Protein AF-A0A5C3N635-F1 (afdb_monomer)

pLDDT: mean 73.97, std 20.67, range [31.03, 97.75]

Sequence (387 aa):
MSPAHDDSIVELGGPTFEWLGPGGRLTIDDVEYEYADSDADDDSIDDAVGPGRTFGKLVKRVAAPVEMFLSFCSDLLGNGPNATFTRLMRRQFPWSIRSRRTRNLSWWLGNWLYVTSMVSEDNDEIWRLIQFVIDRRYNFSVRLTAAYYLLILLQSLRSFQLSHILPLVHNPLLRLCQEGFRRGINSSILQPLEEVVTLNEDLKRIANCGLEETPGIVIGSSGSATSLQLLHRQLFGLYYEHHIRTRSDLEAMEHAQQVIHSSLCRPTPTTNPFTSALTRRVWLDDRWLESRIDEDTRAIRMKEFLEHLQYVIPCGPGYGSRYTSEACNDPGMSCWGYRANALDSMQNLCPGCKHPRCPLSIGDDRDARSITSSLLISLSTPGRTLT

Foldseek 3Di:
DPPPPPLPDPQLQPDPDPDQDQQRWDDDPNDIDGPDDDDPDCPVPDPDDDPVVVVVVVCVVVVSVVLSVVQVVCVVVLRALQSLLVVQLCVQCVPPPPDPDRDAPLRCLVVLVSLAQGDDPDCPSVVSLLCLLQDPVDDLSRNLRSLSSVLSVCLRDALQVNLVCLVSNLVSLVVSLVVCVVVVNDCLSSVSSVCSNVCVVVSNCLSPDDLQCLLVSLLVCLPPLLDLSSLSSSLSSLQPPHDPDDPVNLVSLVSSLVSSVVSLVDDDDGSHSNVVSSSVVSVVSSVSSVVVSVLVVVLNVVVVVVVVVVVPQPPPPVVVVVVDDDVPPDPCSVVVSPCPCVVVVVVPPDPDDPDPPHPPPPDDPPCVVVVVVVVVVVPDDDDDDDD

Radius of gyration: 31.14 Å; Cα contacts (8 Å, |Δi|>4): 281; chains: 1; bounding box: 75×43×106 Å

Solvent-accessible surface area (backbone atoms only — not comparable to full-atom values): 23436 Å² total; per-residue (Å²): 131,80,80,79,78,77,80,71,67,84,48,83,56,74,77,92,69,80,82,71,55,90,70,30,71,51,71,56,93,92,41,80,41,64,48,69,79,94,84,81,73,92,65,88,83,71,89,68,91,48,77,67,58,60,50,51,52,50,50,56,66,50,44,59,57,52,49,53,50,50,51,51,50,35,29,74,72,52,70,26,53,41,23,37,51,41,50,49,50,36,70,74,34,62,81,81,53,80,64,91,67,75,48,52,69,68,56,48,46,77,47,47,82,79,51,63,76,45,77,84,83,65,59,66,52,56,50,51,34,51,47,41,39,58,42,76,89,48,56,68,54,59,18,49,52,18,45,53,51,49,49,56,45,65,72,20,42,44,44,74,51,36,56,66,47,47,72,71,48,40,61,41,45,47,55,46,46,58,51,36,56,76,70,67,50,61,60,72,77,42,42,72,55,48,49,56,51,72,40,43,66,59,53,45,50,59,20,70,48,52,64,85,49,47,43,58,52,53,58,72,36,72,89,66,58,82,44,66,65,58,50,37,53,52,49,48,44,55,63,79,58,42,78,77,84,48,71,67,47,46,56,41,47,54,53,29,47,52,58,51,51,63,48,61,76,62,70,73,90,63,91,38,66,64,61,47,33,49,52,56,48,40,56,51,51,51,53,51,43,51,56,48,51,56,51,52,50,51,52,51,54,52,51,55,50,53,56,51,49,65,74,66,56,82,60,60,84,79,56,56,55,82,75,56,64,78,89,67,76,53,86,57,70,69,57,56,80,77,33,80,60,56,60,61,51,60,75,66,70,65,90,73,75,83,52,97,73,51,90,78,80,64,94,64,95,73,61,71,62,60,60,55,56,57,56,56,60,73,72,54,78,80,80,83,78,87,128

Organism: NCBI:txid5364

Secondary structure (DSSP, 8-state):
-----------SSPP------TT-EEEETTEEEE------S---S-----HHHHHHHHHHHHHHHHHHHHHHHHHHTT-SHHHHHHHHHHHH-TTT----S---HHHHHHTGGGG-SB----HHHHHHHHHHHH-TTS-HHHHHHHHHHHHHHHHHB-HHHHHHHHHHHHHHHHHHHHHHHHTT--HHHHHHHHHHHHTHHHHHHHHH--TTTHHHHHHHTTTTTT-HHHHHHHHHHHHHT----SHHHHHHHHHHHHHHHHHHTSPPP---HHHHHHHHHHHHHHHHHHHHHHHHHHHHHHHHHHHHHHHH--S-TTTGGGTSSSTTSSTTHHHHHT-THHHHHHHTS-TT---TT-TT-S--TTSHHHHHHHHHHTTSPPP----

Nearest PDB structures (foldseek):
  3lww-assembly2_C  TM=3.365E-01  e=6.435E+00  Homo sapiens
  3ceq-assembly1_B  TM=2.677E-01  e=9.858E+00  Homo sapiens
  3zfw-assembly2_B  TM=2.519E-01  e=8.311E+00  Mus musculus
  3zfw-assembly1_A  TM=2.476E-01  e=7.964E+00  Mus musculus

Structure (mmCIF, N/CA/C/O backbone):
data_AF-A0A5C3N635-F1
#
_entry.id   AF-A0A5C3N635-F1
#
loop_
_atom_site.group_PDB
_atom_site.id
_atom_site.type_symbol
_atom_site.label_atom_id
_atom_site.label_alt_id
_atom_site.label_comp_id
_atom_site.label_asym_id
_atom_site.label_entity_id
_atom_site.label_seq_id
_atom_site.pdbx_PDB_ins_code
_atom_site.Cartn_x
_atom_site.Cartn_y
_atom_site.Cartn_z
_atom_site.occupancy
_atom_site.B_iso_or_equiv
_atom_site.auth_seq_id
_atom_site.auth_comp_id
_atom_site.auth_asym_id
_atom_site.auth_atom_id
_atom_site.pdbx_PDB_model_num
ATOM 1 N N . MET A 1 1 ? 32.323 -19.226 7.142 1.00 36.16 1 MET A N 1
ATOM 2 C CA . MET A 1 1 ? 31.569 -17.965 7.271 1.00 36.16 1 MET A CA 1
ATOM 3 C C . MET A 1 1 ? 30.887 -17.757 5.938 1.00 36.16 1 MET A C 1
ATOM 5 O O . MET A 1 1 ? 31.590 -17.671 4.943 1.00 36.16 1 MET A O 1
ATOM 9 N N . SER A 1 2 ? 29.558 -17.840 5.887 1.00 31.03 2 SER A N 1
ATOM 10 C CA . SER A 1 2 ? 28.825 -17.581 4.644 1.00 31.03 2 SER A CA 1
ATOM 11 C C . SER A 1 2 ? 28.978 -16.101 4.292 1.00 31.03 2 SER A C 1
ATOM 13 O O . SER A 1 2 ? 28.892 -15.283 5.214 1.00 31.03 2 SER A O 1
ATOM 15 N N . PRO A 1 3 ? 29.230 -15.743 3.021 1.00 41.25 3 PRO A N 1
ATOM 16 C CA . PRO A 1 3 ? 29.289 -14.345 2.636 1.00 41.25 3 PRO A CA 1
ATOM 17 C C . PRO A 1 3 ? 27.924 -13.737 2.953 1.00 41.25 3 PRO A C 1
ATOM 19 O O . PRO A 1 3 ? 26.888 -14.307 2.603 1.00 41.25 3 PRO A O 1
ATOM 22 N N . ALA A 1 4 ? 27.921 -12.630 3.693 1.00 35.81 4 ALA A N 1
ATOM 23 C CA . ALA A 1 4 ? 26.725 -11.830 3.863 1.00 35.81 4 ALA A CA 1
ATOM 24 C C . ALA A 1 4 ? 26.308 -11.395 2.457 1.00 35.81 4 ALA A C 1
ATOM 26 O O . ALA A 1 4 ? 27.014 -10.611 1.825 1.00 35.81 4 ALA A O 1
ATOM 27 N N . HIS A 1 5 ? 25.226 -11.978 1.935 1.00 34.56 5 HIS A N 1
ATOM 28 C CA . HIS A 1 5 ? 24.584 -11.448 0.748 1.00 34.56 5 HIS A CA 1
ATOM 29 C C . HIS A 1 5 ? 24.185 -10.022 1.096 1.00 34.56 5 HIS A C 1
ATOM 31 O O . HIS A 1 5 ? 23.327 -9.786 1.945 1.00 34.56 5 HIS A O 1
ATOM 37 N N . ASP A 1 6 ? 24.913 -9.079 0.513 1.00 36.66 6 ASP A N 1
ATOM 38 C CA . ASP A 1 6 ? 24.532 -7.688 0.506 1.00 36.66 6 ASP A CA 1
ATOM 39 C C . ASP A 1 6 ? 23.227 -7.627 -0.293 1.00 36.66 6 ASP A C 1
ATOM 41 O O . ASP A 1 6 ? 23.231 -7.589 -1.522 1.00 36.66 6 ASP A O 1
ATOM 45 N N . ASP A 1 7 ? 22.097 -7.696 0.418 1.00 39.69 7 ASP A N 1
ATOM 46 C CA . ASP A 1 7 ? 20.740 -7.449 -0.082 1.00 39.69 7 ASP A CA 1
ATOM 47 C C . ASP A 1 7 ? 20.569 -5.953 -0.423 1.00 39.69 7 ASP A C 1
ATOM 49 O O . ASP A 1 7 ? 19.518 -5.342 -0.182 1.00 39.69 7 ASP A O 1
ATOM 53 N N . SER A 1 8 ? 21.629 -5.332 -0.954 1.00 34.75 8 SER A N 1
ATOM 54 C CA . SER A 1 8 ? 21.621 -3.995 -1.502 1.00 34.75 8 SER A CA 1
ATOM 55 C C . SER A 1 8 ? 20.693 -4.028 -2.702 1.00 34.75 8 SER A C 1
ATOM 57 O O . SER A 1 8 ? 21.027 -4.446 -3.806 1.00 34.75 8 SER A O 1
ATOM 59 N N . ILE A 1 9 ? 19.442 -3.692 -2.385 1.00 45.62 9 ILE A N 1
ATOM 60 C CA . ILE A 1 9 ? 18.472 -2.975 -3.193 1.00 45.62 9 ILE A CA 1
ATOM 61 C C . ILE A 1 9 ? 18.887 -3.035 -4.659 1.00 45.62 9 ILE A C 1
ATOM 63 O O . ILE A 1 9 ? 19.755 -2.278 -5.091 1.00 45.62 9 ILE A O 1
ATOM 67 N N . VAL A 1 10 ? 18.219 -3.899 -5.428 1.00 40.88 10 VAL A N 1
ATOM 68 C CA . VAL A 1 10 ? 18.058 -3.667 -6.862 1.00 40.88 10 VAL A CA 1
ATOM 69 C C . VAL A 1 10 ? 17.340 -2.326 -6.967 1.00 40.88 10 VAL A C 1
ATOM 71 O O . VAL A 1 10 ? 16.112 -2.241 -7.033 1.00 40.88 10 VAL A O 1
ATOM 74 N N . GLU A 1 11 ? 18.104 -1.241 -6.877 1.00 43.84 11 GLU A N 1
ATOM 75 C CA . GLU A 1 11 ? 17.673 0.031 -7.380 1.00 43.84 11 GLU A CA 1
ATOM 76 C C . GLU A 1 11 ? 17.366 -0.289 -8.843 1.00 43.84 11 GLU A C 1
ATOM 78 O O . GLU A 1 11 ? 18.132 -0.920 -9.570 1.00 43.84 11 GLU A O 1
ATOM 83 N N . LEU A 1 12 ? 16.170 0.075 -9.284 1.00 46.50 12 LEU A N 1
ATOM 84 C CA . LEU A 1 12 ? 15.841 0.009 -10.703 1.00 46.50 12 LEU A CA 1
ATOM 85 C C . LEU A 1 12 ? 16.681 1.024 -11.517 1.00 46.50 12 LEU A C 1
ATOM 87 O O . LEU A 1 12 ? 16.506 1.122 -12.730 1.00 46.50 12 LEU A O 1
ATOM 91 N N . GLY A 1 13 ? 17.576 1.776 -10.862 1.00 43.78 13 GLY A N 1
ATOM 92 C CA . GLY A 1 13 ? 18.826 2.266 -11.435 1.00 43.78 13 GLY A CA 1
ATOM 93 C C . GLY A 1 13 ? 19.954 1.338 -10.987 1.00 43.78 13 GLY A C 1
ATOM 94 O O . GLY A 1 13 ? 20.057 1.052 -9.805 1.00 43.78 13 GLY A O 1
ATOM 95 N N . GLY A 1 14 ? 20.761 0.835 -11.920 1.00 35.12 14 GLY A N 1
ATOM 96 C CA . GLY A 1 14 ? 21.889 -0.044 -11.595 1.00 35.12 14 GLY A CA 1
ATOM 97 C C . GLY A 1 14 ? 22.788 0.535 -10.490 1.00 35.12 14 GLY A C 1
ATOM 98 O O . GLY A 1 14 ? 22.730 1.740 -10.233 1.00 35.12 14 GLY A O 1
ATOM 99 N N . PRO A 1 15 ? 23.615 -0.303 -9.837 1.00 39.25 15 PRO A N 1
ATOM 100 C CA . PRO A 1 15 ? 24.435 0.122 -8.706 1.00 39.25 15 PRO A CA 1
ATOM 101 C C . PRO A 1 15 ? 25.232 1.380 -9.061 1.00 39.25 15 PRO A C 1
ATOM 103 O O . PRO A 1 15 ? 25.589 1.586 -10.221 1.00 39.25 15 PRO A O 1
ATOM 106 N N . THR A 1 16 ? 25.498 2.242 -8.079 1.00 44.19 16 THR A N 1
ATOM 107 C CA . THR A 1 16 ? 26.369 3.414 -8.241 1.00 44.19 16 THR A CA 1
ATOM 108 C C . THR A 1 16 ? 27.725 2.977 -8.801 1.00 44.19 16 THR A C 1
ATOM 110 O O . THR A 1 16 ? 28.594 2.538 -8.055 1.00 44.19 16 THR A O 1
ATOM 113 N N . PHE A 1 17 ? 27.880 3.057 -10.123 1.00 45.59 17 PHE A N 1
ATOM 114 C CA . PHE A 1 17 ? 29.079 2.639 -10.839 1.00 45.59 17 PHE A CA 1
ATOM 115 C C . PHE A 1 17 ? 30.082 3.795 -10.897 1.00 45.59 17 PHE A C 1
ATOM 117 O O . PHE A 1 17 ? 29.860 4.790 -11.593 1.00 45.59 17 PHE A O 1
ATOM 124 N N . GLU A 1 18 ? 31.234 3.620 -10.246 1.00 44.28 18 GLU A N 1
ATOM 125 C CA . GLU A 1 18 ? 32.489 4.003 -10.892 1.00 44.28 18 GLU A CA 1
ATOM 126 C C . GLU A 1 18 ? 32.656 3.090 -12.111 1.00 44.28 18 GLU A C 1
ATOM 128 O O . GLU A 1 18 ? 32.606 1.864 -12.015 1.00 44.28 18 GLU A O 1
ATOM 133 N N . TRP A 1 19 ? 32.745 3.696 -13.289 1.00 46.97 19 TRP A N 1
ATOM 134 C CA . TRP A 1 19 ? 32.803 2.982 -14.556 1.00 46.97 19 TRP A CA 1
ATOM 135 C C . TRP A 1 19 ? 34.100 2.169 -14.663 1.00 46.97 19 TRP A C 1
ATOM 137 O O . TRP A 1 19 ? 35.161 2.736 -14.916 1.00 46.97 19 TRP A O 1
ATOM 147 N N . LEU A 1 20 ? 34.015 0.842 -14.535 1.00 49.44 20 LEU A N 1
ATOM 148 C CA . LEU A 1 20 ? 35.085 -0.058 -14.963 1.00 49.44 20 LEU A CA 1
ATOM 149 C C . LEU A 1 20 ? 35.035 -0.166 -16.492 1.00 49.44 20 LEU A C 1
ATOM 151 O O . LEU A 1 20 ? 34.129 -0.767 -17.069 1.00 49.44 20 LEU A O 1
ATOM 155 N N . GLY A 1 21 ? 35.994 0.482 -17.153 1.00 47.50 21 GLY A N 1
ATOM 156 C CA . GLY A 1 21 ? 36.254 0.263 -18.574 1.00 47.50 21 GLY A CA 1
ATOM 157 C C . GLY A 1 21 ? 36.836 -1.136 -18.834 1.00 47.50 21 GLY A C 1
ATOM 158 O O . GLY A 1 21 ? 37.233 -1.815 -17.887 1.00 47.50 21 GLY A O 1
ATOM 159 N N . PRO A 1 22 ? 36.918 -1.578 -20.102 1.00 42.00 22 PRO A N 1
ATOM 160 C CA . PRO A 1 22 ? 37.613 -2.816 -20.467 1.00 42.00 22 PRO A CA 1
ATOM 161 C C . PRO A 1 22 ? 39.049 -2.811 -19.915 1.00 42.00 22 PRO A C 1
ATOM 163 O O . PRO A 1 22 ? 39.766 -1.829 -20.111 1.00 42.00 22 PRO A O 1
ATOM 166 N N . GLY A 1 23 ? 39.446 -3.865 -19.192 1.00 51.16 23 GLY A N 1
ATOM 167 C CA . GLY A 1 23 ? 40.713 -3.916 -18.438 1.00 51.16 23 GLY A CA 1
ATOM 168 C C . GLY A 1 23 ? 40.652 -3.322 -17.021 1.00 51.16 23 GLY A C 1
ATOM 169 O O . GLY A 1 23 ? 41.662 -3.274 -16.321 1.00 51.16 23 GLY A O 1
ATOM 170 N N . GLY A 1 24 ? 39.478 -2.870 -16.570 1.00 55.31 24 GLY A N 1
ATOM 171 C CA . GLY A 1 24 ? 39.245 -2.479 -15.184 1.00 55.31 24 GLY A CA 1
ATOM 172 C C . GLY A 1 24 ? 39.417 -3.679 -14.256 1.00 55.31 24 GLY A C 1
ATOM 173 O O . GLY A 1 24 ? 38.924 -4.768 -14.544 1.00 55.31 24 GLY A O 1
ATOM 174 N N . ARG A 1 25 ? 40.136 -3.499 -13.150 1.00 49.47 25 ARG A N 1
ATOM 175 C CA . ARG A 1 25 ? 40.374 -4.566 -12.177 1.00 49.47 25 ARG A CA 1
ATOM 176 C C . ARG A 1 25 ? 39.534 -4.346 -10.936 1.00 49.47 25 ARG A C 1
ATOM 178 O O . ARG A 1 25 ? 39.453 -3.231 -10.428 1.00 49.47 25 ARG A O 1
ATOM 185 N N . LEU A 1 26 ? 38.914 -5.419 -10.473 1.00 51.44 26 LEU A N 1
ATOM 186 C CA . LEU A 1 26 ? 38.167 -5.474 -9.231 1.00 51.44 26 LEU A CA 1
ATOM 187 C C . LEU A 1 26 ? 38.870 -6.476 -8.318 1.00 51.44 26 LEU A C 1
ATOM 189 O O . LEU A 1 26 ? 39.036 -7.639 -8.681 1.00 51.44 26 LEU A O 1
ATOM 193 N N . THR A 1 27 ? 39.285 -6.033 -7.138 1.00 47.12 27 THR A N 1
ATOM 194 C CA . THR A 1 27 ? 39.920 -6.905 -6.146 1.00 47.12 27 THR A CA 1
ATOM 195 C C . THR A 1 27 ? 38.871 -7.358 -5.143 1.00 47.12 27 THR A C 1
ATOM 197 O O . THR A 1 27 ? 38.199 -6.524 -4.535 1.00 47.12 27 THR A O 1
ATOM 200 N N . ILE A 1 28 ? 38.725 -8.670 -4.971 1.00 44.72 28 ILE A N 1
ATOM 201 C CA . ILE A 1 28 ? 37.843 -9.264 -3.961 1.00 44.72 28 ILE A CA 1
ATOM 202 C C . ILE A 1 28 ? 38.678 -10.265 -3.163 1.00 44.72 28 ILE A C 1
ATOM 204 O O . ILE A 1 28 ? 39.262 -11.176 -3.746 1.00 44.72 28 ILE A O 1
ATOM 208 N N . ASP A 1 29 ? 38.745 -10.073 -1.843 1.00 32.72 29 ASP A N 1
ATOM 209 C CA . ASP A 1 29 ? 39.490 -10.917 -0.894 1.00 32.72 29 ASP A CA 1
ATOM 210 C C . ASP A 1 29 ? 40.963 -11.141 -1.284 1.00 32.72 29 ASP A C 1
ATOM 212 O O . ASP A 1 29 ? 41.455 -12.266 -1.338 1.00 32.72 29 ASP A O 1
ATOM 216 N N . ASP A 1 30 ? 41.660 -10.038 -1.581 1.00 48.06 30 ASP A N 1
ATOM 217 C CA . ASP A 1 30 ? 43.068 -9.985 -2.011 1.00 48.06 30 ASP A CA 1
ATOM 218 C C . ASP A 1 30 ? 43.390 -10.741 -3.314 1.00 48.06 30 ASP A C 1
ATOM 220 O O . ASP A 1 30 ? 44.557 -10.918 -3.672 1.00 48.06 30 ASP A O 1
ATOM 224 N N . VAL A 1 31 ? 42.366 -11.128 -4.079 1.00 41.91 31 VAL A N 1
ATOM 225 C CA . VAL A 1 31 ? 42.509 -11.696 -5.423 1.00 41.91 31 VAL A CA 1
ATOM 226 C C . VAL A 1 31 ? 42.003 -10.684 -6.453 1.00 41.91 31 VAL A C 1
ATOM 228 O O . VAL A 1 31 ? 40.854 -10.242 -6.404 1.00 41.91 31 VAL A O 1
ATOM 231 N N . GLU A 1 32 ? 42.874 -10.280 -7.383 1.00 47.62 32 GLU A N 1
ATOM 232 C CA . GLU A 1 32 ? 42.525 -9.364 -8.478 1.00 47.62 32 GLU A CA 1
ATOM 233 C C . GLU A 1 32 ? 41.813 -10.101 -9.619 1.00 47.62 32 GLU A C 1
ATOM 235 O O . GLU A 1 32 ? 42.342 -11.064 -10.176 1.00 47.62 32 GLU A O 1
ATOM 240 N N . TYR A 1 33 ? 40.645 -9.590 -10.014 1.00 44.59 33 TYR A N 1
ATOM 241 C CA . TYR A 1 33 ? 39.903 -10.013 -11.199 1.00 44.59 33 TYR A CA 1
ATOM 242 C C . TYR A 1 33 ? 39.926 -8.897 -12.243 1.00 44.59 33 TYR A C 1
ATOM 244 O O . TYR A 1 33 ? 39.613 -7.746 -11.947 1.00 44.59 33 TYR A O 1
ATOM 252 N N . GLU A 1 34 ? 40.285 -9.230 -13.478 1.00 49.34 34 GLU A N 1
ATOM 253 C CA . GLU A 1 34 ? 40.244 -8.303 -14.610 1.00 49.34 34 GLU A CA 1
ATOM 254 C C . GLU A 1 34 ? 38.909 -8.446 -15.349 1.00 49.34 34 GLU A C 1
ATOM 256 O O . GLU A 1 34 ? 38.449 -9.564 -15.589 1.00 49.34 34 GLU A O 1
ATOM 261 N N . TYR A 1 35 ? 38.272 -7.322 -15.689 1.00 54.00 35 TYR A N 1
ATOM 262 C CA . TYR A 1 35 ? 37.030 -7.284 -16.463 1.00 54.00 35 TYR A CA 1
ATOM 263 C C . TYR A 1 35 ? 37.307 -7.801 -17.885 1.00 54.00 35 TYR A C 1
ATOM 265 O O . TYR A 1 35 ? 37.697 -7.038 -18.773 1.00 54.00 35 TYR A O 1
ATOM 273 N N . ALA A 1 36 ? 37.171 -9.116 -18.068 1.00 47.19 36 ALA A N 1
ATOM 274 C CA . ALA A 1 36 ? 37.370 -9.795 -19.340 1.00 47.19 36 ALA A CA 1
ATOM 275 C C . ALA A 1 36 ? 36.178 -9.551 -20.272 1.00 47.19 36 ALA A C 1
ATOM 277 O O . ALA A 1 36 ? 35.019 -9.554 -19.850 1.00 47.19 36 ALA A O 1
ATOM 278 N N . ASP A 1 37 ? 36.490 -9.310 -21.544 1.00 49.78 37 ASP A N 1
ATOM 279 C CA . ASP A 1 37 ? 35.501 -9.105 -22.594 1.00 49.78 37 ASP A CA 1
ATOM 280 C C . ASP A 1 37 ? 34.535 -10.301 -22.694 1.00 49.78 37 ASP A C 1
ATOM 282 O O . ASP A 1 37 ? 34.862 -11.453 -22.421 1.00 49.78 37 ASP A O 1
ATOM 286 N N . SER A 1 38 ? 33.307 -9.975 -23.077 1.00 55.12 38 SER A N 1
ATOM 287 C CA . SER A 1 38 ? 32.183 -10.880 -23.304 1.00 55.12 38 SER A CA 1
ATOM 288 C C . SER A 1 38 ? 32.515 -12.031 -24.266 1.00 55.12 38 SER A C 1
ATOM 290 O O . SER A 1 38 ? 32.560 -11.781 -25.468 1.00 55.12 38 SER A O 1
ATOM 292 N N . ASP A 1 39 ? 32.626 -13.261 -23.754 1.00 50.84 39 ASP A N 1
ATOM 293 C CA . ASP A 1 39 ? 32.805 -14.490 -24.555 1.00 50.84 39 ASP A CA 1
ATOM 294 C C . ASP A 1 39 ? 31.760 -15.595 -24.251 1.00 50.84 39 ASP A C 1
ATOM 296 O O . ASP A 1 39 ? 32.007 -16.774 -24.486 1.00 50.84 39 ASP A O 1
ATOM 300 N N . ALA A 1 40 ? 30.565 -15.266 -23.739 1.00 48.69 40 ALA A N 1
ATOM 301 C CA . ALA A 1 40 ? 29.547 -16.296 -23.461 1.00 48.69 40 ALA A CA 1
ATOM 302 C C . ALA A 1 40 ? 28.090 -15.882 -23.731 1.00 48.69 40 ALA A C 1
ATOM 304 O O . ALA A 1 40 ? 27.191 -16.308 -23.010 1.00 48.69 40 ALA A O 1
ATOM 305 N N . ASP A 1 41 ? 27.848 -15.091 -24.779 1.00 48.06 41 ASP A N 1
ATOM 306 C CA . ASP A 1 41 ? 26.560 -15.152 -25.475 1.00 48.06 41 ASP A CA 1
ATOM 307 C C . ASP A 1 41 ? 26.761 -16.028 -26.715 1.00 48.06 41 ASP A C 1
ATOM 309 O O . ASP A 1 41 ? 27.675 -15.811 -27.506 1.00 48.06 41 ASP A O 1
ATOM 313 N N . ASP A 1 42 ? 25.927 -17.053 -26.817 1.00 53.38 42 ASP A N 1
ATOM 314 C CA . ASP A 1 42 ? 25.873 -18.102 -27.831 1.00 53.38 42 ASP A CA 1
ATOM 315 C C . ASP A 1 42 ? 25.767 -17.514 -29.260 1.00 53.38 42 ASP A C 1
ATOM 317 O O . ASP A 1 42 ? 24.686 -17.343 -29.821 1.00 53.38 42 ASP A O 1
ATOM 321 N N . ASP A 1 43 ? 26.914 -17.152 -29.840 1.00 46.53 43 ASP A N 1
ATOM 322 C CA . ASP A 1 43 ? 27.089 -16.571 -31.181 1.00 46.53 43 ASP A CA 1
ATOM 323 C C . ASP A 1 43 ? 27.080 -17.648 -32.297 1.00 46.53 43 ASP A C 1
ATOM 325 O O . ASP A 1 43 ? 27.631 -17.452 -33.379 1.00 46.53 43 ASP A O 1
ATOM 329 N N . SER A 1 44 ? 26.437 -18.805 -32.085 1.00 52.84 44 SER A N 1
ATOM 330 C CA . SER A 1 44 ? 26.502 -19.937 -33.032 1.00 52.84 44 SER A CA 1
ATOM 331 C C . SER A 1 44 ? 25.765 -19.730 -34.369 1.00 52.84 44 SER A C 1
ATOM 333 O O . SER A 1 44 ? 25.846 -20.586 -35.252 1.00 52.84 44 SER A O 1
ATOM 335 N N . ILE A 1 45 ? 25.095 -18.591 -34.576 1.00 51.50 45 ILE A N 1
ATOM 336 C CA . ILE A 1 45 ? 24.514 -18.193 -35.868 1.00 51.50 45 ILE A CA 1
ATOM 337 C C . ILE A 1 45 ? 24.767 -16.691 -36.089 1.00 51.50 45 ILE A C 1
ATOM 339 O O . ILE A 1 45 ? 23.944 -15.870 -35.701 1.00 51.50 45 ILE A O 1
ATOM 343 N N . ASP A 1 46 ? 25.929 -16.352 -36.663 1.00 51.84 46 ASP A N 1
ATOM 344 C CA . ASP A 1 46 ? 26.252 -15.154 -37.482 1.00 51.84 46 ASP A CA 1
ATOM 345 C C . ASP A 1 46 ? 27.653 -14.578 -37.188 1.00 51.84 46 ASP A C 1
ATOM 347 O O . ASP A 1 46 ? 27.835 -13.439 -36.737 1.00 51.84 46 ASP A O 1
ATOM 351 N N . ASP A 1 47 ? 28.668 -15.358 -37.562 1.00 52.62 47 ASP A N 1
ATOM 352 C CA . ASP A 1 47 ? 30.098 -15.013 -37.630 1.00 52.62 47 ASP A CA 1
ATOM 353 C C . ASP A 1 47 ? 30.435 -14.006 -38.762 1.00 52.62 47 ASP A C 1
ATOM 355 O O . ASP A 1 47 ? 31.423 -14.123 -39.489 1.00 52.62 47 ASP A O 1
ATOM 359 N N . ALA A 1 48 ? 29.605 -12.980 -38.961 1.00 59.97 48 ALA A N 1
ATOM 360 C CA . ALA A 1 48 ? 29.897 -11.901 -39.901 1.00 59.97 48 ALA A CA 1
ATOM 361 C C . ALA A 1 48 ? 30.538 -10.711 -39.168 1.00 59.97 48 ALA A C 1
ATOM 363 O O . ALA A 1 48 ? 29.865 -9.857 -38.581 1.00 59.97 48 ALA A O 1
ATOM 364 N N . VAL A 1 49 ? 31.868 -10.642 -39.223 1.00 59.16 49 VAL A N 1
ATOM 365 C CA . VAL A 1 49 ? 32.669 -9.520 -38.714 1.00 59.16 49 VAL A CA 1
ATOM 366 C C . VAL A 1 49 ? 32.389 -8.281 -39.575 1.00 59.16 49 VAL A C 1
ATOM 368 O O . VAL A 1 49 ? 32.831 -8.193 -40.719 1.00 59.16 49 VAL A O 1
ATOM 371 N N . GLY A 1 50 ? 31.623 -7.317 -39.056 1.00 74.62 50 GLY A N 1
ATOM 372 C CA . GLY A 1 50 ? 31.254 -6.110 -39.801 1.00 74.62 50 GLY A CA 1
ATOM 373 C C . GLY A 1 50 ? 31.164 -4.853 -38.926 1.00 74.62 50 GLY A C 1
ATOM 374 O O . GLY A 1 50 ? 30.718 -4.938 -37.778 1.00 74.62 50 GLY A O 1
ATOM 375 N N . PRO A 1 51 ? 31.521 -3.662 -39.455 1.00 69.44 51 PRO A N 1
ATOM 376 C CA . PRO A 1 51 ? 31.542 -2.393 -38.709 1.00 69.44 51 PRO A CA 1
ATOM 377 C C . PRO A 1 51 ? 30.175 -1.981 -38.130 1.00 69.44 51 PRO A C 1
ATOM 379 O O . PRO A 1 51 ? 30.104 -1.206 -37.177 1.00 69.44 51 PRO A O 1
ATOM 382 N N . GLY A 1 52 ? 29.076 -2.532 -38.654 1.00 69.12 52 GLY A N 1
ATOM 383 C CA . GLY A 1 52 ? 27.737 -2.339 -38.092 1.00 69.12 52 GLY A CA 1
ATOM 384 C C . GLY A 1 52 ? 27.538 -2.994 -36.716 1.00 69.12 52 GLY A C 1
ATOM 385 O O . GLY A 1 52 ? 26.826 -2.435 -35.881 1.00 69.12 52 GLY A O 1
ATOM 386 N N . ARG A 1 53 ? 28.189 -4.137 -36.431 1.00 66.44 53 ARG A N 1
ATOM 387 C CA . ARG A 1 53 ? 28.018 -4.873 -35.160 1.00 66.44 53 ARG A CA 1
ATOM 388 C C . ARG A 1 53 ? 28.804 -4.213 -34.019 1.00 66.44 53 ARG A C 1
ATOM 390 O O . ARG A 1 53 ? 28.283 -4.111 -32.910 1.00 66.44 53 ARG A O 1
ATOM 397 N N . THR A 1 54 ? 29.998 -3.673 -34.289 1.00 71.44 54 THR A N 1
ATOM 398 C CA . THR A 1 54 ? 30.779 -2.880 -33.316 1.00 71.44 54 THR A CA 1
ATOM 399 C C . THR A 1 54 ? 30.078 -1.576 -32.945 1.00 71.44 54 THR A C 1
ATOM 401 O O . THR A 1 54 ? 29.974 -1.264 -31.758 1.00 71.44 54 THR A O 1
ATOM 404 N N . PHE A 1 55 ? 29.513 -0.856 -33.920 1.00 75.50 55 PHE A N 1
ATOM 405 C CA . PHE A 1 55 ? 28.711 0.337 -33.633 1.00 75.50 55 PHE A CA 1
ATOM 406 C C . PHE A 1 55 ? 27.434 -0.010 -32.854 1.00 75.50 55 PHE A C 1
ATOM 408 O O . PHE A 1 55 ? 27.107 0.664 -31.882 1.00 75.50 55 PHE A O 1
ATOM 415 N N . GLY A 1 56 ? 26.756 -1.111 -33.197 1.00 71.31 56 GLY A N 1
ATOM 416 C CA . GLY A 1 56 ? 25.599 -1.603 -32.444 1.00 71.31 56 GLY A CA 1
ATOM 417 C C . GLY A 1 56 ? 25.922 -1.959 -30.986 1.00 71.31 56 GLY A C 1
ATOM 418 O O . GLY A 1 56 ? 25.163 -1.589 -30.088 1.00 71.31 56 GLY A O 1
ATOM 419 N N . LYS A 1 57 ? 27.061 -2.619 -30.725 1.00 74.25 57 LYS A N 1
ATOM 420 C CA . LYS A 1 57 ? 27.543 -2.904 -29.359 1.00 74.25 57 LYS A CA 1
ATOM 421 C C . LYS A 1 57 ? 27.861 -1.609 -28.600 1.00 74.25 57 LYS A C 1
ATOM 423 O O . LYS A 1 57 ? 27.457 -1.480 -27.447 1.00 74.25 57 LYS A O 1
ATOM 428 N N . LEU A 1 58 ? 28.504 -0.630 -29.243 1.00 75.19 58 LEU A N 1
ATOM 429 C CA . LEU A 1 58 ? 28.788 0.677 -28.640 1.00 75.19 58 LEU A CA 1
ATOM 430 C C . LEU A 1 58 ? 27.500 1.437 -28.295 1.00 75.19 58 LEU A C 1
ATOM 432 O O . LEU A 1 58 ? 27.347 1.898 -27.168 1.00 75.19 58 LEU A O 1
ATOM 436 N N . VAL A 1 59 ? 26.547 1.517 -29.229 1.00 75.38 59 VAL A N 1
ATOM 437 C CA . VAL A 1 59 ? 25.256 2.182 -29.006 1.00 75.38 59 VAL A CA 1
ATOM 438 C C . VAL A 1 59 ? 24.496 1.509 -27.869 1.00 75.38 59 VAL A C 1
ATOM 440 O O . VAL A 1 59 ? 24.004 2.210 -26.996 1.00 75.38 59 VAL A O 1
ATOM 443 N N . LYS A 1 60 ? 24.451 0.172 -27.804 1.00 73.00 60 LYS A N 1
ATOM 444 C CA . LYS A 1 60 ? 23.821 -0.539 -26.678 1.00 73.00 60 LYS A CA 1
ATOM 445 C C . LYS A 1 60 ? 24.513 -0.247 -25.341 1.00 73.00 60 LYS A C 1
ATOM 447 O O . LYS A 1 60 ? 23.824 0.002 -24.356 1.00 73.00 60 LYS A O 1
ATOM 452 N N . ARG A 1 61 ? 25.852 -0.233 -25.315 1.00 74.88 61 ARG A N 1
ATOM 453 C CA . ARG A 1 61 ? 26.647 0.061 -24.108 1.00 74.88 61 ARG A CA 1
ATOM 454 C C . ARG A 1 61 ? 26.460 1.501 -23.621 1.00 74.88 61 ARG A C 1
ATOM 456 O O . ARG A 1 61 ? 26.433 1.720 -22.419 1.00 74.88 61 ARG A O 1
ATOM 463 N N . VAL A 1 62 ? 26.304 2.468 -24.528 1.00 76.75 62 VAL A N 1
ATOM 464 C CA . VAL A 1 62 ? 26.129 3.893 -24.184 1.00 76.75 62 VAL A CA 1
ATOM 465 C C . VAL A 1 62 ? 24.660 4.254 -23.926 1.00 76.75 62 VAL A C 1
ATOM 467 O O . VAL A 1 62 ? 24.383 5.131 -23.109 1.00 76.75 62 VAL A O 1
ATOM 470 N N . ALA A 1 63 ? 23.708 3.570 -24.567 1.00 70.50 63 ALA A N 1
ATOM 471 C CA . ALA A 1 63 ? 22.283 3.877 -24.451 1.00 70.50 63 ALA A CA 1
ATOM 472 C C . ALA A 1 63 ? 21.756 3.682 -23.025 1.00 70.50 63 ALA A C 1
ATOM 474 O O . ALA A 1 63 ? 21.150 4.604 -22.489 1.00 70.50 63 ALA A O 1
ATOM 475 N N . ALA A 1 64 ? 22.023 2.536 -22.389 1.00 70.75 64 ALA A N 1
ATOM 476 C CA . ALA A 1 64 ? 21.500 2.259 -21.047 1.00 70.75 64 ALA A CA 1
ATOM 477 C C . ALA A 1 64 ? 21.992 3.266 -19.973 1.00 70.75 64 ALA A C 1
ATOM 479 O O . ALA A 1 64 ? 21.171 3.765 -19.202 1.00 70.75 64 ALA A O 1
ATOM 480 N N . PRO A 1 65 ? 23.280 3.657 -19.933 1.00 74.12 65 PRO A N 1
ATOM 481 C CA . PRO A 1 65 ? 23.781 4.699 -19.028 1.00 74.12 65 PRO A CA 1
ATOM 482 C C . PRO A 1 65 ? 23.191 6.077 -19.269 1.00 74.12 65 PRO A C 1
ATOM 484 O O . PRO A 1 65 ? 22.800 6.759 -18.323 1.00 74.12 65 PRO A O 1
ATOM 487 N N . VAL A 1 66 ? 23.127 6.494 -20.536 1.00 74.56 66 VAL A N 1
ATOM 488 C CA . VAL A 1 66 ? 22.568 7.797 -20.904 1.00 74.56 66 VAL A CA 1
ATOM 489 C C . VAL A 1 66 ? 21.093 7.844 -20.531 1.00 74.56 66 VAL A C 1
ATOM 491 O O . VAL A 1 66 ? 20.629 8.834 -19.978 1.00 74.56 66 VAL A O 1
ATOM 494 N N . GLU A 1 67 ? 20.359 6.762 -20.759 1.00 71.69 67 GLU A N 1
ATOM 495 C CA . GLU A 1 67 ? 18.961 6.632 -20.368 1.00 71.69 67 GLU A CA 1
ATOM 496 C C . GLU A 1 67 ? 18.774 6.729 -18.847 1.00 71.69 67 GLU A C 1
ATOM 498 O O . GLU A 1 67 ? 17.923 7.486 -18.375 1.00 71.69 67 GLU A O 1
ATOM 503 N N . MET A 1 68 ? 19.600 6.022 -18.071 1.00 74.06 68 MET A N 1
ATOM 504 C CA . MET A 1 68 ? 19.569 6.071 -16.607 1.00 74.06 68 MET A CA 1
ATOM 505 C C . MET A 1 68 ? 19.881 7.479 -16.088 1.00 74.06 68 MET A C 1
ATOM 507 O O . MET A 1 68 ? 19.172 8.000 -15.224 1.00 74.06 68 MET A O 1
ATOM 511 N N . PHE A 1 69 ? 20.882 8.132 -16.679 1.00 75.88 69 PHE A N 1
ATOM 512 C CA . PHE A 1 69 ? 21.238 9.513 -16.380 1.00 75.88 69 PHE A CA 1
ATOM 513 C C . PHE A 1 69 ? 20.105 10.487 -16.725 1.00 75.88 69 PHE A C 1
ATOM 515 O O . PHE A 1 69 ? 19.751 11.329 -15.906 1.00 75.88 69 PHE A O 1
ATOM 522 N N . LEU A 1 70 ? 19.473 10.354 -17.894 1.00 77.06 70 LEU A N 1
ATOM 523 C CA . LEU A 1 70 ? 18.348 11.202 -18.294 1.00 77.06 70 LEU A CA 1
ATOM 524 C C . LEU A 1 70 ? 17.117 10.986 -17.405 1.00 77.06 70 LEU A C 1
ATOM 526 O O . LEU A 1 70 ? 16.438 11.956 -17.063 1.00 77.06 70 LEU A O 1
ATOM 530 N N . SER A 1 71 ? 16.844 9.749 -16.983 1.00 69.88 71 SER A N 1
ATOM 531 C CA . SER A 1 71 ? 15.795 9.453 -16.000 1.00 69.88 71 SER A CA 1
ATOM 532 C C . SER A 1 71 ? 16.085 10.142 -14.665 1.00 69.88 71 SER A C 1
ATOM 534 O O . SER A 1 71 ? 15.211 10.805 -14.103 1.00 69.88 71 SER A O 1
ATOM 536 N N . PHE A 1 72 ? 17.329 10.059 -14.190 1.00 75.00 72 PHE A N 1
ATOM 537 C CA . PHE A 1 72 ? 17.776 10.756 -12.988 1.00 75.00 72 PHE A CA 1
ATOM 538 C C . PHE A 1 72 ? 17.655 12.281 -13.129 1.00 75.00 72 PHE A C 1
ATOM 540 O O . PHE A 1 72 ? 17.117 12.942 -12.242 1.00 75.00 72 PHE A O 1
ATOM 547 N N . CYS A 1 73 ? 18.058 12.853 -14.267 1.00 77.50 73 CYS A N 1
ATOM 548 C CA . CYS A 1 73 ? 17.871 14.272 -14.560 1.00 77.50 73 CYS A CA 1
ATOM 549 C C . CYS A 1 73 ? 16.390 14.668 -14.581 1.00 77.50 73 CYS A C 1
ATOM 551 O O . CYS A 1 73 ? 16.043 15.722 -14.054 1.00 77.50 73 CYS A O 1
ATOM 553 N N . SER A 1 74 ? 15.501 13.839 -15.134 1.00 79.12 74 SER A N 1
ATOM 554 C CA . SER A 1 74 ? 14.053 14.085 -15.104 1.00 79.12 74 SER A CA 1
ATOM 555 C C . SER A 1 74 ? 13.521 14.152 -13.668 1.00 79.12 74 SER A C 1
ATOM 557 O O . SER A 1 74 ? 12.761 15.062 -13.330 1.00 79.12 74 SER A O 1
ATOM 559 N N . ASP A 1 75 ? 13.962 13.249 -12.790 1.00 76.62 75 ASP A N 1
ATOM 560 C CA . ASP A 1 75 ? 13.637 13.302 -11.360 1.00 76.62 75 ASP A CA 1
ATOM 561 C C . ASP A 1 75 ? 14.227 14.540 -10.666 1.00 76.62 75 ASP A C 1
ATOM 563 O O . ASP A 1 75 ? 13.535 15.185 -9.875 1.00 76.62 75 ASP A O 1
ATOM 567 N N . LEU A 1 76 ? 15.466 14.926 -10.986 1.00 78.06 76 LEU A N 1
ATOM 568 C CA . LEU A 1 76 ? 16.086 16.152 -10.466 1.00 78.06 76 LEU A CA 1
ATOM 569 C C . LEU A 1 76 ? 15.336 17.416 -10.899 1.00 78.06 76 LEU A C 1
ATOM 571 O O . LEU A 1 76 ? 15.185 18.342 -10.104 1.00 78.06 76 LEU A O 1
ATOM 575 N N . LEU A 1 77 ? 14.819 17.436 -12.128 1.00 84.88 77 LEU A N 1
ATOM 576 C CA . LEU A 1 77 ? 13.970 18.508 -12.653 1.00 84.88 77 LEU A CA 1
ATOM 577 C C . LEU A 1 77 ? 12.551 18.487 -12.067 1.00 84.88 77 LEU A C 1
ATOM 579 O O . LEU A 1 77 ? 11.709 19.298 -12.447 1.00 84.88 77 LEU A O 1
ATOM 583 N N . GLY A 1 78 ? 12.267 17.569 -11.143 1.00 87.12 78 GLY A N 1
ATOM 584 C CA . GLY A 1 78 ? 10.978 17.475 -10.475 1.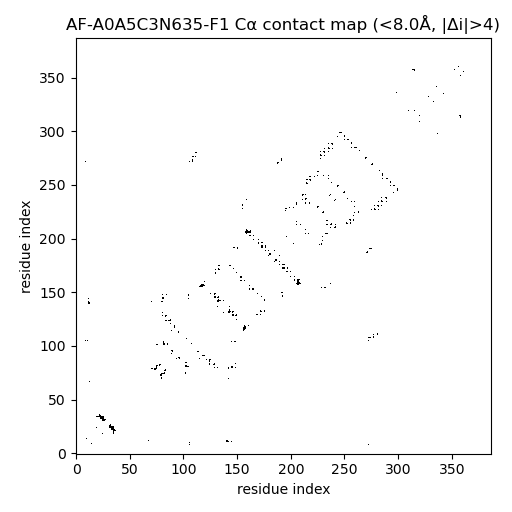00 87.12 78 GLY A CA 1
ATOM 585 C C . GLY A 1 78 ? 9.908 16.764 -11.301 1.00 87.12 78 GLY A C 1
ATOM 586 O O . GLY A 1 78 ? 8.732 16.817 -10.947 1.00 87.12 78 GLY A O 1
ATOM 587 N N . ASN A 1 79 ? 10.296 16.132 -12.411 1.00 91.25 79 ASN A N 1
ATOM 588 C CA . ASN A 1 79 ? 9.366 15.599 -13.390 1.00 91.25 79 ASN A CA 1
ATOM 589 C C . ASN A 1 79 ? 9.199 14.090 -13.353 1.00 91.25 79 ASN A C 1
ATOM 591 O O . ASN A 1 79 ? 8.221 13.644 -13.937 1.00 91.25 79 ASN A O 1
ATOM 595 N N . GLY A 1 80 ? 10.082 13.328 -12.712 1.00 94.12 80 GLY A N 1
ATOM 596 C CA . GLY A 1 80 ? 9.954 11.875 -12.620 1.00 94.12 80 GLY A CA 1
ATOM 597 C C . GLY A 1 80 ? 9.071 11.389 -11.455 1.00 94.12 80 GLY A C 1
ATOM 598 O O . GLY A 1 80 ? 8.488 12.196 -10.713 1.00 94.12 80 GLY A O 1
ATOM 599 N N . PRO A 1 81 ? 8.917 10.061 -11.303 1.00 94.88 81 PRO A N 1
ATOM 600 C CA . PRO A 1 81 ? 8.021 9.466 -10.315 1.00 94.88 81 PRO A CA 1
ATOM 601 C C . PRO A 1 81 ? 8.467 9.730 -8.871 1.00 94.88 81 PRO A C 1
ATOM 603 O O . PRO A 1 81 ? 7.615 10.000 -8.026 1.00 94.88 81 PRO A O 1
ATOM 606 N N . ASN A 1 82 ? 9.777 9.740 -8.585 1.00 93.88 82 ASN A N 1
ATOM 607 C CA . ASN A 1 82 ? 10.290 9.997 -7.234 1.00 93.88 82 ASN A CA 1
ATOM 608 C C . ASN A 1 82 ? 9.952 11.428 -6.791 1.00 93.88 82 ASN A C 1
ATOM 610 O O . ASN A 1 82 ? 9.519 11.670 -5.657 1.00 93.88 82 ASN A O 1
ATOM 614 N N . ALA A 1 83 ? 10.124 12.392 -7.699 1.00 93.56 83 ALA A N 1
ATOM 615 C CA . ALA A 1 83 ? 9.779 13.785 -7.447 1.00 93.56 83 ALA A CA 1
ATOM 616 C C . ALA A 1 83 ? 8.269 14.001 -7.316 1.00 93.56 83 ALA A C 1
ATOM 618 O O . ALA A 1 83 ? 7.834 14.677 -6.382 1.00 93.56 83 ALA A O 1
ATOM 619 N N . THR A 1 84 ? 7.485 13.391 -8.209 1.00 95.31 84 THR A N 1
ATOM 620 C CA . THR A 1 84 ? 6.014 13.443 -8.196 1.00 95.31 84 THR A CA 1
ATOM 621 C C . THR A 1 84 ? 5.477 12.920 -6.864 1.00 95.31 84 THR A C 1
ATOM 623 O O . THR A 1 84 ? 4.748 13.624 -6.164 1.00 95.31 84 THR A O 1
ATOM 626 N N . PHE A 1 85 ? 5.923 11.734 -6.441 1.00 94.25 85 PHE A N 1
ATOM 627 C CA . PHE A 1 85 ? 5.515 11.162 -5.164 1.00 94.25 85 PHE A CA 1
ATOM 628 C C . PHE A 1 85 ? 6.006 12.000 -3.976 1.00 94.25 85 PHE A C 1
ATOM 630 O O . PHE A 1 85 ? 5.228 12.316 -3.083 1.00 94.25 85 PHE A O 1
ATOM 637 N N . THR A 1 86 ? 7.260 12.469 -3.980 1.00 92.75 86 THR A N 1
ATOM 638 C CA . THR A 1 86 ? 7.764 13.348 -2.908 1.00 92.75 86 THR A CA 1
ATOM 639 C C . THR A 1 86 ? 6.934 14.630 -2.778 1.00 92.75 86 THR A C 1
ATOM 641 O O . THR A 1 86 ? 6.671 15.085 -1.664 1.00 92.75 86 THR A O 1
ATOM 644 N N . ARG A 1 87 ? 6.510 15.224 -3.898 1.00 93.38 87 ARG A N 1
ATOM 645 C CA . ARG A 1 87 ? 5.664 16.421 -3.914 1.00 93.38 87 ARG A CA 1
ATOM 646 C C . ARG A 1 87 ? 4.277 16.134 -3.345 1.00 93.38 87 ARG A C 1
ATOM 648 O O . ARG A 1 87 ? 3.832 16.896 -2.489 1.00 93.38 87 ARG A O 1
ATOM 655 N N . LEU A 1 88 ? 3.657 15.024 -3.747 1.00 93.00 88 LEU A N 1
ATOM 656 C CA . LEU A 1 88 ? 2.394 14.548 -3.179 1.00 93.00 88 LEU A CA 1
ATOM 657 C C . LEU A 1 88 ? 2.500 14.382 -1.655 1.00 93.00 88 LEU A C 1
ATOM 659 O O . LEU A 1 88 ? 1.701 14.945 -0.908 1.00 93.00 88 LEU A O 1
ATOM 663 N N . MET A 1 89 ? 3.545 13.697 -1.188 1.00 91.69 89 MET A N 1
ATOM 664 C CA . MET A 1 89 ? 3.797 13.468 0.235 1.00 91.69 89 MET A CA 1
ATOM 665 C C . MET A 1 89 ? 4.012 14.772 1.017 1.00 91.69 89 MET A C 1
ATOM 667 O O . MET A 1 89 ? 3.492 14.918 2.119 1.00 91.69 89 MET A O 1
ATOM 671 N N . ARG A 1 90 ? 4.742 15.747 0.460 1.00 90.62 90 ARG A N 1
ATOM 672 C CA . ARG A 1 90 ? 4.964 17.053 1.108 1.00 90.62 90 ARG A CA 1
ATOM 673 C C . ARG A 1 90 ? 3.704 17.900 1.209 1.00 90.62 90 ARG A C 1
ATOM 675 O O . ARG A 1 90 ? 3.559 18.620 2.190 1.00 90.62 90 ARG A O 1
ATOM 682 N N . ARG A 1 91 ? 2.830 17.850 0.199 1.00 90.06 91 ARG A N 1
ATOM 683 C CA . ARG A 1 91 ? 1.551 18.574 0.231 1.00 90.06 91 ARG A CA 1
ATOM 684 C C . ARG A 1 91 ? 0.655 18.036 1.337 1.00 90.06 91 ARG A C 1
ATOM 686 O O . ARG A 1 91 ? 0.098 18.819 2.094 1.00 90.06 91 ARG A O 1
ATOM 693 N N . GLN A 1 92 ? 0.576 16.714 1.456 1.00 87.31 92 GLN A N 1
ATOM 694 C CA . GLN A 1 92 ? -0.260 16.077 2.470 1.00 87.31 92 GLN A CA 1
ATOM 695 C C . GLN A 1 92 ? 0.343 16.158 3.878 1.00 87.31 92 GLN A C 1
ATOM 697 O O . GLN A 1 92 ? -0.387 16.312 4.852 1.00 87.31 92 GLN A O 1
ATOM 702 N N . PHE A 1 93 ? 1.673 16.111 3.999 1.00 87.38 93 PHE A N 1
ATOM 703 C CA . PHE A 1 93 ? 2.361 16.137 5.288 1.00 87.38 93 PHE A CA 1
ATOM 704 C C . PHE A 1 93 ? 3.504 17.166 5.314 1.00 87.38 93 PHE A C 1
ATOM 706 O O . PHE A 1 93 ? 4.687 16.802 5.340 1.00 87.38 93 PHE A O 1
ATOM 713 N N . PRO A 1 94 ? 3.184 18.473 5.367 1.00 84.44 94 PRO A N 1
ATOM 714 C CA . PRO A 1 94 ? 4.200 19.527 5.345 1.00 84.44 94 PRO A CA 1
ATOM 715 C C . PRO A 1 94 ? 5.140 19.470 6.560 1.00 84.44 94 PRO A C 1
ATOM 717 O O . PRO A 1 94 ? 6.288 19.906 6.486 1.00 84.44 94 PRO A O 1
ATOM 720 N N . TRP A 1 95 ? 4.676 18.900 7.676 1.00 82.44 95 TRP A N 1
ATOM 721 C CA . TRP A 1 95 ? 5.417 18.853 8.938 1.00 82.44 95 TRP A CA 1
ATOM 722 C C . TRP A 1 95 ? 6.377 17.665 9.058 1.00 82.44 95 TRP A C 1
ATOM 724 O O . TRP A 1 95 ? 7.420 17.798 9.701 1.00 82.44 95 TRP A O 1
ATOM 734 N N . SER A 1 96 ? 6.049 16.517 8.455 1.00 76.25 96 SER A N 1
ATOM 735 C CA . SER A 1 96 ? 6.829 15.280 8.615 1.00 76.25 96 SER A CA 1
ATOM 736 C C . SER A 1 96 ? 8.059 15.247 7.705 1.00 76.25 96 SER A C 1
ATOM 738 O O . SER A 1 96 ? 9.088 14.675 8.063 1.00 76.25 96 SER A O 1
ATOM 740 N N . ILE A 1 97 ? 8.007 15.918 6.550 1.00 79.00 97 ILE A N 1
ATOM 741 C CA . ILE A 1 97 ? 9.078 15.887 5.550 1.00 79.00 97 ILE A CA 1
ATOM 742 C C . ILE A 1 97 ? 9.746 17.262 5.485 1.00 79.00 97 ILE A C 1
ATOM 744 O O . ILE A 1 97 ? 9.577 18.031 4.544 1.00 79.00 97 ILE A O 1
ATOM 748 N N . ARG A 1 98 ? 10.581 17.567 6.485 1.00 77.38 98 ARG A N 1
ATOM 749 C CA . ARG A 1 98 ? 11.398 18.800 6.490 1.00 77.38 98 ARG A CA 1
ATOM 750 C C . ARG A 1 98 ? 12.510 18.808 5.434 1.00 77.38 98 ARG A C 1
ATOM 752 O O . ARG A 1 98 ? 13.138 19.836 5.191 1.00 77.38 98 ARG A O 1
ATOM 759 N N . SER A 1 99 ? 12.784 17.668 4.802 1.00 73.50 99 SER A N 1
ATOM 760 C CA . SER A 1 99 ? 13.826 17.574 3.782 1.00 73.50 99 SER A CA 1
ATOM 761 C C . SER A 1 99 ? 13.348 18.138 2.446 1.00 73.50 99 SER A C 1
ATOM 763 O O . SER A 1 99 ? 12.387 17.639 1.861 1.00 73.50 99 SER A O 1
ATOM 765 N N . ARG A 1 100 ? 14.094 19.118 1.916 1.00 80.12 100 ARG A N 1
ATOM 766 C CA . ARG A 1 100 ? 13.931 19.647 0.548 1.00 80.12 100 ARG A CA 1
ATOM 767 C C . ARG A 1 100 ? 14.387 18.673 -0.541 1.00 80.12 100 ARG A C 1
ATOM 769 O O . ARG A 1 100 ? 14.057 18.885 -1.707 1.00 80.12 100 ARG A O 1
ATOM 776 N N . ARG A 1 101 ? 15.069 17.579 -0.192 1.00 86.56 101 ARG A N 1
ATOM 777 C CA . ARG A 1 101 ? 15.559 16.597 -1.170 1.00 86.56 101 ARG A CA 1
ATOM 778 C C . ARG A 1 101 ? 14.460 15.630 -1.604 1.00 86.56 101 ARG A C 1
ATOM 780 O O . ARG A 1 101 ? 13.668 15.188 -0.770 1.00 86.56 101 ARG A O 1
ATOM 787 N N . THR A 1 102 ? 14.434 15.324 -2.898 1.00 87.12 102 THR A N 1
ATOM 788 C CA . THR A 1 102 ? 13.650 14.221 -3.465 1.00 87.12 102 THR A CA 1
ATOM 789 C C . THR A 1 102 ? 14.052 12.916 -2.787 1.00 87.12 102 THR A C 1
ATOM 791 O O . THR A 1 102 ? 15.225 12.716 -2.462 1.00 87.12 102 THR A O 1
ATOM 794 N N . ARG A 1 103 ? 13.073 12.056 -2.513 1.00 89.81 103 ARG A N 1
ATOM 795 C CA . ARG A 1 103 ? 13.282 10.757 -1.874 1.00 89.81 103 ARG A CA 1
ATOM 796 C C . ARG A 1 103 ? 12.939 9.656 -2.867 1.00 89.81 103 ARG A C 1
ATOM 798 O O . ARG A 1 103 ? 11.895 9.729 -3.511 1.00 89.81 103 ARG A O 1
ATOM 805 N N . ASN A 1 104 ? 13.823 8.673 -2.979 1.00 91.75 104 ASN A N 1
ATOM 806 C CA . ASN A 1 104 ? 13.635 7.500 -3.825 1.00 91.75 104 ASN A CA 1
ATOM 807 C C . ASN A 1 104 ? 12.723 6.468 -3.146 1.00 91.75 104 ASN A C 1
ATOM 809 O O . ASN A 1 104 ? 12.395 6.579 -1.961 1.00 91.75 104 ASN A O 1
ATOM 813 N N . LEU A 1 105 ? 12.299 5.465 -3.913 1.00 90.94 105 LEU A N 1
ATOM 814 C CA . LEU A 1 105 ? 11.384 4.422 -3.456 1.00 90.94 105 LEU A CA 1
ATOM 815 C C . LEU A 1 105 ? 11.901 3.688 -2.210 1.00 90.94 105 LEU A C 1
ATOM 817 O O . LEU A 1 105 ? 11.145 3.519 -1.259 1.00 90.94 105 LEU A O 1
ATOM 821 N N . SER A 1 106 ? 13.185 3.320 -2.171 1.00 90.19 106 SER A N 1
ATOM 822 C CA . SER A 1 106 ? 13.783 2.617 -1.027 1.00 90.19 106 SER A CA 1
ATOM 823 C C . SER A 1 106 ? 13.678 3.421 0.271 1.00 90.19 106 SER A C 1
ATOM 825 O O . SER A 1 106 ? 13.313 2.870 1.311 1.00 90.19 106 SER A O 1
ATOM 827 N N . TRP A 1 107 ? 13.895 4.741 0.212 1.00 92.00 107 TRP A N 1
ATOM 828 C CA . TRP A 1 107 ? 13.695 5.611 1.367 1.00 92.00 107 TRP A CA 1
ATOM 829 C C . TRP A 1 107 ? 12.244 5.585 1.851 1.00 92.00 107 TRP A C 1
ATOM 831 O O . TRP A 1 107 ? 12.016 5.477 3.056 1.00 92.00 107 TRP A O 1
ATOM 841 N N . TRP A 1 108 ? 11.265 5.653 0.942 1.00 92.75 108 TRP A N 1
ATOM 842 C CA . TRP A 1 108 ? 9.844 5.602 1.306 1.00 92.75 108 TRP A CA 1
ATOM 843 C C . TRP A 1 108 ? 9.437 4.257 1.895 1.00 92.75 108 TRP A C 1
ATOM 845 O O . TRP A 1 108 ? 8.718 4.241 2.888 1.00 92.75 108 TRP A O 1
ATOM 855 N N . LEU A 1 109 ? 9.943 3.147 1.355 1.00 89.62 109 LEU A N 1
ATOM 856 C CA . LEU A 1 109 ? 9.706 1.814 1.912 1.00 89.62 109 LEU A CA 1
ATOM 857 C C . LEU A 1 109 ? 10.276 1.687 3.331 1.00 89.62 109 LEU A C 1
ATOM 859 O O . LEU A 1 109 ? 9.594 1.196 4.228 1.00 89.62 109 LEU A O 1
ATOM 863 N N . GLY A 1 110 ? 11.481 2.211 3.572 1.00 88.56 110 GLY A N 1
ATOM 864 C CA . GLY A 1 110 ? 12.079 2.243 4.911 1.00 88.56 110 GLY A CA 1
ATOM 865 C C . GLY A 1 110 ? 11.366 3.181 5.895 1.00 88.56 110 GLY A C 1
ATOM 866 O O . GLY A 1 110 ? 11.449 2.984 7.105 1.00 88.56 110 GLY A O 1
ATOM 867 N N . ASN A 1 111 ? 10.647 4.186 5.384 1.00 89.06 111 ASN A N 1
ATOM 868 C CA . ASN A 1 111 ? 9.973 5.233 6.157 1.00 89.06 111 ASN A CA 1
ATOM 869 C C . ASN A 1 111 ? 8.446 5.202 5.981 1.00 89.06 111 ASN A C 1
ATOM 871 O O . ASN A 1 111 ? 7.779 6.223 6.162 1.00 89.06 111 ASN A O 1
ATOM 875 N N . TRP A 1 112 ? 7.879 4.032 5.668 1.00 84.81 112 TRP A N 1
ATOM 876 C CA . TRP A 1 112 ? 6.445 3.862 5.400 1.00 84.81 112 TRP A CA 1
ATOM 877 C C . TRP A 1 112 ? 5.569 4.404 6.535 1.00 84.81 112 TRP A C 1
ATOM 879 O O . TRP A 1 112 ? 4.476 4.914 6.304 1.00 84.81 112 TRP A O 1
ATOM 889 N N . LEU A 1 113 ? 6.072 4.368 7.773 1.00 77.00 113 LEU A N 1
ATOM 890 C CA . LEU A 1 113 ? 5.385 4.889 8.954 1.00 77.00 113 LEU A CA 1
ATOM 891 C C . LEU A 1 113 ? 4.831 6.311 8.797 1.00 77.00 113 LEU A C 1
ATOM 893 O O . LEU A 1 113 ? 3.779 6.612 9.349 1.00 77.00 113 LEU A O 1
ATOM 897 N N . TYR A 1 114 ? 5.490 7.158 8.009 1.00 76.44 114 TYR A N 1
ATOM 898 C CA . TYR A 1 114 ? 5.071 8.544 7.796 1.00 76.44 114 TYR A CA 1
ATOM 899 C C . TYR A 1 114 ? 3.995 8.720 6.721 1.00 76.44 114 TYR A C 1
ATOM 901 O O . TYR A 1 114 ? 3.544 9.841 6.497 1.00 76.44 114 TYR A O 1
ATOM 909 N N . VAL A 1 115 ? 3.611 7.647 6.029 1.00 77.06 115 VAL A N 1
ATOM 910 C CA . VAL A 1 115 ? 2.679 7.690 4.895 1.00 77.06 115 VAL A CA 1
ATOM 911 C C . VAL A 1 115 ? 1.243 7.377 5.326 1.00 77.06 115 VAL A C 1
ATOM 913 O O . VAL A 1 115 ? 0.334 7.430 4.505 1.00 77.06 115 VAL A O 1
ATOM 916 N N . THR A 1 116 ? 0.988 7.036 6.589 1.00 70.81 116 THR A N 1
ATOM 917 C CA . THR A 1 116 ? -0.344 6.572 6.996 1.00 70.81 116 THR A CA 1
ATOM 918 C C . THR A 1 116 ? -1.333 7.688 7.289 1.00 70.81 116 THR A C 1
ATOM 920 O O . THR A 1 116 ? -0.981 8.697 7.892 1.00 70.81 116 THR A O 1
ATOM 923 N N . SER A 1 117 ? -2.592 7.455 6.891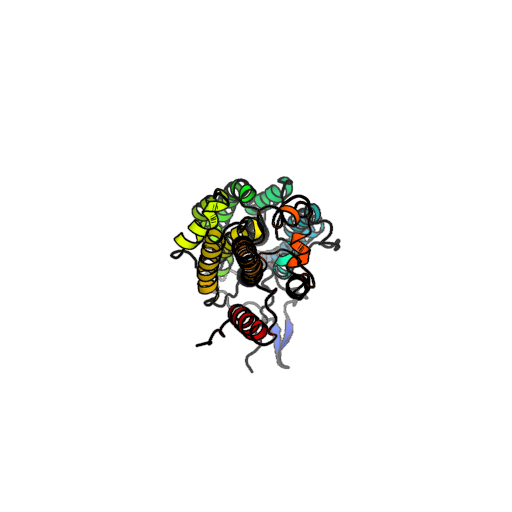 1.00 69.38 117 SER A N 1
ATOM 924 C CA . SER A 1 117 ? -3.712 8.404 6.967 1.00 69.38 117 SER A CA 1
ATOM 925 C C . SER A 1 117 ? -3.586 9.567 5.981 1.00 69.38 117 SER A C 1
ATOM 927 O O . SER A 1 117 ? -3.670 10.739 6.345 1.00 69.38 117 SER A O 1
ATOM 929 N N . MET A 1 118 ? -3.383 9.233 4.704 1.00 72.75 118 MET A N 1
ATOM 930 C CA . MET A 1 118 ? -3.492 10.219 3.635 1.00 72.75 118 MET A CA 1
ATOM 931 C C . MET A 1 118 ? -4.945 10.666 3.474 1.00 72.75 118 MET A C 1
ATOM 933 O O . MET A 1 118 ? -5.851 9.838 3.414 1.00 72.75 118 MET A O 1
ATOM 937 N N . VAL A 1 119 ? -5.152 11.980 3.386 1.00 73.75 119 VAL A N 1
ATOM 938 C CA . VAL A 1 119 ? -6.394 12.587 2.903 1.00 73.75 119 VAL A CA 1
ATOM 939 C C . VAL A 1 119 ? -6.026 13.266 1.592 1.00 73.75 119 VAL A C 1
ATOM 941 O O . VAL A 1 119 ? -5.633 14.428 1.550 1.00 73.75 119 VAL A O 1
ATOM 944 N N . SER A 1 120 ? -6.047 12.498 0.505 1.00 67.25 120 SER A N 1
ATOM 945 C CA . SER A 1 120 ? -5.816 13.056 -0.826 1.00 67.25 120 SER A CA 1
ATOM 946 C C . SER A 1 120 ? -7.036 13.856 -1.298 1.00 67.25 120 SER A C 1
ATOM 948 O O . SER A 1 120 ? -8.070 13.286 -1.634 1.00 67.25 120 SER A O 1
ATOM 950 N N . GLU A 1 121 ? -6.905 15.180 -1.317 1.00 75.88 121 GLU A N 1
ATOM 951 C CA . GLU A 1 121 ? -7.752 16.069 -2.133 1.00 75.88 121 GLU A CA 1
ATOM 952 C C . GLU A 1 121 ? -7.120 16.329 -3.514 1.00 75.88 121 GLU A C 1
ATOM 954 O O . GLU A 1 121 ? -7.797 16.706 -4.468 1.00 75.88 121 GLU A O 1
ATOM 959 N N . ASP A 1 122 ? -5.808 16.108 -3.628 1.00 75.62 122 ASP A N 1
ATOM 960 C CA . ASP A 1 122 ? -5.012 16.460 -4.801 1.00 75.62 122 ASP A CA 1
ATOM 961 C C . ASP A 1 122 ? -4.860 15.273 -5.764 1.00 75.62 122 ASP A C 1
ATOM 963 O O . ASP A 1 122 ? -3.951 14.443 -5.645 1.00 75.62 122 ASP A O 1
ATOM 967 N N . ASN A 1 123 ? -5.788 15.198 -6.717 1.00 86.12 123 ASN A N 1
ATOM 968 C CA . ASN A 1 123 ? -5.842 14.147 -7.731 1.00 86.12 123 ASN A CA 1
ATOM 969 C C . ASN A 1 123 ? -4.764 14.293 -8.821 1.00 86.12 123 ASN A C 1
ATOM 971 O O . ASN A 1 123 ? -4.461 13.309 -9.499 1.00 86.12 123 ASN A O 1
ATOM 975 N N . ASP A 1 124 ? -4.153 15.471 -8.988 1.00 93.50 124 ASP A N 1
ATOM 976 C CA . ASP A 1 124 ? -3.267 15.751 -10.127 1.00 93.50 124 ASP A CA 1
ATOM 977 C C . ASP A 1 124 ? -1.964 14.946 -10.059 1.00 93.50 124 ASP A C 1
ATOM 979 O O . ASP A 1 124 ? -1.493 14.400 -11.061 1.00 93.50 124 ASP A O 1
ATOM 983 N N . GLU A 1 125 ? -1.377 14.821 -8.868 1.00 94.31 125 GLU A N 1
ATOM 984 C CA . GLU A 1 125 ? -0.139 14.055 -8.678 1.00 94.31 125 GLU A CA 1
ATOM 985 C C . GLU A 1 125 ? -0.376 12.545 -8.789 1.00 94.31 125 GLU A C 1
ATOM 987 O O . GLU A 1 125 ? 0.452 11.827 -9.355 1.00 94.31 125 GLU A O 1
ATOM 992 N N . ILE A 1 126 ? -1.520 12.058 -8.294 1.00 94.62 126 ILE A N 1
ATOM 993 C CA . ILE A 1 126 ? -1.922 10.653 -8.451 1.00 94.62 126 ILE A CA 1
ATOM 994 C C . ILE A 1 126 ? -2.124 10.351 -9.934 1.00 94.62 126 ILE A C 1
ATOM 996 O O . ILE A 1 126 ? -1.594 9.363 -10.447 1.00 94.62 126 ILE A O 1
ATOM 1000 N N . TRP A 1 127 ? -2.823 11.236 -10.649 1.00 96.06 127 TRP A N 1
ATOM 1001 C CA . TRP A 1 127 ? -3.006 11.116 -12.088 1.00 96.06 127 TRP A CA 1
ATOM 1002 C C . TRP A 1 127 ? -1.671 11.107 -12.828 1.00 96.06 127 TRP A C 1
ATOM 1004 O O . TRP A 1 127 ? -1.463 10.294 -13.726 1.00 96.06 127 TRP A O 1
ATOM 1014 N N . ARG A 1 128 ? -0.720 11.947 -12.415 1.00 96.25 128 ARG A N 1
ATOM 1015 C CA . ARG A 1 128 ? 0.626 11.965 -12.990 1.00 96.25 128 ARG A CA 1
ATOM 1016 C C . ARG A 1 128 ? 1.379 10.648 -12.768 1.00 96.25 128 ARG A C 1
ATOM 1018 O O . ARG A 1 128 ? 2.032 10.173 -13.694 1.00 96.25 128 ARG A O 1
ATOM 1025 N N . LEU A 1 129 ? 1.253 10.018 -11.597 1.00 97.12 129 LEU A N 1
ATOM 1026 C CA . LEU A 1 129 ? 1.798 8.673 -11.357 1.00 97.12 129 LEU A CA 1
ATOM 1027 C C . LEU A 1 129 ? 1.142 7.620 -12.259 1.00 97.12 129 LEU A C 1
ATOM 1029 O O . LEU A 1 129 ? 1.843 6.807 -12.859 1.00 97.12 129 LEU A O 1
ATOM 1033 N N . ILE A 1 130 ? -0.182 7.675 -12.419 1.00 97.19 130 ILE A N 1
ATOM 1034 C CA . ILE A 1 130 ? -0.920 6.803 -13.343 1.00 97.19 130 ILE A CA 1
ATOM 1035 C C . ILE A 1 130 ? -0.429 6.999 -14.788 1.00 97.19 130 ILE A C 1
ATOM 1037 O O . ILE A 1 130 ? -0.215 6.016 -15.499 1.00 97.19 130 ILE A O 1
ATOM 1041 N N . GLN A 1 131 ? -0.184 8.242 -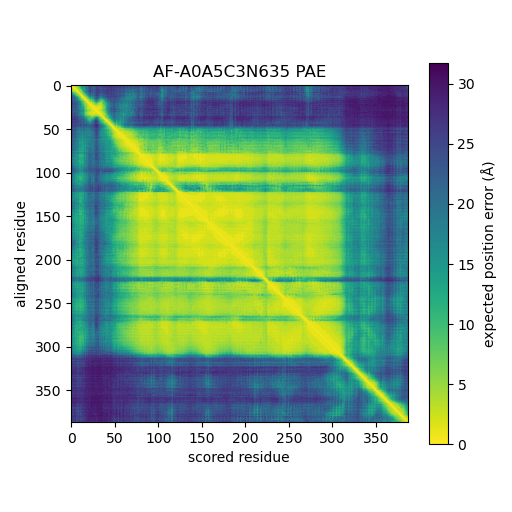15.213 1.00 96.81 131 GLN A N 1
ATOM 1042 C CA . GLN A 1 131 ? 0.361 8.542 -16.540 1.00 96.81 131 GLN A CA 1
ATOM 1043 C C . GLN A 1 131 ? 1.737 7.911 -16.756 1.00 96.81 131 GLN A C 1
ATOM 1045 O O . GLN A 1 131 ? 1.946 7.323 -17.814 1.00 96.81 131 GLN A O 1
ATOM 1050 N N . PHE A 1 132 ? 2.637 7.935 -15.761 1.00 96.56 132 PHE A N 1
ATOM 1051 C CA . PHE A 1 132 ? 3.898 7.191 -15.870 1.00 96.56 132 PHE A CA 1
ATOM 1052 C C . PHE A 1 132 ? 3.643 5.708 -16.114 1.00 96.56 132 PHE A C 1
ATOM 1054 O O . PHE A 1 132 ? 4.243 5.145 -17.014 1.00 96.56 132 PHE A O 1
ATOM 1061 N N . VAL A 1 133 ? 2.731 5.066 -15.379 1.00 97.69 133 VAL A N 1
ATOM 1062 C CA . VAL A 1 133 ? 2.458 3.628 -15.552 1.00 97.69 133 VAL A CA 1
ATOM 1063 C C . VAL A 1 133 ? 1.920 3.300 -16.953 1.00 97.69 133 VAL A C 1
ATOM 1065 O O . VAL A 1 133 ? 2.321 2.293 -17.552 1.00 97.69 133 VAL A O 1
ATOM 1068 N N . ILE A 1 134 ? 1.028 4.139 -17.489 1.00 96.94 134 ILE A N 1
ATOM 1069 C CA . ILE A 1 134 ? 0.359 3.915 -18.780 1.00 96.94 134 ILE A CA 1
ATOM 1070 C C . ILE A 1 134 ? 1.273 4.234 -19.969 1.00 96.94 134 ILE A C 1
ATOM 1072 O O . ILE A 1 134 ? 1.268 3.495 -20.959 1.00 96.94 134 ILE A O 1
ATOM 1076 N N . ASP A 1 135 ? 2.013 5.340 -19.909 1.00 96.69 135 ASP A N 1
ATOM 1077 C CA . ASP A 1 135 ? 2.729 5.880 -21.059 1.00 96.69 135 ASP A CA 1
ATOM 1078 C C . ASP A 1 135 ? 3.968 5.039 -21.398 1.00 96.69 135 ASP A C 1
ATOM 1080 O O . ASP A 1 135 ? 4.999 5.066 -20.727 1.00 96.69 135 ASP A O 1
ATOM 1084 N N . ARG A 1 136 ? 3.862 4.294 -22.503 1.00 94.81 136 ARG A N 1
ATOM 1085 C CA . ARG A 1 136 ? 4.906 3.393 -23.009 1.00 94.81 136 ARG A CA 1
ATOM 1086 C C . ARG A 1 136 ? 6.153 4.109 -23.523 1.00 94.81 136 ARG A C 1
ATOM 1088 O O . ARG A 1 136 ? 7.127 3.429 -23.830 1.00 94.81 136 ARG A O 1
ATOM 1095 N N . ARG A 1 137 ? 6.134 5.441 -23.638 1.00 92.25 137 ARG A N 1
ATOM 1096 C CA . ARG A 1 137 ? 7.336 6.229 -23.948 1.00 92.25 137 ARG A CA 1
ATOM 1097 C C . ARG A 1 137 ? 8.338 6.210 -22.796 1.00 92.25 137 ARG A C 1
ATOM 1099 O O . ARG A 1 137 ? 9.519 6.428 -23.036 1.00 92.25 137 ARG A O 1
ATOM 1106 N N . TYR A 1 138 ? 7.883 5.947 -21.569 1.00 91.62 138 TYR A N 1
ATOM 1107 C CA . TYR A 1 138 ? 8.770 5.735 -20.431 1.00 91.62 138 TYR A CA 1
ATOM 1108 C C . TYR A 1 138 ? 9.290 4.300 -20.390 1.00 91.62 138 TYR A C 1
ATOM 1110 O O . TYR A 1 138 ? 8.579 3.337 -20.693 1.00 91.62 138 TYR A O 1
ATOM 1118 N N . ASN A 1 139 ? 10.529 4.158 -19.931 1.00 90.75 139 ASN A N 1
ATOM 1119 C CA . ASN A 1 139 ? 11.154 2.856 -19.753 1.00 90.75 139 ASN A CA 1
ATOM 1120 C C . ASN A 1 139 ? 10.458 2.054 -18.662 1.00 90.75 139 ASN A C 1
ATOM 1122 O O . ASN A 1 139 ? 9.912 2.604 -17.704 1.00 90.75 139 ASN A O 1
ATOM 1126 N N . PHE A 1 140 ? 10.487 0.729 -18.802 1.00 92.25 140 PHE A N 1
ATOM 1127 C CA . PHE A 1 140 ? 9.739 -0.168 -17.925 1.00 92.25 140 PHE A CA 1
ATOM 1128 C C . PHE A 1 140 ? 10.088 0.028 -16.439 1.00 92.25 140 PHE A C 1
ATOM 1130 O O . PHE A 1 140 ? 9.185 0.017 -15.611 1.00 92.25 140 PHE A O 1
ATOM 1137 N N . SER A 1 141 ? 11.352 0.305 -16.104 1.00 91.00 141 SER A N 1
ATOM 1138 C CA . SER A 1 141 ? 11.814 0.612 -14.739 1.00 91.00 141 SER A CA 1
ATOM 1139 C C . SER A 1 141 ? 11.144 1.849 -14.129 1.00 91.00 141 SER A C 1
ATOM 1141 O O . SER A 1 141 ? 10.714 1.814 -12.975 1.00 91.00 141 SER A O 1
ATOM 1143 N N . VAL A 1 142 ? 10.993 2.929 -14.901 1.00 92.75 142 VAL A N 1
ATOM 1144 C CA . VAL A 1 142 ? 10.313 4.166 -14.476 1.00 92.75 142 VAL A CA 1
ATOM 1145 C C . VAL A 1 142 ? 8.831 3.895 -14.230 1.00 92.75 142 VAL A C 1
ATOM 1147 O O . VAL A 1 142 ? 8.282 4.289 -13.200 1.00 92.75 142 VAL A O 1
ATOM 1150 N N . ARG A 1 143 ? 8.192 3.168 -15.154 1.00 96.25 143 ARG A N 1
ATOM 1151 C CA . ARG A 1 143 ? 6.774 2.786 -15.067 1.00 96.25 143 ARG A CA 1
ATOM 1152 C C . ARG A 1 143 ? 6.518 1.888 -13.858 1.00 96.25 143 ARG A C 1
ATOM 1154 O O . ARG A 1 143 ? 5.563 2.105 -13.120 1.00 96.25 143 ARG A O 1
ATOM 1161 N N . LEU A 1 144 ? 7.410 0.930 -13.618 1.00 95.50 144 LEU A N 1
ATOM 1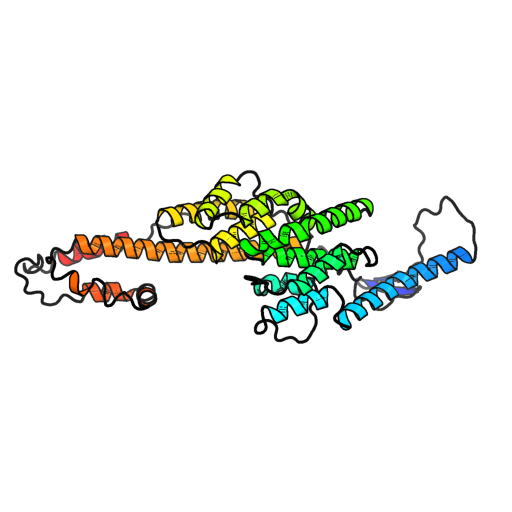162 C CA . LEU A 1 144 ? 7.385 0.052 -12.453 1.00 95.50 144 LEU A CA 1
ATOM 1163 C C . LEU A 1 144 ? 7.584 0.833 -11.151 1.00 95.50 144 LEU A C 1
ATOM 1165 O O . LEU A 1 144 ? 6.823 0.643 -10.210 1.00 95.50 144 LEU A O 1
ATOM 1169 N N . THR A 1 145 ? 8.527 1.774 -11.110 1.00 95.06 145 THR A N 1
ATOM 1170 C CA . THR A 1 145 ? 8.736 2.650 -9.944 1.00 95.06 145 THR A CA 1
ATOM 1171 C C . THR A 1 145 ? 7.474 3.457 -9.619 1.00 95.06 145 THR A C 1
ATOM 1173 O O . THR A 1 145 ? 7.047 3.506 -8.467 1.00 95.06 145 THR A O 1
ATOM 1176 N N . ALA A 1 146 ? 6.823 4.039 -10.632 1.00 97.00 146 ALA A N 1
ATOM 1177 C CA . ALA A 1 146 ? 5.548 4.730 -10.454 1.00 97.00 146 ALA A CA 1
ATOM 1178 C C . ALA A 1 146 ? 4.440 3.793 -9.944 1.00 97.00 146 ALA A C 1
ATOM 1180 O O . ALA A 1 146 ? 3.676 4.175 -9.060 1.00 97.00 146 ALA A O 1
ATOM 1181 N N . ALA A 1 147 ? 4.380 2.559 -10.450 1.00 97.56 147 ALA A N 1
ATOM 1182 C CA . ALA A 1 147 ? 3.430 1.558 -9.981 1.00 97.56 147 ALA A CA 1
ATOM 1183 C C . ALA A 1 147 ? 3.649 1.204 -8.503 1.00 97.56 147 ALA A C 1
ATOM 1185 O O . ALA A 1 147 ? 2.686 1.166 -7.745 1.00 97.56 147 ALA A O 1
ATOM 1186 N N . TYR A 1 148 ? 4.896 1.044 -8.058 1.00 96.44 148 TYR A N 1
ATOM 1187 C CA . TYR A 1 148 ? 5.205 0.839 -6.642 1.00 96.44 148 TYR A CA 1
ATOM 1188 C C . TYR A 1 148 ? 4.785 2.024 -5.764 1.00 96.44 148 TYR A C 1
ATOM 1190 O O . TYR A 1 148 ? 4.266 1.820 -4.668 1.00 96.44 148 TYR A O 1
ATOM 1198 N N . TYR A 1 149 ? 4.925 3.260 -6.246 1.00 96.50 149 TYR A N 1
ATOM 1199 C CA . TYR A 1 149 ? 4.369 4.416 -5.542 1.00 96.50 149 TYR A CA 1
ATOM 1200 C C . TYR A 1 149 ? 2.845 4.387 -5.461 1.00 96.50 149 TYR A C 1
ATOM 1202 O O . TYR A 1 149 ? 2.294 4.696 -4.407 1.00 96.50 149 TYR A O 1
ATOM 1210 N N . LEU A 1 150 ? 2.159 3.969 -6.529 1.00 96.06 150 LEU A N 1
ATOM 1211 C CA . LEU A 1 150 ? 0.713 3.752 -6.487 1.00 96.06 150 LEU A CA 1
ATOM 1212 C C . LEU A 1 150 ? 0.337 2.654 -5.488 1.00 96.06 150 LEU A C 1
ATOM 1214 O O . LEU A 1 150 ? -0.662 2.815 -4.801 1.00 96.06 150 LEU A O 1
ATOM 1218 N N . LEU A 1 151 ? 1.133 1.591 -5.340 1.00 95.31 151 LEU A N 1
ATOM 1219 C CA . LEU A 1 151 ? 0.906 0.582 -4.300 1.00 95.31 151 LEU A CA 1
ATOM 1220 C C . LEU A 1 151 ? 1.023 1.176 -2.894 1.00 95.31 151 LEU A C 1
ATOM 1222 O O . LEU A 1 151 ? 0.136 0.960 -2.075 1.00 95.31 151 LEU A O 1
ATOM 1226 N N . ILE A 1 152 ? 2.070 1.963 -2.622 1.00 93.94 152 ILE A N 1
ATOM 1227 C CA . ILE A 1 152 ? 2.218 2.662 -1.335 1.00 93.94 152 ILE A CA 1
ATOM 1228 C C . ILE A 1 152 ? 1.002 3.567 -1.086 1.00 93.94 152 ILE A C 1
ATOM 1230 O O . ILE A 1 152 ? 0.418 3.520 -0.006 1.00 93.94 152 ILE A O 1
ATOM 1234 N N . LEU A 1 153 ? 0.564 4.338 -2.091 1.00 93.38 153 LEU A N 1
ATOM 1235 C CA . LEU A 1 153 ? -0.637 5.174 -1.986 1.00 93.38 153 LEU A CA 1
ATOM 1236 C C . LEU A 1 153 ? -1.877 4.347 -1.690 1.00 93.38 153 LEU A C 1
ATOM 1238 O O . LEU A 1 153 ? -2.569 4.628 -0.717 1.00 93.38 153 LEU A O 1
ATOM 1242 N N . LEU A 1 154 ? -2.141 3.314 -2.490 1.00 93.31 154 LEU A N 1
ATOM 1243 C CA . LEU A 1 154 ? -3.301 2.448 -2.326 1.00 93.31 154 LEU A CA 1
ATOM 1244 C C . LEU A 1 154 ? -3.360 1.834 -0.938 1.00 93.31 154 LEU A C 1
ATOM 1246 O O . LEU A 1 154 ? -4.458 1.569 -0.485 1.00 93.31 154 LEU A O 1
ATOM 1250 N N . GLN A 1 155 ? -2.230 1.623 -0.268 1.00 91.38 155 GLN A N 1
ATOM 1251 C CA . GLN A 1 155 ? -2.187 1.123 1.102 1.00 91.38 155 GLN A CA 1
ATOM 1252 C C . GLN A 1 155 ? -2.364 2.211 2.170 1.00 91.38 155 GLN A C 1
ATOM 1254 O O . GLN A 1 155 ? -2.742 1.904 3.297 1.00 91.38 155 GLN A O 1
ATOM 1259 N N . SER A 1 156 ? -2.136 3.473 1.828 1.00 90.25 156 SER A N 1
ATOM 1260 C CA . SER A 1 156 ? -2.249 4.621 2.731 1.00 90.25 156 SER A CA 1
ATOM 1261 C C . SER A 1 156 ? -3.575 5.381 2.640 1.00 90.25 156 SER A C 1
ATOM 1263 O O . SER A 1 156 ? -3.863 6.196 3.521 1.00 90.25 156 SER A O 1
ATOM 1265 N N . LEU A 1 157 ? -4.366 5.146 1.589 1.00 90.75 157 LEU A N 1
ATOM 1266 C CA . LEU A 1 157 ? -5.672 5.778 1.379 1.00 90.75 157 LEU A CA 1
ATOM 1267 C C . LEU A 1 157 ? -6.726 5.248 2.357 1.00 90.75 157 LEU A C 1
ATOM 1269 O O . LEU A 1 157 ? -6.760 4.050 2.643 1.00 90.75 157 LEU A O 1
ATOM 1273 N N . ARG A 1 158 ? -7.639 6.116 2.798 1.00 89.50 158 ARG A N 1
ATOM 1274 C CA . ARG A 1 158 ? -8.843 5.709 3.547 1.00 89.50 158 ARG A CA 1
ATOM 1275 C C . ARG A 1 158 ? -9.823 4.928 2.668 1.00 89.50 158 ARG A C 1
ATOM 1277 O O . ARG A 1 158 ? -9.760 5.045 1.442 1.00 89.50 158 ARG A O 1
ATOM 1284 N N . SER A 1 159 ? -10.755 4.192 3.276 1.00 88.50 159 SER A N 1
ATOM 1285 C CA . SER A 1 159 ? -11.698 3.315 2.557 1.00 88.50 159 SER A CA 1
ATOM 1286 C C . SER A 1 159 ? -12.489 4.058 1.470 1.00 88.50 159 SER A C 1
ATOM 1288 O O . SER A 1 159 ? -12.488 3.648 0.308 1.00 88.50 159 SER A O 1
ATOM 1290 N N . PHE A 1 160 ? -13.030 5.240 1.787 1.00 87.94 160 PHE A N 1
ATOM 1291 C CA . PHE A 1 160 ? -13.772 6.053 0.813 1.00 87.94 160 PHE A CA 1
ATOM 1292 C C . PHE A 1 160 ? -12.909 6.575 -0.348 1.00 87.94 160 PHE A C 1
ATOM 1294 O O . PHE A 1 160 ? -13.411 6.789 -1.441 1.00 87.94 160 PHE A O 1
ATOM 1301 N N . GLN A 1 161 ? -11.609 6.798 -0.145 1.00 90.62 161 GLN A N 1
ATOM 1302 C CA . GLN A 1 161 ? -10.715 7.243 -1.223 1.00 90.62 161 GLN A CA 1
ATOM 1303 C C . GLN A 1 161 ? -10.268 6.069 -2.081 1.00 90.62 161 GLN A C 1
ATOM 1305 O O . GLN A 1 161 ? -10.117 6.201 -3.295 1.00 90.62 161 GLN A O 1
ATOM 1310 N N . LEU A 1 162 ? -10.070 4.912 -1.448 1.00 91.06 162 LEU A N 1
ATOM 1311 C CA . LEU A 1 162 ? -9.726 3.680 -2.132 1.00 91.06 162 LEU A CA 1
ATOM 1312 C C . LEU A 1 162 ? -10.787 3.334 -3.183 1.00 91.06 162 LEU A C 1
ATOM 1314 O O . LEU A 1 162 ? -10.410 3.009 -4.305 1.00 91.06 162 LEU A O 1
ATOM 1318 N N . SER A 1 163 ? -12.082 3.477 -2.884 1.00 91.81 163 SER A N 1
ATOM 1319 C CA . SER A 1 163 ? -13.153 3.184 -3.852 1.00 91.81 163 SER A CA 1
ATOM 1320 C C . SER A 1 163 ? -13.102 4.081 -5.099 1.00 91.81 163 SER A C 1
ATOM 1322 O O . SER A 1 163 ? -13.424 3.625 -6.197 1.00 91.81 163 SER A O 1
ATOM 1324 N N . HIS A 1 164 ? -12.632 5.326 -4.962 1.00 91.81 164 HIS A N 1
ATOM 1325 C CA . HIS A 1 164 ? -12.460 6.261 -6.075 1.00 91.81 164 HIS A CA 1
ATOM 1326 C C . HIS A 1 164 ? -11.173 6.021 -6.875 1.00 91.81 164 HIS A C 1
ATOM 1328 O O . HIS A 1 164 ? -11.188 6.089 -8.104 1.00 91.81 164 HIS A O 1
ATOM 1334 N N . ILE A 1 165 ? -10.055 5.738 -6.200 1.00 93.31 165 ILE A N 1
ATOM 1335 C CA . ILE A 1 165 ? -8.735 5.628 -6.839 1.00 93.31 165 ILE A CA 1
ATOM 1336 C C . ILE A 1 165 ? -8.473 4.225 -7.399 1.00 93.31 165 ILE A C 1
ATOM 1338 O O . ILE A 1 165 ? -7.855 4.093 -8.457 1.00 93.31 165 ILE A O 1
ATOM 1342 N N . LEU A 1 166 ? -8.957 3.170 -6.741 1.00 94.56 166 LEU A N 1
ATOM 1343 C CA . LEU A 1 166 ? -8.701 1.782 -7.137 1.00 94.56 166 LEU A CA 1
ATOM 1344 C C . LEU A 1 166 ? -9.103 1.487 -8.597 1.00 94.56 166 LEU A C 1
ATOM 1346 O O . LEU A 1 166 ? -8.270 0.932 -9.319 1.00 94.56 166 LEU A O 1
ATOM 1350 N N . PRO A 1 167 ? -10.284 1.909 -9.104 1.00 95.06 167 PRO A N 1
ATOM 1351 C CA . PRO A 1 167 ? -10.646 1.695 -10.507 1.00 95.06 167 PRO A CA 1
ATOM 1352 C C . PRO A 1 167 ? -9.700 2.382 -11.502 1.00 95.06 167 PRO A C 1
ATOM 1354 O O . PRO A 1 167 ? -9.478 1.864 -12.599 1.00 95.06 167 PRO A O 1
ATOM 1357 N N . LEU A 1 168 ? -9.127 3.533 -11.126 1.00 95.12 168 LEU A N 1
ATOM 1358 C CA . LEU A 1 168 ? -8.194 4.289 -11.968 1.00 95.12 168 LEU A CA 1
ATOM 1359 C C . LEU A 1 168 ? -6.829 3.601 -12.064 1.00 95.12 168 LEU A C 1
ATOM 1361 O O . LEU A 1 168 ? -6.162 3.697 -13.093 1.00 95.12 168 LEU A O 1
ATOM 1365 N N . VAL A 1 169 ? -6.422 2.899 -11.005 1.00 96.06 169 VAL A N 1
ATOM 1366 C CA . VAL A 1 169 ? -5.104 2.261 -10.887 1.00 96.06 169 VAL A CA 1
ATOM 1367 C C . VAL A 1 169 ? -5.111 0.808 -11.376 1.00 96.06 169 VAL A C 1
ATOM 1369 O O . VAL A 1 169 ? -4.120 0.357 -11.952 1.00 96.06 169 VAL A O 1
ATOM 1372 N N . HIS A 1 170 ? -6.225 0.085 -11.224 1.00 96.38 170 HIS A N 1
ATOM 1373 C CA . HIS A 1 170 ? -6.321 -1.348 -11.539 1.00 96.38 170 HIS A CA 1
ATOM 1374 C C . HIS A 1 170 ? -5.910 -1.689 -12.980 1.00 96.38 170 HIS A C 1
ATOM 1376 O O . HIS A 1 170 ? -5.007 -2.496 -13.201 1.00 96.38 170 HIS A O 1
ATOM 1382 N N . ASN A 1 171 ? -6.514 -1.024 -13.970 1.00 96.94 171 ASN A N 1
ATOM 1383 C CA . ASN A 1 171 ? -6.233 -1.276 -15.387 1.00 96.94 171 ASN A CA 1
ATOM 1384 C C . ASN A 1 171 ? -4.768 -0.979 -15.781 1.00 96.94 171 ASN A C 1
ATOM 1386 O O . ASN A 1 171 ? -4.160 -1.803 -16.475 1.00 96.94 171 ASN A O 1
ATOM 1390 N N . PRO A 1 172 ? -4.173 0.163 -15.376 1.00 97.50 172 PRO A N 1
ATOM 1391 C CA . PRO A 1 172 ? -2.745 0.417 -15.556 1.00 97.50 172 PRO A CA 1
ATOM 1392 C C . PRO A 1 172 ? -1.843 -0.671 -14.969 1.00 97.50 172 PRO A C 1
ATOM 1394 O O . PRO A 1 172 ? -0.942 -1.136 -15.669 1.00 97.50 172 PRO A O 1
ATOM 1397 N N . LEU A 1 173 ? -2.101 -1.109 -13.730 1.00 97.50 173 LEU A N 1
ATOM 1398 C CA . LEU A 1 173 ? -1.306 -2.156 -13.081 1.00 97.50 173 LEU A CA 1
ATOM 1399 C C . LEU A 1 173 ? -1.427 -3.492 -13.818 1.00 97.50 173 LEU A C 1
ATOM 1401 O O . LEU A 1 173 ? -0.407 -4.093 -14.142 1.00 97.50 173 LEU A O 1
ATOM 1405 N N . LEU A 1 174 ? -2.644 -3.909 -14.186 1.00 97.69 174 LEU A N 1
ATOM 1406 C CA . LEU A 1 174 ? -2.876 -5.139 -14.950 1.00 97.69 174 LEU A CA 1
ATOM 1407 C C . LEU A 1 174 ? -2.077 -5.150 -16.262 1.00 97.69 174 LEU A C 1
ATOM 1409 O O . LEU A 1 174 ? -1.413 -6.135 -16.588 1.00 97.69 174 LEU A O 1
ATOM 1413 N N . ARG A 1 175 ? -2.110 -4.042 -17.014 1.00 97.44 175 ARG A N 1
ATOM 1414 C CA . ARG A 1 175 ? -1.350 -3.912 -18.268 1.00 97.44 175 ARG A CA 1
ATOM 1415 C C . ARG A 1 175 ? 0.156 -3.965 -18.028 1.00 97.44 175 ARG A C 1
ATOM 1417 O O . ARG A 1 175 ? 0.866 -4.558 -18.840 1.00 97.44 175 ARG A O 1
ATOM 1424 N N . LEU A 1 176 ? 0.638 -3.348 -16.948 1.00 97.62 176 LEU A N 1
ATOM 1425 C CA . LEU A 1 176 ? 2.054 -3.363 -16.596 1.00 97.62 176 LEU A CA 1
ATOM 1426 C C . LEU A 1 176 ? 2.520 -4.774 -16.208 1.00 97.62 176 LEU A C 1
ATOM 1428 O O . LEU A 1 176 ? 3.563 -5.198 -16.699 1.00 97.62 176 LEU A O 1
ATOM 1432 N N . CYS A 1 177 ? 1.738 -5.526 -15.425 1.00 97.75 177 CYS A N 1
ATOM 1433 C CA . CYS A 1 177 ? 2.045 -6.922 -15.091 1.00 97.75 177 CYS A CA 1
ATOM 1434 C C . CYS A 1 177 ? 2.117 -7.792 -16.351 1.00 97.75 177 CY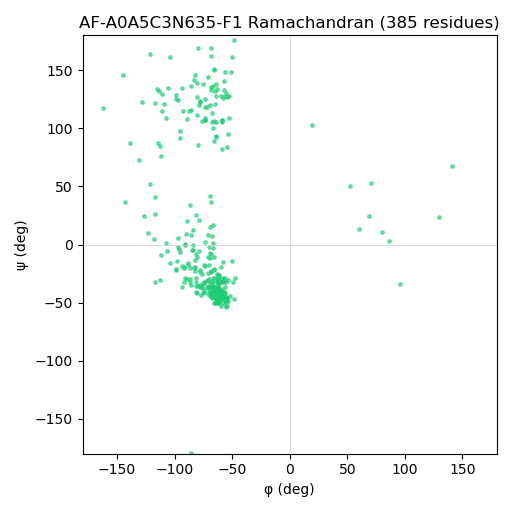S A C 1
ATOM 1436 O O . CYS A 1 177 ? 3.111 -8.475 -16.575 1.00 97.75 177 CYS A O 1
ATOM 1438 N N . GLN A 1 178 ? 1.113 -7.705 -17.233 1.00 97.50 178 GLN A N 1
ATOM 1439 C CA . GLN A 1 178 ? 1.104 -8.438 -18.508 1.00 97.50 178 GLN A CA 1
ATOM 1440 C C . GLN A 1 178 ? 2.331 -8.128 -19.373 1.00 97.50 178 GLN A C 1
ATOM 1442 O O . GLN A 1 178 ? 2.888 -9.013 -20.022 1.00 97.50 178 GLN A O 1
ATOM 1447 N N . GLU A 1 179 ? 2.746 -6.863 -19.416 1.00 97.25 179 GLU A N 1
ATOM 1448 C CA . GLU A 1 179 ? 3.951 -6.451 -20.127 1.00 97.25 179 GLU A CA 1
ATOM 1449 C C . GLU A 1 179 ? 5.225 -6.987 -19.463 1.00 97.25 179 GLU A C 1
ATOM 1451 O O . GLU A 1 179 ? 6.107 -7.473 -20.168 1.00 97.25 179 GLU A O 1
ATOM 1456 N N . GLY A 1 180 ? 5.307 -6.945 -18.133 1.00 96.06 180 GLY A N 1
ATOM 1457 C CA . GLY A 1 180 ? 6.429 -7.481 -17.368 1.00 96.06 180 GLY A CA 1
ATOM 1458 C C . GLY A 1 180 ? 6.617 -8.983 -17.583 1.00 96.06 180 GLY A C 1
ATOM 1459 O O . GLY A 1 180 ? 7.728 -9.416 -17.880 1.00 96.06 180 GLY A O 1
ATOM 1460 N N . PHE A 1 181 ? 5.532 -9.761 -17.570 1.00 96.00 181 PHE A N 1
ATOM 1461 C CA . PHE A 1 181 ? 5.577 -11.189 -17.891 1.00 96.00 181 PHE A CA 1
ATOM 1462 C C . PHE A 1 181 ? 6.088 -11.465 -19.305 1.00 96.00 181 PHE A C 1
ATOM 1464 O O . PHE A 1 181 ? 6.949 -12.319 -19.495 1.00 96.00 181 PHE A O 1
ATOM 1471 N N . ARG A 1 182 ? 5.616 -10.710 -20.309 1.00 96.00 182 ARG A N 1
ATOM 1472 C CA . ARG A 1 182 ? 6.103 -10.844 -21.696 1.00 96.00 182 ARG A CA 1
ATOM 1473 C C . ARG A 1 182 ? 7.587 -10.513 -21.837 1.00 96.00 182 ARG A C 1
ATOM 1475 O O . ARG A 1 182 ? 8.238 -11.042 -22.728 1.00 96.00 182 ARG A O 1
ATOM 1482 N N . ARG A 1 183 ? 8.106 -9.627 -20.983 1.00 94.81 183 ARG A N 1
ATOM 1483 C CA . ARG A 1 183 ? 9.525 -9.251 -20.928 1.00 94.81 183 ARG A CA 1
ATOM 1484 C C . ARG A 1 183 ? 10.372 -10.218 -20.088 1.00 94.81 183 ARG A C 1
ATOM 1486 O O . ARG A 1 183 ? 11.567 -9.982 -19.963 1.00 94.81 183 ARG A O 1
ATOM 1493 N N . GLY A 1 184 ? 9.781 -11.264 -19.503 1.00 94.31 184 GLY A N 1
ATOM 1494 C CA . GLY A 1 184 ? 10.494 -12.210 -18.640 1.00 94.31 184 GLY A CA 1
ATOM 1495 C C . GLY A 1 184 ? 10.939 -11.609 -17.304 1.00 94.31 184 GLY A C 1
ATOM 1496 O O . GLY A 1 184 ? 11.905 -12.083 -16.713 1.00 94.31 184 GLY A O 1
ATOM 1497 N N . ILE A 1 185 ? 10.272 -10.551 -16.828 1.00 94.12 185 ILE A N 1
ATOM 1498 C CA . ILE A 1 185 ? 10.551 -9.984 -15.505 1.00 94.12 185 ILE A CA 1
ATOM 1499 C C . ILE A 1 185 ? 10.201 -11.024 -14.441 1.00 94.12 185 ILE A C 1
ATOM 1501 O O . ILE A 1 185 ? 9.169 -11.689 -14.528 1.00 94.12 185 ILE A O 1
ATOM 1505 N N . ASN A 1 186 ? 11.063 -11.146 -13.430 1.00 92.75 186 ASN A N 1
ATOM 1506 C CA . ASN A 1 186 ? 10.865 -12.082 -12.332 1.00 92.75 186 ASN A CA 1
ATOM 1507 C C . ASN A 1 186 ? 9.502 -11.844 -11.656 1.00 92.75 186 ASN A C 1
ATOM 1509 O O . ASN A 1 186 ? 9.179 -10.712 -11.281 1.00 92.75 186 ASN A O 1
ATOM 1513 N N . SER A 1 187 ? 8.723 -12.914 -11.476 1.00 92.38 187 SER A N 1
ATOM 1514 C CA . SER A 1 187 ? 7.405 -12.858 -10.841 1.00 92.38 187 SER A CA 1
ATOM 1515 C C . SER A 1 187 ? 7.472 -12.292 -9.424 1.00 92.38 187 SER A C 1
ATOM 1517 O O . SER A 1 187 ? 6.563 -11.577 -9.028 1.00 92.38 187 SER A O 1
ATOM 1519 N N . SER A 1 188 ? 8.569 -12.487 -8.685 1.00 91.12 188 SER A N 1
ATOM 1520 C CA . SER A 1 188 ? 8.731 -11.911 -7.340 1.00 91.12 188 SER A CA 1
ATOM 1521 C C . SER A 1 188 ? 8.711 -10.377 -7.325 1.00 91.12 188 SER A C 1
ATOM 1523 O O . SER A 1 188 ? 8.328 -9.771 -6.324 1.00 91.12 188 SER A O 1
ATOM 1525 N N . ILE A 1 189 ? 9.094 -9.726 -8.429 1.00 91.88 189 ILE A N 1
ATOM 1526 C CA . ILE A 1 189 ? 9.068 -8.265 -8.584 1.00 91.88 189 ILE A CA 1
ATOM 1527 C C . ILE A 1 189 ? 7.661 -7.782 -8.951 1.00 91.88 189 ILE A C 1
ATOM 1529 O O . ILE A 1 189 ? 7.277 -6.673 -8.583 1.00 91.88 189 ILE A O 1
ATOM 1533 N N . LEU A 1 190 ? 6.885 -8.579 -9.683 1.00 95.25 190 LEU A N 1
ATOM 1534 C CA . LEU A 1 190 ? 5.533 -8.212 -10.115 1.00 95.25 190 LEU A CA 1
ATOM 1535 C C . LEU A 1 190 ? 4.449 -8.658 -9.132 1.00 95.25 190 LEU A C 1
ATOM 1537 O O . LEU A 1 190 ? 3.374 -8.061 -9.117 1.00 95.25 190 LEU A O 1
ATOM 1541 N N . GLN A 1 191 ? 4.754 -9.621 -8.263 1.00 94.31 191 GLN A N 1
ATOM 1542 C CA . GLN A 1 191 ? 3.829 -10.209 -7.301 1.00 94.31 191 GLN A CA 1
ATOM 1543 C C . GLN A 1 191 ? 3.032 -9.158 -6.508 1.00 94.31 191 GLN A C 1
ATOM 1545 O O . GLN A 1 191 ? 1.808 -9.276 -6.469 1.00 94.31 191 GLN A O 1
ATOM 1550 N N . PRO A 1 192 ? 3.626 -8.084 -5.940 1.00 94.06 192 PRO A N 1
ATOM 1551 C CA . PRO A 1 192 ? 2.827 -7.091 -5.222 1.00 94.06 192 PRO A CA 1
ATOM 1552 C C . PRO A 1 192 ? 1.798 -6.379 -6.114 1.00 94.06 192 PRO A C 1
ATOM 1554 O O . PRO A 1 192 ? 0.713 -6.023 -5.664 1.00 94.06 192 PRO A O 1
ATOM 1557 N N . LEU A 1 193 ? 2.112 -6.154 -7.389 1.00 95.62 193 LEU A N 1
ATOM 1558 C CA . LEU A 1 193 ? 1.181 -5.524 -8.322 1.00 95.62 193 LEU A CA 1
ATOM 1559 C C . LEU A 1 193 ? 0.076 -6.510 -8.717 1.00 95.62 193 LEU A C 1
ATOM 1561 O O . LEU A 1 193 ? -1.090 -6.130 -8.798 1.00 95.62 193 LEU A O 1
ATOM 1565 N N . GLU A 1 194 ? 0.442 -7.771 -8.942 1.00 95.56 194 GLU A N 1
ATOM 1566 C CA . GLU A 1 194 ? -0.498 -8.850 -9.245 1.00 95.56 194 GLU A CA 1
ATOM 1567 C C . GLU A 1 194 ? -1.500 -9.068 -8.120 1.00 95.56 194 GLU A C 1
ATOM 1569 O O . GLU A 1 194 ? -2.683 -9.205 -8.408 1.00 95.56 194 GLU A O 1
ATOM 1574 N N . GLU A 1 195 ? -1.064 -9.031 -6.860 1.00 93.62 195 GLU A N 1
ATOM 1575 C CA . GLU A 1 195 ? -1.953 -9.147 -5.701 1.00 93.62 195 GLU A CA 1
ATOM 1576 C C . GLU A 1 195 ? -3.031 -8.053 -5.690 1.00 93.62 195 GLU A C 1
ATOM 1578 O O . GLU A 1 195 ? -4.207 -8.368 -5.533 1.00 93.62 195 GLU A O 1
ATOM 1583 N N . VAL A 1 196 ? -2.692 -6.784 -5.960 1.00 94.12 196 VAL A N 1
ATOM 1584 C CA . VAL A 1 196 ? -3.720 -5.724 -6.087 1.00 94.12 196 VAL A CA 1
ATOM 1585 C C . VAL A 1 196 ? -4.694 -6.030 -7.222 1.00 94.12 196 VAL A C 1
ATOM 1587 O O . VAL A 1 196 ? -5.898 -5.797 -7.107 1.00 94.12 196 VAL A O 1
ATOM 1590 N N . VAL A 1 197 ? -4.171 -6.511 -8.349 1.00 96.00 197 VAL A N 1
ATOM 1591 C CA . VAL A 1 197 ? -4.967 -6.772 -9.550 1.00 96.00 197 VAL A CA 1
ATOM 1592 C C . VAL A 1 197 ? -5.930 -7.940 -9.335 1.00 96.00 197 VAL A C 1
ATOM 1594 O O . VAL A 1 197 ? -7.080 -7.852 -9.776 1.00 96.00 197 VAL A O 1
ATOM 1597 N N . THR A 1 198 ? -5.487 -9.007 -8.667 1.00 94.88 198 THR A N 1
ATOM 1598 C CA . THR A 1 198 ? -6.295 -10.198 -8.373 1.00 94.88 198 THR A CA 1
ATOM 1599 C C . THR A 1 198 ? -7.307 -9.933 -7.264 1.00 94.88 198 THR A C 1
ATOM 1601 O O . THR A 1 198 ? -8.459 -10.341 -7.391 1.00 94.88 198 THR A O 1
ATOM 1604 N N . LEU A 1 199 ? -6.928 -9.176 -6.233 1.00 92.12 199 LEU A N 1
ATOM 1605 C CA . LEU A 1 199 ? -7.776 -8.853 -5.079 1.00 92.12 199 LEU A CA 1
ATOM 1606 C C . LEU A 1 199 ? -8.702 -7.654 -5.312 1.00 92.12 199 LEU A C 1
ATOM 1608 O O . LEU A 1 199 ? -9.289 -7.137 -4.367 1.00 92.12 199 LEU A O 1
ATOM 1612 N N . ASN A 1 200 ? -8.855 -7.186 -6.550 1.00 94.31 200 ASN A N 1
ATOM 1613 C CA . ASN A 1 200 ? -9.629 -5.985 -6.867 1.00 94.31 200 ASN A CA 1
ATOM 1614 C C . ASN A 1 200 ? -11.051 -6.000 -6.288 1.00 94.31 200 ASN A C 1
ATOM 1616 O O . ASN A 1 200 ? -11.500 -4.999 -5.738 1.00 94.31 200 ASN A O 1
ATOM 1620 N N . GLU A 1 201 ? -11.761 -7.123 -6.398 1.00 92.88 201 GLU A N 1
ATOM 1621 C CA . GLU A 1 201 ? -13.132 -7.228 -5.885 1.00 92.88 201 GLU A CA 1
ATOM 1622 C C . GLU A 1 201 ? -13.179 -7.243 -4.353 1.00 92.88 201 GLU A C 1
ATOM 1624 O O . GLU A 1 201 ? -14.054 -6.608 -3.764 1.00 92.88 201 GLU A O 1
ATOM 1629 N N . ASP A 1 202 ? -12.208 -7.877 -3.693 1.00 91.12 202 ASP A N 1
ATOM 1630 C CA . ASP A 1 202 ? -12.111 -7.857 -2.231 1.00 91.12 202 ASP A CA 1
ATOM 1631 C C . ASP A 1 202 ? -11.716 -6.467 -1.718 1.00 91.12 202 ASP A C 1
ATOM 1633 O O . ASP A 1 202 ? -12.311 -5.966 -0.765 1.00 91.12 202 ASP A O 1
ATOM 1637 N N . LEU A 1 203 ? -10.792 -5.784 -2.400 1.00 91.00 203 LEU A N 1
ATOM 1638 C CA . LEU A 1 203 ? -10.419 -4.403 -2.100 1.00 91.00 203 LEU A CA 1
ATOM 1639 C C . LEU A 1 203 ? -11.593 -3.439 -2.304 1.00 91.00 203 LEU A C 1
ATOM 1641 O O . LEU A 1 203 ? -11.788 -2.552 -1.477 1.00 91.00 203 LEU A O 1
ATOM 1645 N N . LYS A 1 204 ? -12.410 -3.618 -3.352 1.00 92.25 204 LYS A N 1
ATOM 1646 C CA . LYS A 1 204 ? -13.659 -2.857 -3.537 1.00 92.25 204 LYS A CA 1
ATOM 1647 C C . LYS A 1 204 ? -14.664 -3.142 -2.428 1.00 92.25 204 LYS A C 1
ATOM 1649 O O . LYS A 1 204 ? -15.309 -2.210 -1.954 1.00 92.25 204 LYS A O 1
ATOM 1654 N N . ARG A 1 205 ? -14.816 -4.408 -2.023 1.00 90.56 205 ARG A N 1
ATOM 1655 C CA . ARG A 1 205 ? -15.714 -4.787 -0.925 1.00 90.56 205 ARG A CA 1
ATOM 1656 C C . ARG A 1 205 ? -15.288 -4.102 0.370 1.00 90.56 205 ARG A C 1
ATOM 1658 O O . ARG A 1 205 ? -16.128 -3.490 1.010 1.00 90.56 205 ARG A O 1
ATOM 1665 N N . ILE A 1 206 ? -13.995 -4.132 0.698 1.00 88.12 206 ILE A N 1
ATOM 1666 C CA . ILE A 1 206 ? -13.438 -3.440 1.869 1.00 88.12 206 ILE A CA 1
ATOM 1667 C C . ILE A 1 206 ? -13.633 -1.924 1.753 1.00 88.12 206 ILE A C 1
ATOM 1669 O O . ILE A 1 206 ? -14.084 -1.296 2.700 1.00 88.12 206 ILE A O 1
ATOM 1673 N N . ALA A 1 207 ? -13.353 -1.333 0.588 1.00 89.25 207 ALA A N 1
ATOM 1674 C CA . ALA A 1 207 ? -13.479 0.109 0.378 1.00 89.25 207 ALA A CA 1
ATOM 1675 C C . ALA A 1 207 ? -14.916 0.633 0.547 1.00 89.25 207 ALA A C 1
ATOM 1677 O O . ALA A 1 207 ? -15.109 1.779 0.948 1.00 89.25 207 ALA A O 1
ATOM 1678 N N . ASN A 1 208 ? -15.911 -0.195 0.219 1.00 90.44 208 ASN A N 1
ATOM 1679 C CA . ASN A 1 208 ? -17.332 0.143 0.315 1.00 90.44 208 ASN A CA 1
ATOM 1680 C C . ASN A 1 208 ? -17.991 -0.363 1.609 1.00 90.44 208 ASN A C 1
ATOM 1682 O O . ASN A 1 208 ? -19.182 -0.131 1.807 1.00 90.44 208 ASN A O 1
ATOM 1686 N N . CYS A 1 209 ? -17.247 -1.075 2.454 1.00 88.44 209 CYS A N 1
ATOM 1687 C CA . CYS A 1 209 ? -17.745 -1.639 3.699 1.00 88.44 209 CYS A CA 1
ATOM 1688 C C . CYS A 1 209 ? -18.062 -0.525 4.700 1.00 88.44 209 CYS A C 1
ATOM 1690 O O . CYS A 1 209 ? -17.264 0.396 4.895 1.00 88.44 209 CYS A O 1
ATOM 1692 N N . GLY A 1 210 ? -19.213 -0.623 5.368 1.00 86.44 210 GLY A N 1
ATOM 1693 C CA . GLY A 1 210 ? -19.493 0.219 6.526 1.00 86.44 210 GLY A CA 1
ATOM 1694 C C . GLY A 1 210 ? -18.541 -0.107 7.680 1.00 86.44 210 GLY A C 1
ATOM 1695 O O . GLY A 1 210 ? -18.112 -1.248 7.837 1.00 86.44 210 GLY A O 1
ATOM 1696 N N . LEU A 1 211 ? -18.246 0.879 8.531 1.00 81.94 211 LEU A N 1
ATOM 1697 C CA . LEU A 1 211 ? -17.352 0.712 9.688 1.00 81.94 211 LEU A CA 1
ATOM 1698 C C . LEU A 1 211 ? -17.776 -0.429 10.627 1.00 81.94 211 LEU A C 1
ATOM 1700 O O . LEU A 1 211 ? -16.928 -1.062 11.254 1.00 81.94 211 LEU A O 1
ATOM 1704 N N . GLU A 1 212 ? -19.082 -0.673 10.730 1.00 85.00 212 GLU A N 1
ATOM 1705 C CA . GLU A 1 212 ? -19.689 -1.706 11.579 1.00 85.00 212 GLU A CA 1
ATOM 1706 C C . GLU A 1 212 ? -19.542 -3.117 10.988 1.00 85.00 212 GLU A C 1
ATOM 1708 O O . GLU A 1 212 ? -19.508 -4.102 11.719 1.00 85.00 212 GLU A O 1
ATOM 1713 N N . GLU A 1 213 ? -19.399 -3.226 9.667 1.00 88.25 213 GLU A N 1
ATOM 1714 C CA . GLU A 1 213 ? -19.302 -4.501 8.949 1.00 88.25 213 GLU A CA 1
ATOM 1715 C C . GLU A 1 213 ? -17.849 -5.005 8.847 1.00 88.25 213 GLU A C 1
ATOM 1717 O O . GLU A 1 213 ? -17.620 -6.196 8.613 1.00 88.25 213 GLU A O 1
ATOM 1722 N N . THR A 1 214 ? -16.859 -4.128 9.069 1.00 85.56 214 THR A N 1
ATOM 1723 C CA . THR A 1 214 ? -15.428 -4.427 8.896 1.00 85.56 214 THR A CA 1
ATOM 1724 C C . THR A 1 214 ? -14.970 -5.671 9.667 1.00 85.56 214 THR A C 1
ATOM 1726 O O . THR A 1 214 ? -14.363 -6.541 9.036 1.00 85.56 214 THR A O 1
ATOM 1729 N N . PRO A 1 215 ? -15.274 -5.847 10.974 1.00 85.94 215 PRO A N 1
ATOM 1730 C CA . PRO A 1 215 ? -14.862 -7.052 11.699 1.00 85.94 215 PRO A CA 1
ATOM 1731 C C . PRO A 1 215 ? -15.446 -8.332 11.085 1.00 85.94 215 PRO A C 1
ATOM 1733 O O . PRO A 1 215 ? -14.738 -9.323 10.918 1.00 85.94 215 PRO A O 1
ATOM 1736 N N . GLY A 1 216 ? -16.715 -8.297 10.666 1.00 85.94 216 GLY A N 1
ATOM 1737 C CA . GLY A 1 216 ? -17.383 -9.431 10.027 1.00 85.94 216 GLY A CA 1
ATOM 1738 C C . GLY A 1 216 ? -16.718 -9.848 8.713 1.00 85.94 216 GLY A C 1
ATOM 1739 O O . GLY A 1 216 ? -16.544 -11.043 8.466 1.00 85.94 216 GLY A O 1
ATOM 1740 N N . ILE A 1 217 ? -16.273 -8.881 7.902 1.00 85.75 217 ILE A N 1
ATOM 1741 C CA . ILE A 1 217 ? -15.525 -9.158 6.667 1.00 85.75 217 ILE A CA 1
ATOM 1742 C C . ILE A 1 217 ? -14.193 -9.845 6.971 1.00 85.75 217 ILE A C 1
ATOM 1744 O O . ILE A 1 217 ? -13.854 -10.817 6.296 1.00 85.75 217 ILE A O 1
ATOM 1748 N N . VAL A 1 218 ? -13.447 -9.380 7.979 1.00 84.06 218 VAL A N 1
ATOM 1749 C CA . VAL A 1 218 ? -12.159 -9.992 8.356 1.00 84.06 218 VAL A CA 1
ATOM 1750 C C . VAL A 1 218 ? -12.359 -11.446 8.772 1.00 84.06 218 VAL A C 1
ATOM 1752 O O . VAL A 1 218 ? -11.664 -12.336 8.285 1.00 84.06 218 VAL A O 1
ATOM 1755 N N . ILE A 1 219 ? -13.364 -11.699 9.609 1.00 85.06 219 ILE A N 1
ATOM 1756 C CA . ILE A 1 219 ? -13.680 -13.037 10.115 1.00 85.06 219 ILE A CA 1
ATOM 1757 C C . ILE A 1 219 ? -14.125 -13.971 8.977 1.00 85.06 219 ILE A C 1
ATOM 1759 O O . ILE A 1 219 ? -13.688 -15.122 8.905 1.00 85.06 219 ILE A O 1
ATOM 1763 N N . GLY A 1 220 ? -14.950 -13.472 8.052 1.00 84.88 220 GLY A N 1
ATOM 1764 C CA . GLY A 1 220 ? -15.406 -14.224 6.879 1.00 84.88 220 GLY A CA 1
ATOM 1765 C C . GLY A 1 220 ? -14.317 -14.482 5.828 1.00 84.88 220 GLY A C 1
ATOM 1766 O O . GLY A 1 220 ? -14.466 -15.379 5.002 1.00 84.88 220 GLY A O 1
ATOM 1767 N N . SER A 1 221 ? -13.209 -13.735 5.864 1.00 79.00 221 SER A N 1
ATOM 1768 C CA . SER A 1 221 ? -12.110 -13.803 4.890 1.00 79.00 221 SER A CA 1
ATOM 1769 C C . SER A 1 221 ? -11.060 -14.882 5.198 1.00 79.00 221 SER A C 1
ATOM 1771 O O . SER A 1 221 ? -10.030 -14.941 4.522 1.00 79.00 221 SER A O 1
ATOM 1773 N N . SER A 1 222 ? -11.294 -15.752 6.186 1.00 64.62 222 SER A N 1
ATOM 1774 C CA . SER A 1 222 ? -10.310 -16.717 6.712 1.00 64.62 222 SER A CA 1
ATOM 1775 C C . SER A 1 222 ? -9.719 -17.698 5.681 1.00 64.62 222 SER A C 1
ATOM 1777 O O . SER A 1 222 ? -8.671 -18.287 5.933 1.00 64.62 222 SER A O 1
ATOM 1779 N N . GLY A 1 223 ? -10.329 -17.837 4.497 1.00 63.75 223 GLY A N 1
ATOM 1780 C CA . GLY A 1 223 ? -9.811 -18.645 3.385 1.00 63.75 223 GLY A CA 1
ATOM 1781 C C . GLY A 1 223 ? -8.859 -17.928 2.411 1.00 63.75 223 GLY A C 1
ATOM 1782 O O . GLY A 1 223 ? -8.167 -18.610 1.661 1.00 63.75 223 GLY A O 1
ATOM 1783 N N . SER A 1 224 ? -8.803 -16.588 2.402 1.00 60.00 224 SER A N 1
ATOM 1784 C CA . SER A 1 224 ? -7.976 -15.788 1.468 1.00 60.00 224 SER A CA 1
ATOM 1785 C C . SER A 1 224 ? -6.906 -14.920 2.151 1.00 60.00 224 SER A C 1
ATOM 1787 O O . SER A 1 224 ? -6.190 -14.172 1.483 1.00 60.00 224 SER A O 1
ATOM 1789 N N . ALA A 1 225 ? -6.762 -15.032 3.476 1.00 60.47 225 ALA A N 1
ATOM 1790 C CA . ALA A 1 225 ? -5.963 -14.154 4.340 1.00 60.47 225 ALA A CA 1
ATOM 1791 C C . ALA A 1 225 ? -4.427 -14.244 4.166 1.00 60.47 225 ALA A C 1
ATOM 1793 O O . ALA A 1 225 ? -3.678 -13.758 5.007 1.00 60.47 225 ALA A O 1
ATOM 1794 N N . THR A 1 226 ? -3.920 -14.837 3.083 1.00 70.25 226 THR A N 1
ATOM 1795 C CA . THR A 1 226 ? -2.472 -14.925 2.834 1.00 70.25 226 THR A CA 1
ATOM 1796 C C . THR A 1 226 ? -1.883 -13.660 2.215 1.00 70.25 226 THR A C 1
ATOM 1798 O O . THR A 1 226 ? -0.669 -13.478 2.277 1.00 70.25 226 THR A O 1
ATOM 1801 N N . SER A 1 227 ? -2.689 -12.780 1.607 1.00 87.19 227 SER A N 1
ATOM 1802 C CA . SER A 1 227 ? -2.140 -11.542 1.039 1.00 87.19 227 SER A CA 1
ATOM 1803 C C . SER A 1 227 ? -1.891 -10.498 2.121 1.00 87.19 227 SER A C 1
ATOM 1805 O O . SER A 1 227 ? -2.814 -10.002 2.771 1.00 87.19 227 SER A O 1
ATOM 1807 N N . LEU A 1 228 ? -0.629 -10.086 2.237 1.00 86.25 228 LEU A N 1
ATOM 1808 C CA . LEU A 1 228 ? -0.195 -9.011 3.130 1.00 86.25 228 LEU A CA 1
ATOM 1809 C C . LEU A 1 228 ? -0.901 -7.683 2.840 1.00 86.25 228 LEU A C 1
ATOM 1811 O O . LEU A 1 228 ? -1.096 -6.878 3.747 1.00 86.25 228 LEU A O 1
ATOM 1815 N N . GLN A 1 229 ? -1.303 -7.446 1.591 1.00 85.88 229 GLN A N 1
ATOM 1816 C CA . GLN A 1 229 ? -2.030 -6.238 1.215 1.00 85.88 229 GLN A CA 1
ATOM 1817 C C . GLN A 1 229 ? -3.450 -6.232 1.760 1.00 85.88 229 GLN A C 1
ATOM 1819 O O . GLN A 1 229 ? -3.908 -5.205 2.259 1.00 85.88 229 GLN A O 1
ATOM 1824 N N . LEU A 1 230 ? -4.134 -7.374 1.677 1.00 85.81 230 LEU A N 1
ATOM 1825 C CA . LEU A 1 230 ? -5.468 -7.529 2.239 1.00 85.81 230 LEU A CA 1
ATOM 1826 C C . LEU A 1 230 ? -5.417 -7.389 3.763 1.00 85.81 230 LEU A C 1
ATOM 1828 O O . LEU A 1 230 ? -6.182 -6.606 4.320 1.00 85.81 230 LEU A O 1
ATOM 1832 N N . LEU A 1 231 ? -4.455 -8.058 4.410 1.00 83.62 231 LEU A N 1
ATOM 1833 C CA . LEU A 1 231 ? -4.237 -7.968 5.857 1.00 83.62 231 LEU A CA 1
ATOM 1834 C C . LEU A 1 231 ? -3.966 -6.528 6.306 1.00 83.62 231 LEU A C 1
ATOM 1836 O O . LEU A 1 231 ? -4.585 -6.054 7.254 1.00 83.62 231 LEU A O 1
ATOM 1840 N N . HIS A 1 232 ? -3.091 -5.801 5.603 1.00 87.88 232 HIS A N 1
ATOM 1841 C CA . HIS A 1 232 ? -2.825 -4.394 5.906 1.00 87.88 232 HIS A CA 1
ATOM 1842 C C . HIS A 1 232 ? -4.091 -3.536 5.803 1.00 87.88 232 HIS A C 1
ATOM 1844 O O . HIS A 1 232 ? -4.363 -2.728 6.687 1.00 87.88 232 HIS A O 1
ATOM 1850 N N . ARG A 1 233 ? -4.890 -3.707 4.740 1.00 87.62 233 ARG A N 1
ATOM 1851 C CA . ARG A 1 233 ? -6.140 -2.950 4.546 1.00 87.62 233 ARG A CA 1
ATOM 1852 C C . ARG A 1 233 ? -7.163 -3.269 5.636 1.00 87.62 233 ARG A C 1
ATOM 1854 O O . ARG A 1 233 ? -7.792 -2.352 6.155 1.00 87.62 233 ARG A O 1
ATOM 1861 N N . GLN A 1 234 ? -7.289 -4.540 6.007 1.00 85.94 234 GLN A N 1
ATOM 1862 C CA . GLN A 1 234 ? -8.153 -4.986 7.097 1.00 85.94 234 GLN A CA 1
ATOM 1863 C C . GLN A 1 234 ? -7.722 -4.368 8.435 1.00 85.94 234 GLN A C 1
ATOM 1865 O O . GLN A 1 234 ? -8.539 -3.724 9.089 1.00 85.94 234 GLN A O 1
ATOM 1870 N N . LEU A 1 235 ? -6.435 -4.458 8.796 1.00 84.94 235 LEU A N 1
ATOM 1871 C CA . LEU A 1 235 ? -5.885 -3.815 9.998 1.00 84.94 235 LEU A CA 1
ATOM 1872 C C . LEU A 1 235 ? -6.111 -2.306 10.004 1.00 84.94 235 LEU A C 1
ATOM 1874 O O . LEU A 1 235 ? -6.499 -1.747 11.026 1.00 84.94 235 LEU A O 1
ATOM 1878 N N . PHE A 1 236 ? -5.889 -1.644 8.868 1.00 85.19 236 PHE A N 1
ATOM 1879 C CA . PHE A 1 236 ? -6.076 -0.203 8.749 1.00 85.19 236 PHE A CA 1
ATOM 1880 C C . PHE A 1 236 ? -7.526 0.199 9.056 1.00 85.19 236 PHE A C 1
ATOM 1882 O O . PHE A 1 236 ? -7.745 1.151 9.805 1.00 85.19 236 PHE A O 1
ATOM 1889 N N . GLY A 1 237 ? -8.505 -0.548 8.533 1.00 83.94 237 GLY A N 1
ATOM 1890 C CA . GLY A 1 237 ? -9.927 -0.339 8.819 1.00 83.94 237 GLY A CA 1
ATOM 1891 C C . GLY A 1 237 ? -10.278 -0.566 10.295 1.00 83.94 237 GLY A C 1
ATOM 1892 O O . GLY A 1 237 ? -10.949 0.257 10.916 1.00 83.94 237 GLY A O 1
ATOM 1893 N N . LEU A 1 238 ? -9.767 -1.643 10.898 1.00 84.62 238 LEU A N 1
ATOM 1894 C CA . LEU A 1 238 ? -9.977 -1.918 12.325 1.00 84.62 238 LEU A CA 1
ATOM 1895 C C . LEU A 1 238 ? -9.351 -0.820 13.207 1.00 84.62 238 LEU A C 1
ATOM 1897 O O . LEU A 1 238 ? -9.973 -0.344 14.156 1.00 84.62 238 LEU A O 1
ATOM 1901 N N . TYR A 1 239 ? -8.139 -0.371 12.876 1.00 84.75 239 TYR A N 1
ATOM 1902 C CA . TYR A 1 239 ? -7.378 0.555 13.711 1.00 84.75 239 TYR A CA 1
ATOM 1903 C C . TYR A 1 239 ? -7.780 2.026 13.559 1.00 84.75 239 TYR A C 1
ATOM 1905 O O . TYR A 1 239 ? -7.812 2.741 14.556 1.00 84.75 239 TYR A O 1
ATOM 1913 N N . TYR A 1 240 ? -8.046 2.526 12.352 1.00 81.31 240 TYR A N 1
ATOM 1914 C CA . TYR A 1 240 ? -8.321 3.959 12.152 1.00 81.31 240 TYR A CA 1
ATOM 1915 C C . TYR A 1 240 ? -9.805 4.294 12.067 1.00 81.31 240 TYR A C 1
ATOM 1917 O O . TYR A 1 240 ? -10.187 5.448 12.252 1.00 81.31 240 TYR A O 1
ATOM 1925 N N . GLU A 1 241 ? -10.623 3.303 11.743 1.00 80.00 241 GLU A N 1
ATOM 1926 C CA . GLU A 1 241 ? -11.972 3.516 11.239 1.00 80.00 241 GLU A CA 1
ATOM 1927 C C . GLU A 1 241 ? -13.020 2.937 12.211 1.00 80.00 241 GLU A C 1
ATOM 1929 O O . GLU A 1 241 ? -14.077 3.538 12.395 1.00 80.00 241 GLU A O 1
ATOM 1934 N N . HIS A 1 242 ? -12.717 1.851 12.930 1.00 82.88 242 HIS A N 1
ATOM 1935 C CA . HIS A 1 242 ? -13.647 1.259 13.894 1.00 82.88 242 HIS A CA 1
ATOM 1936 C C . HIS A 1 242 ? -13.571 1.906 15.292 1.00 82.88 242 HIS A C 1
ATOM 1938 O O . HIS A 1 242 ? -12.489 2.144 15.842 1.00 82.88 242 HIS A O 1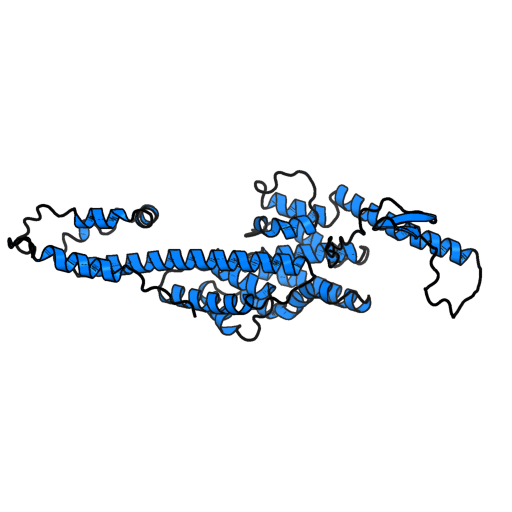
ATOM 1944 N N . HIS A 1 243 ? -14.733 2.161 15.902 1.00 86.62 243 HIS A N 1
ATOM 1945 C CA . HIS A 1 243 ? -14.865 2.642 17.280 1.00 86.62 243 HIS A CA 1
ATOM 1946 C C . HIS A 1 243 ? -15.472 1.546 18.156 1.00 86.62 243 HIS A C 1
ATOM 1948 O O . HIS A 1 243 ? -16.643 1.222 17.987 1.00 86.62 243 HIS A O 1
ATOM 1954 N N . ILE A 1 244 ? -14.708 1.036 19.123 1.00 88.00 244 ILE A N 1
ATOM 1955 C CA . ILE A 1 244 ? -15.195 0.051 20.092 1.00 88.00 244 ILE A CA 1
ATOM 1956 C C . ILE A 1 244 ? -16.110 0.771 21.089 1.00 88.00 244 ILE A C 1
ATOM 1958 O O . ILE A 1 244 ? -15.651 1.590 21.885 1.00 88.00 244 ILE A O 1
ATOM 1962 N N . ARG A 1 245 ? -17.422 0.525 21.018 1.00 87.81 245 ARG A N 1
ATOM 1963 C CA . ARG A 1 245 ? -18.417 1.152 21.911 1.00 87.81 245 ARG A CA 1
ATOM 1964 C C . ARG A 1 245 ? -19.058 0.148 22.851 1.00 87.81 245 ARG A C 1
ATOM 1966 O O . ARG A 1 245 ? -19.471 0.510 23.954 1.00 87.81 245 ARG A O 1
ATOM 1973 N N . THR A 1 246 ? -19.173 -1.090 22.397 1.00 89.12 246 THR A N 1
ATOM 1974 C CA . THR A 1 246 ? -19.833 -2.177 23.104 1.00 89.12 246 THR A CA 1
ATOM 1975 C C . THR A 1 246 ? -18.871 -3.333 23.345 1.00 89.12 246 THR A C 1
ATOM 1977 O O . THR A 1 246 ? -17.823 -3.453 22.712 1.00 89.12 246 THR A O 1
ATOM 1980 N N . ARG A 1 247 ? -19.251 -4.223 24.262 1.00 91.00 247 ARG A N 1
ATOM 1981 C CA . ARG A 1 247 ? -18.534 -5.479 24.493 1.00 91.00 247 ARG A CA 1
ATOM 1982 C C . ARG A 1 247 ? -18.544 -6.392 23.265 1.00 91.00 247 ARG A C 1
ATOM 1984 O O . ARG A 1 247 ? -17.545 -7.040 22.992 1.00 91.00 247 ARG A O 1
ATOM 1991 N N . SER A 1 248 ? -19.640 -6.391 22.506 1.00 90.38 248 SER A N 1
ATOM 1992 C CA . SER A 1 248 ? -19.727 -7.150 21.256 1.00 90.38 248 SER A CA 1
ATOM 1993 C C . SER A 1 248 ? -18.729 -6.637 20.215 1.00 90.38 248 SER A C 1
ATOM 1995 O O . SER A 1 248 ? -18.141 -7.444 19.502 1.00 90.38 248 SER A O 1
ATOM 1997 N N . ASP A 1 249 ? -18.518 -5.318 20.137 1.00 88.81 249 ASP A N 1
ATOM 1998 C CA . ASP A 1 249 ? -17.527 -4.725 19.227 1.00 88.81 249 ASP A CA 1
ATOM 1999 C C . ASP A 1 249 ? -16.115 -5.179 19.615 1.00 88.81 249 ASP A C 1
ATOM 2001 O O . ASP A 1 249 ? -15.317 -5.545 18.755 1.00 88.81 249 ASP A O 1
ATOM 2005 N N . LEU A 1 250 ? -15.821 -5.198 20.921 1.00 92.75 250 LEU A N 1
ATOM 2006 C CA . LEU A 1 250 ? -14.535 -5.645 21.452 1.00 92.75 250 LEU A CA 1
ATOM 2007 C C . LEU A 1 250 ? -14.269 -7.116 21.108 1.00 92.75 250 LEU A C 1
ATOM 2009 O O . LEU A 1 250 ? -13.213 -7.431 20.570 1.00 92.75 250 LEU A O 1
ATOM 2013 N N . GLU A 1 251 ? -15.236 -8.000 21.359 1.00 92.44 251 GLU A N 1
ATOM 2014 C CA . GLU A 1 251 ? -15.118 -9.431 21.049 1.00 92.44 251 GLU A CA 1
ATOM 2015 C C . GLU A 1 251 ? -14.924 -9.666 19.538 1.00 92.44 251 GLU A C 1
ATOM 2017 O O . GLU A 1 251 ? -14.102 -10.489 19.126 1.00 92.44 251 GLU A O 1
ATOM 2022 N N . ALA A 1 252 ? -15.624 -8.900 18.692 1.00 89.56 252 ALA A N 1
ATOM 2023 C CA . ALA A 1 252 ? -15.449 -8.959 17.242 1.00 89.56 252 ALA A CA 1
ATOM 2024 C C . ALA A 1 252 ? -14.048 -8.491 16.803 1.00 89.56 252 ALA A C 1
ATOM 2026 O O . ALA A 1 252 ? -13.440 -9.104 15.921 1.00 89.56 252 ALA A O 1
ATOM 2027 N N . MET A 1 253 ? -13.522 -7.436 17.429 1.00 91.31 253 MET A N 1
ATOM 2028 C CA . MET A 1 253 ? -12.177 -6.909 17.180 1.00 91.31 253 MET A CA 1
ATOM 2029 C C . MET A 1 253 ? -11.082 -7.883 17.622 1.00 91.31 253 MET A C 1
ATOM 2031 O O . MET A 1 253 ? -10.151 -8.127 16.857 1.00 91.31 253 MET A O 1
ATOM 2035 N N . GLU A 1 254 ? -11.207 -8.486 18.807 1.00 93.00 254 GLU A N 1
ATOM 2036 C CA . GLU A 1 254 ? -10.285 -9.515 19.303 1.00 93.00 254 GLU A CA 1
ATOM 2037 C C . GLU A 1 254 ? -10.245 -10.723 18.360 1.00 93.00 254 GLU A C 1
ATOM 2039 O O . GLU A 1 254 ? -9.169 -11.213 18.012 1.00 93.00 254 GLU A O 1
ATOM 2044 N N . HIS A 1 255 ? -11.406 -11.188 17.890 1.00 91.50 255 HIS A N 1
ATOM 2045 C CA . HIS A 1 255 ? -11.472 -12.312 16.959 1.00 91.50 255 HIS A CA 1
ATOM 2046 C C . HIS A 1 255 ? -10.857 -11.962 15.593 1.00 91.50 255 HIS A C 1
ATOM 2048 O O . HIS A 1 255 ? -10.081 -12.744 15.040 1.00 91.50 255 HIS A O 1
ATOM 2054 N N . ALA A 1 256 ? -11.140 -10.768 15.062 1.00 88.44 256 ALA A N 1
ATOM 2055 C CA . ALA A 1 256 ? -10.527 -10.282 13.827 1.00 88.44 256 ALA A CA 1
ATOM 2056 C C . ALA A 1 256 ? -8.996 -10.168 13.953 1.00 88.44 256 ALA A C 1
ATOM 2058 O O . ALA A 1 256 ? -8.268 -10.610 13.061 1.00 88.44 256 ALA A O 1
ATOM 2059 N N . GLN A 1 257 ? -8.500 -9.648 15.080 1.00 91.94 257 GLN A N 1
ATOM 2060 C CA . GLN A 1 257 ? -7.070 -9.571 15.367 1.00 91.94 257 GLN A CA 1
ATOM 2061 C C . GLN A 1 257 ? -6.434 -10.965 15.428 1.00 91.94 257 GLN A C 1
ATOM 2063 O O . GLN A 1 257 ? -5.394 -11.180 14.816 1.00 91.94 257 GLN A O 1
ATOM 2068 N N . GLN A 1 258 ? -7.056 -11.939 16.099 1.00 91.19 258 GLN A N 1
ATOM 2069 C CA . GLN A 1 258 ? -6.536 -13.311 16.169 1.00 91.19 258 GLN A CA 1
ATOM 2070 C C . GLN A 1 258 ? -6.381 -13.946 14.779 1.00 91.19 258 GLN A C 1
ATOM 2072 O O . GLN A 1 258 ? -5.363 -14.588 14.501 1.00 91.19 258 GLN A O 1
ATOM 2077 N N . VAL A 1 259 ? -7.354 -13.735 13.884 1.00 87.88 259 VAL A N 1
ATOM 2078 C CA . VAL A 1 259 ? -7.282 -14.203 12.488 1.00 87.88 259 VAL A CA 1
ATOM 2079 C C . VAL A 1 259 ? -6.077 -13.584 11.773 1.00 87.88 259 VAL A C 1
ATOM 2081 O O . VAL A 1 259 ? -5.289 -14.303 11.149 1.00 87.88 259 VAL A O 1
ATOM 2084 N N . ILE A 1 260 ? -5.880 -12.273 11.914 1.00 86.81 260 ILE A N 1
ATOM 2085 C CA . ILE A 1 260 ? -4.754 -11.558 11.302 1.00 86.81 260 ILE A CA 1
ATOM 2086 C C . ILE A 1 260 ? -3.421 -12.038 11.885 1.00 86.81 260 ILE A C 1
ATOM 2088 O O . ILE A 1 260 ? -2.529 -12.435 11.135 1.00 86.81 260 ILE A O 1
ATOM 2092 N N . HIS A 1 261 ? -3.308 -12.089 13.209 1.00 89.81 261 HIS A N 1
ATOM 2093 C CA . HIS A 1 261 ? -2.103 -12.511 13.912 1.00 89.81 261 HIS A CA 1
ATOM 2094 C C . HIS A 1 261 ? -1.673 -13.925 13.500 1.00 89.81 261 HIS A C 1
ATOM 2096 O O . HIS A 1 261 ? -0.511 -14.159 13.168 1.00 89.81 261 HIS A O 1
ATOM 2102 N N . SER A 1 262 ? -2.625 -14.861 13.403 1.00 88.75 262 SER A N 1
ATOM 2103 C CA . SER A 1 262 ? -2.349 -16.231 12.954 1.00 88.75 262 SER A CA 1
ATOM 2104 C C . SER A 1 262 ? -1.772 -16.297 11.532 1.00 88.75 262 SER A C 1
ATOM 2106 O O . SER A 1 262 ? -0.925 -17.149 11.242 1.00 88.75 262 SER A O 1
ATOM 2108 N N . SER A 1 263 ? -2.174 -15.361 10.667 1.00 85.75 263 SER A N 1
ATOM 2109 C CA . SER A 1 263 ? -1.666 -15.228 9.300 1.00 85.75 263 SER A CA 1
ATOM 2110 C C . SER A 1 263 ? -0.249 -14.636 9.284 1.00 85.75 263 SER A C 1
ATOM 2112 O O . SER A 1 263 ? 0.579 -15.028 8.462 1.00 85.75 263 SER A O 1
ATOM 2114 N N . LEU A 1 264 ? 0.072 -13.752 10.236 1.00 85.44 264 LEU A N 1
ATOM 2115 C CA . LEU A 1 264 ? 1.387 -13.114 10.367 1.00 85.44 264 LEU A CA 1
ATOM 2116 C C . LEU A 1 264 ? 2.462 -13.994 10.994 1.00 85.44 264 LEU A C 1
ATOM 2118 O O . LEU A 1 264 ? 3.642 -13.758 10.736 1.00 85.44 264 LEU A O 1
ATOM 2122 N N . CYS A 1 265 ? 2.095 -15.009 11.779 1.00 87.00 265 CYS A N 1
ATOM 2123 C CA . CYS A 1 265 ? 3.052 -15.939 12.385 1.00 87.00 265 CYS A CA 1
ATOM 2124 C C . CYS A 1 265 ? 3.750 -16.866 11.374 1.00 87.00 265 CYS A C 1
ATOM 2126 O O . CYS A 1 265 ? 4.674 -17.587 11.748 1.00 87.00 265 CYS A O 1
ATOM 2128 N N . ARG A 1 266 ? 3.337 -16.870 10.100 1.00 79.31 266 ARG A N 1
ATOM 2129 C CA . ARG A 1 266 ? 3.918 -17.717 9.045 1.00 79.31 266 ARG A CA 1
ATOM 2130 C C . ARG A 1 266 ? 4.478 -16.899 7.873 1.00 79.31 266 ARG A C 1
ATOM 2132 O O . ARG A 1 266 ? 4.112 -17.178 6.730 1.00 79.31 266 ARG A O 1
ATOM 2139 N N . PRO A 1 267 ? 5.349 -15.896 8.098 1.00 71.75 267 PRO A N 1
ATOM 2140 C CA . PRO A 1 267 ? 5.874 -15.130 6.987 1.00 71.75 267 PRO A CA 1
ATOM 2141 C C . PRO A 1 267 ? 6.857 -16.009 6.215 1.00 71.75 267 PRO A C 1
ATOM 2143 O O . PRO A 1 267 ? 7.880 -16.451 6.743 1.00 71.75 267 PRO A O 1
ATOM 2146 N N . THR A 1 268 ? 6.560 -16.267 4.946 1.00 80.62 268 THR A N 1
ATOM 2147 C CA . THR A 1 268 ? 7.576 -16.766 4.023 1.00 80.62 268 THR A CA 1
ATOM 2148 C C . THR A 1 268 ? 8.640 -15.682 3.868 1.00 80.62 268 THR A C 1
ATOM 2150 O O . THR A 1 268 ? 8.273 -14.541 3.581 1.00 80.62 268 THR A O 1
ATOM 2153 N N . PRO A 1 269 ? 9.937 -15.982 4.053 1.00 82.81 269 PRO A N 1
ATOM 2154 C CA . PRO A 1 269 ? 10.987 -15.006 3.802 1.00 82.81 269 PRO A CA 1
ATOM 2155 C C . PRO A 1 269 ? 10.890 -14.531 2.349 1.00 82.81 269 PRO A C 1
ATOM 2157 O O . PRO A 1 269 ? 10.853 -15.342 1.425 1.00 82.81 269 PRO A O 1
ATOM 2160 N N . THR A 1 270 ? 10.804 -13.215 2.151 1.00 82.31 270 THR A N 1
ATOM 2161 C CA . THR A 1 270 ? 10.662 -12.617 0.819 1.00 82.31 270 THR A CA 1
ATOM 2162 C C . THR A 1 270 ? 11.888 -11.788 0.492 1.00 82.31 270 THR A C 1
ATOM 2164 O O . THR A 1 270 ? 12.305 -10.963 1.300 1.00 82.31 270 THR A O 1
ATOM 2167 N N . THR A 1 271 ? 12.422 -11.947 -0.714 1.00 83.88 271 THR A N 1
ATOM 2168 C CA . THR A 1 271 ? 13.511 -11.103 -1.230 1.00 83.88 271 THR A CA 1
ATOM 2169 C C . THR A 1 271 ? 13.012 -9.757 -1.762 1.00 83.88 271 THR A C 1
ATOM 2171 O O . THR A 1 271 ? 13.807 -8.865 -2.041 1.00 83.88 271 THR A O 1
ATOM 2174 N N . ASN A 1 272 ? 11.693 -9.573 -1.905 1.00 89.06 272 ASN A N 1
ATOM 2175 C CA . ASN A 1 272 ? 11.127 -8.328 -2.410 1.00 89.06 272 ASN A CA 1
ATOM 2176 C C . ASN A 1 272 ? 11.117 -7.243 -1.305 1.00 89.06 272 ASN A C 1
ATOM 2178 O O . ASN A 1 272 ? 10.471 -7.429 -0.270 1.00 89.06 272 ASN A O 1
ATOM 2182 N N . PRO A 1 273 ? 11.757 -6.076 -1.520 1.00 86.31 273 PRO A N 1
ATOM 2183 C CA . PRO A 1 273 ? 11.858 -5.026 -0.506 1.00 86.31 273 PRO A CA 1
ATOM 2184 C C . PRO A 1 273 ? 10.510 -4.382 -0.158 1.00 86.31 273 PRO A C 1
ATOM 2186 O O . PRO A 1 273 ? 10.307 -3.972 0.984 1.00 86.31 273 PRO A O 1
ATOM 2189 N N . PHE A 1 274 ? 9.572 -4.302 -1.109 1.00 89.75 274 PHE A N 1
ATOM 2190 C CA . PHE A 1 274 ? 8.217 -3.822 -0.841 1.00 89.75 274 PHE A CA 1
ATOM 2191 C C . PHE A 1 274 ? 7.472 -4.797 0.062 1.00 89.75 274 PHE A C 1
ATOM 2193 O O . PHE A 1 274 ? 6.875 -4.369 1.045 1.00 89.75 274 PHE A O 1
ATOM 2200 N N . THR A 1 275 ? 7.541 -6.097 -0.228 1.00 89.62 275 THR A N 1
ATOM 2201 C CA . THR A 1 275 ? 6.884 -7.121 0.592 1.00 89.62 275 THR A CA 1
ATOM 2202 C C . THR A 1 275 ? 7.465 -7.158 2.003 1.00 89.62 275 THR A C 1
ATOM 2204 O O . THR A 1 275 ? 6.708 -7.206 2.972 1.00 89.62 275 THR A O 1
ATOM 2207 N N . SER A 1 276 ? 8.784 -7.012 2.150 1.00 90.31 276 SER A N 1
ATOM 2208 C CA . SER A 1 276 ? 9.440 -6.872 3.455 1.00 90.31 276 SER A CA 1
ATOM 2209 C C . SER A 1 276 ? 8.997 -5.608 4.203 1.00 90.31 276 SER A C 1
ATOM 2211 O O . SER A 1 276 ? 8.681 -5.669 5.394 1.00 90.31 276 SER A O 1
ATOM 2213 N N . ALA A 1 277 ? 8.915 -4.461 3.517 1.00 90.19 277 ALA A N 1
ATOM 2214 C CA . ALA A 1 277 ? 8.436 -3.212 4.110 1.00 90.19 277 ALA A CA 1
ATOM 2215 C C . ALA A 1 277 ? 6.963 -3.303 4.542 1.00 90.19 277 ALA A C 1
ATOM 2217 O O . ALA A 1 277 ? 6.625 -2.898 5.656 1.00 90.19 277 ALA A O 1
ATOM 2218 N N . LEU A 1 278 ? 6.108 -3.888 3.700 1.00 90.19 278 LEU A N 1
ATOM 2219 C CA . LEU A 1 278 ? 4.698 -4.126 3.991 1.00 90.19 278 LEU A CA 1
ATOM 2220 C C . LEU A 1 278 ? 4.532 -5.098 5.163 1.00 90.19 278 LEU A C 1
ATOM 2222 O O . LEU A 1 278 ? 3.784 -4.799 6.084 1.00 90.19 278 LEU A O 1
ATOM 2226 N N . THR A 1 279 ? 5.284 -6.202 5.193 1.00 91.31 279 THR A N 1
ATOM 2227 C CA . THR A 1 279 ? 5.285 -7.160 6.315 1.00 91.31 279 THR A CA 1
ATOM 2228 C C . THR A 1 279 ? 5.621 -6.462 7.627 1.00 91.31 279 THR A C 1
ATOM 2230 O O . THR A 1 279 ? 4.895 -6.597 8.610 1.00 91.31 279 THR A O 1
ATOM 2233 N N . ARG A 1 280 ? 6.695 -5.659 7.640 1.00 90.88 280 ARG A N 1
ATOM 2234 C CA . ARG A 1 280 ? 7.091 -4.875 8.816 1.00 90.88 280 ARG A CA 1
ATOM 2235 C C . ARG A 1 280 ? 5.998 -3.894 9.235 1.00 90.88 280 ARG A C 1
ATOM 2237 O O . ARG A 1 280 ? 5.790 -3.711 10.433 1.00 90.88 280 ARG A O 1
ATOM 2244 N N . ARG A 1 281 ? 5.329 -3.249 8.275 1.00 89.12 281 ARG A N 1
ATOM 2245 C CA . ARG A 1 281 ? 4.239 -2.308 8.551 1.00 89.12 281 ARG A CA 1
ATOM 2246 C C . ARG A 1 281 ? 3.040 -3.015 9.176 1.00 89.12 281 ARG A C 1
ATOM 2248 O O . ARG A 1 281 ? 2.605 -2.599 10.241 1.00 89.12 281 ARG A O 1
ATOM 2255 N N . VAL A 1 282 ? 2.587 -4.108 8.573 1.00 90.19 282 VAL A N 1
ATOM 2256 C CA . VAL A 1 282 ? 1.480 -4.936 9.069 1.00 90.19 282 VAL A CA 1
ATOM 2257 C C . VAL A 1 282 ? 1.751 -5.426 10.494 1.00 90.19 282 VAL A C 1
ATOM 2259 O O . VAL A 1 282 ? 0.886 -5.320 11.352 1.00 90.19 282 VAL A O 1
ATOM 2262 N N . TRP A 1 283 ? 2.982 -5.849 10.791 1.00 91.25 283 TRP A N 1
ATOM 2263 C CA . TRP A 1 283 ? 3.408 -6.215 12.149 1.00 91.25 283 TRP A CA 1
ATOM 2264 C C . TRP A 1 283 ? 3.369 -5.063 13.164 1.00 91.25 283 TRP A C 1
ATOM 2266 O O . TRP A 1 283 ? 3.202 -5.281 14.364 1.00 91.25 283 TRP A O 1
ATOM 2276 N N . LEU A 1 284 ? 3.617 -3.830 12.723 1.00 90.56 284 LEU A N 1
ATOM 2277 C CA . LEU A 1 284 ? 3.518 -2.656 13.590 1.00 90.56 284 LEU A CA 1
ATOM 2278 C C . LEU A 1 284 ? 2.055 -2.295 13.842 1.00 90.56 284 LEU A C 1
ATOM 2280 O O . LEU A 1 284 ? 1.706 -2.023 14.986 1.00 90.56 284 LEU A O 1
ATOM 2284 N N . ASP A 1 285 ? 1.223 -2.357 12.804 1.00 89.19 285 ASP A N 1
ATOM 2285 C CA . ASP A 1 285 ? -0.212 -2.099 12.908 1.00 89.19 285 ASP A CA 1
ATOM 2286 C C . ASP A 1 285 ? -0.919 -3.138 13.789 1.00 89.19 285 ASP A C 1
ATOM 2288 O O . ASP A 1 285 ? -1.731 -2.753 14.623 1.00 89.19 285 ASP A O 1
ATOM 2292 N N . ASP A 1 286 ? -0.560 -4.422 13.687 1.00 92.00 286 ASP A N 1
ATOM 2293 C CA . ASP A 1 286 ? -1.089 -5.492 14.551 1.00 92.00 286 ASP A CA 1
ATOM 2294 C C . ASP A 1 286 ? -0.779 -5.236 16.036 1.00 92.00 286 ASP A C 1
ATOM 2296 O O . ASP A 1 286 ? -1.668 -5.285 16.883 1.00 92.00 286 ASP A O 1
ATOM 2300 N N . ARG A 1 287 ? 0.464 -4.852 16.361 1.00 92.44 287 ARG A N 1
ATOM 2301 C CA . ARG A 1 287 ? 0.851 -4.504 17.742 1.00 92.44 287 ARG A CA 1
ATOM 2302 C C . ARG A 1 287 ? 0.168 -3.242 18.258 1.00 92.44 287 ARG A C 1
ATOM 2304 O O . ARG A 1 287 ? -0.139 -3.143 19.444 1.00 92.44 287 ARG A O 1
ATOM 2311 N N . TRP A 1 288 ? -0.038 -2.248 17.398 1.00 90.94 288 TRP A N 1
ATOM 2312 C CA . TRP A 1 288 ? -0.793 -1.053 17.776 1.00 90.94 288 TRP A CA 1
ATOM 2313 C C . TRP A 1 288 ? -2.266 -1.375 18.014 1.00 90.94 288 TRP A C 1
ATOM 2315 O O . TRP A 1 288 ? -2.853 -0.847 18.958 1.00 90.94 288 TRP A O 1
ATOM 2325 N N . LEU A 1 289 ? -2.841 -2.265 17.204 1.00 91.88 289 LEU A N 1
ATOM 2326 C CA . LEU A 1 289 ? -4.195 -2.761 17.392 1.00 91.88 289 LEU A CA 1
ATOM 2327 C C . LEU A 1 289 ? -4.339 -3.516 18.719 1.00 91.88 289 LEU A C 1
ATOM 2329 O O . LEU A 1 289 ? -5.281 -3.236 19.454 1.00 91.88 289 LEU A O 1
ATOM 2333 N N . GLU A 1 290 ? -3.378 -4.378 19.064 1.00 94.25 290 GLU A N 1
ATOM 2334 C CA . GLU A 1 290 ? -3.325 -5.086 20.353 1.00 94.25 290 GLU A CA 1
ATOM 2335 C C . GLU A 1 290 ? -3.377 -4.113 21.536 1.00 94.25 290 GLU A C 1
ATOM 2337 O O . GLU A 1 290 ? -4.258 -4.199 22.389 1.00 94.25 290 GLU A O 1
ATOM 2342 N N . SER A 1 291 ? -2.480 -3.120 21.540 1.00 93.06 291 SER A N 1
ATOM 2343 C CA . SER A 1 291 ? -2.421 -2.108 22.601 1.00 93.06 291 SER A CA 1
ATOM 2344 C C . SER A 1 291 ? -3.735 -1.339 22.734 1.00 93.06 291 SER A C 1
ATOM 2346 O O . SER A 1 291 ? -4.150 -1.007 23.844 1.00 93.06 291 SER A O 1
ATOM 2348 N N . ARG A 1 292 ? -4.393 -1.044 21.607 1.00 91.00 292 ARG A N 1
ATOM 2349 C CA . ARG A 1 292 ? -5.676 -0.342 21.590 1.00 91.00 292 ARG A CA 1
ATOM 2350 C C . ARG A 1 292 ? -6.802 -1.212 22.157 1.00 91.00 292 ARG A C 1
ATOM 2352 O O . ARG A 1 292 ? -7.582 -0.729 22.972 1.00 91.00 292 ARG A O 1
ATOM 2359 N N . ILE A 1 293 ? -6.867 -2.485 21.769 1.00 92.44 293 ILE A N 1
ATOM 2360 C CA . ILE A 1 293 ? -7.839 -3.453 22.300 1.00 92.44 293 ILE A CA 1
ATOM 2361 C C . ILE A 1 293 ? -7.676 -3.595 23.819 1.00 92.44 293 ILE A C 1
ATOM 2363 O O . ILE A 1 293 ? -8.670 -3.574 24.544 1.00 92.44 293 ILE A O 1
ATOM 2367 N N . ASP A 1 294 ? -6.445 -3.648 24.330 1.00 92.94 294 ASP A N 1
ATOM 2368 C CA . ASP A 1 294 ? -6.168 -3.704 25.772 1.00 92.94 294 ASP A CA 1
ATOM 2369 C C . ASP A 1 294 ? -6.615 -2.436 26.526 1.00 92.94 294 ASP A C 1
ATOM 2371 O O . ASP A 1 294 ? -7.070 -2.496 27.676 1.00 92.94 294 ASP A O 1
ATOM 2375 N N . GLU A 1 295 ? -6.461 -1.258 25.919 1.00 90.50 295 GLU A N 1
ATOM 2376 C CA . GLU A 1 295 ? -6.971 0.009 26.459 1.00 90.50 295 GLU A CA 1
ATOM 2377 C C . GLU A 1 295 ? -8.503 0.027 26.507 1.00 90.50 295 GLU A C 1
ATOM 2379 O O . GLU A 1 295 ? -9.077 0.274 27.575 1.00 90.50 295 GLU A O 1
ATOM 2384 N N . ASP A 1 296 ? -9.160 -0.318 25.400 1.00 90.50 296 ASP A N 1
ATOM 2385 C CA . ASP A 1 296 ? -10.621 -0.339 25.288 1.00 90.50 296 ASP A CA 1
ATOM 2386 C C . ASP A 1 296 ? -11.239 -1.417 26.203 1.00 90.50 296 ASP A C 1
ATOM 2388 O O . ASP A 1 296 ? -12.239 -1.168 26.883 1.00 90.50 296 ASP A O 1
ATOM 2392 N N . THR A 1 297 ? -10.588 -2.577 26.345 1.00 93.25 297 THR A N 1
ATOM 2393 C CA . THR A 1 297 ? -10.967 -3.630 27.304 1.00 93.25 297 THR A CA 1
ATOM 2394 C C . THR A 1 297 ? -10.987 -3.104 28.735 1.00 93.25 297 THR A C 1
ATOM 2396 O O . THR A 1 297 ? -11.941 -3.337 29.484 1.00 93.25 297 THR A O 1
ATOM 2399 N N . ARG A 1 298 ? -9.937 -2.381 29.143 1.00 91.88 298 ARG A N 1
ATOM 2400 C CA . ARG A 1 298 ? -9.857 -1.788 30.486 1.00 91.88 298 ARG A CA 1
ATOM 2401 C C . ARG A 1 298 ? -10.941 -0.735 30.693 1.00 91.88 298 ARG A C 1
ATOM 2403 O O . ARG A 1 298 ? -11.552 -0.710 31.762 1.00 91.88 298 ARG A O 1
ATOM 2410 N N . ALA A 1 299 ? -11.208 0.092 29.684 1.00 88.56 299 ALA A N 1
ATOM 2411 C CA . ALA A 1 299 ? -12.255 1.106 29.738 1.00 88.56 299 ALA A CA 1
ATOM 2412 C C . ALA A 1 299 ? -13.655 0.484 29.896 1.00 88.56 299 ALA A C 1
ATOM 2414 O O . ALA A 1 299 ? -14.414 0.904 30.773 1.00 88.56 299 ALA A O 1
ATOM 2415 N N . ILE A 1 300 ? -13.975 -0.554 29.115 1.00 90.44 300 ILE A N 1
ATOM 2416 C CA . ILE A 1 300 ? -15.258 -1.270 29.198 1.00 90.44 300 ILE A CA 1
ATOM 2417 C C . ILE A 1 300 ? -15.422 -1.932 30.568 1.00 90.44 300 ILE A C 1
ATOM 2419 O O . ILE A 1 300 ? -16.439 -1.714 31.223 1.00 90.44 300 ILE A O 1
ATOM 2423 N N . ARG A 1 301 ? -14.409 -2.659 31.060 1.00 90.69 301 ARG A N 1
ATOM 2424 C CA . ARG A 1 301 ? -14.464 -3.295 32.391 1.00 90.69 301 ARG A CA 1
ATOM 2425 C C . ARG A 1 301 ? -14.659 -2.280 33.515 1.00 90.69 301 ARG A C 1
ATOM 2427 O O . ARG A 1 301 ? -15.422 -2.529 34.444 1.00 90.69 301 ARG A O 1
ATOM 2434 N N . MET A 1 302 ? -13.987 -1.130 33.437 1.00 89.31 302 MET A N 1
ATOM 2435 C CA . MET A 1 302 ? -14.161 -0.054 34.415 1.00 89.31 302 MET A CA 1
ATOM 2436 C C . MET A 1 302 ? -15.588 0.505 34.379 1.00 89.31 302 MET A C 1
ATOM 2438 O O . MET A 1 302 ? -16.186 0.731 35.429 1.00 89.31 302 MET A O 1
ATOM 2442 N N . LYS A 1 303 ? -16.155 0.697 33.185 1.00 87.38 303 LYS A N 1
ATOM 2443 C CA . LYS A 1 303 ? -17.541 1.147 33.023 1.00 87.38 303 LYS A CA 1
ATOM 2444 C C . LYS A 1 303 ? -18.534 0.140 33.612 1.00 87.38 303 LYS A C 1
ATOM 2446 O O . LYS A 1 303 ? -19.363 0.539 34.423 1.00 87.38 303 LYS A O 1
ATOM 2451 N N . GLU A 1 304 ? -18.401 -1.145 33.278 1.00 87.88 304 GLU A N 1
ATOM 2452 C CA . GLU A 1 304 ? -19.233 -2.229 33.831 1.00 87.88 304 GLU A CA 1
ATOM 2453 C C . GLU A 1 304 ? -19.147 -2.273 35.369 1.00 87.88 304 GLU A C 1
ATOM 2455 O O . GLU A 1 304 ? -20.158 -2.411 36.059 1.00 87.88 304 GLU A O 1
ATOM 2460 N N . PHE A 1 305 ? -17.946 -2.095 35.927 1.00 87.88 305 PHE A N 1
ATOM 2461 C CA . PHE A 1 305 ? -17.733 -2.036 37.372 1.00 87.88 305 PHE A CA 1
ATOM 2462 C C . PHE A 1 305 ? -18.436 -0.837 38.028 1.00 87.88 305 PHE A C 1
ATOM 2464 O O . PHE A 1 305 ? -19.101 -0.997 39.053 1.00 87.88 305 PHE A O 1
ATOM 2471 N N . LEU A 1 306 ? -18.321 0.360 37.443 1.00 85.56 306 LEU A N 1
ATOM 2472 C CA . LEU A 1 306 ? -18.984 1.566 37.951 1.00 85.56 306 LEU A CA 1
ATOM 2473 C C . LEU A 1 306 ? -20.510 1.451 37.884 1.00 85.56 306 LEU A C 1
ATOM 2475 O O . LEU A 1 306 ? -21.189 1.847 38.831 1.00 85.56 306 LEU A O 1
ATOM 2479 N N . GLU A 1 307 ? -21.043 0.883 36.801 1.00 83.25 307 GLU A N 1
ATOM 2480 C CA . GLU A 1 307 ? -22.469 0.576 36.679 1.00 83.25 307 GLU A CA 1
ATOM 2481 C C . GLU A 1 307 ? -22.899 -0.392 37.786 1.00 83.25 307 GLU A C 1
ATOM 2483 O O . GLU A 1 307 ? -23.868 -0.118 38.489 1.00 83.25 307 GLU A O 1
ATOM 2488 N N . HIS A 1 308 ? -22.137 -1.463 38.035 1.00 83.56 308 HIS A N 1
ATOM 2489 C CA . HIS A 1 308 ? -22.441 -2.412 39.107 1.00 83.56 308 HIS A CA 1
ATOM 2490 C C . HIS A 1 308 ? -22.429 -1.761 40.501 1.00 83.56 308 HIS A C 1
ATOM 2492 O O . HIS A 1 308 ? -23.327 -2.011 41.307 1.00 83.56 308 HIS A O 1
ATOM 2498 N N . LEU A 1 309 ? -21.468 -0.874 40.786 1.00 80.00 309 LEU A N 1
ATOM 2499 C CA . LEU A 1 309 ? -21.414 -0.146 42.058 1.00 80.00 309 LEU A CA 1
ATOM 2500 C C . LEU A 1 309 ? -22.639 0.749 42.285 1.00 80.00 309 LEU A C 1
ATOM 2502 O O . LEU A 1 309 ? -23.133 0.809 43.411 1.00 80.00 309 LEU A O 1
ATOM 2506 N N . GLN A 1 310 ? -23.162 1.409 41.246 1.00 70.75 310 GLN A N 1
ATOM 2507 C CA . GLN A 1 310 ? -24.365 2.244 41.371 1.00 70.75 310 GLN A CA 1
ATOM 2508 C C . GLN A 1 310 ? -25.582 1.451 41.863 1.00 70.75 310 GLN A C 1
ATOM 2510 O O . GLN A 1 310 ? -26.409 1.998 42.590 1.00 70.75 310 GLN A O 1
ATOM 2515 N N . TYR A 1 311 ? -25.677 0.165 41.517 1.00 64.88 311 TYR A N 1
ATOM 2516 C CA . TY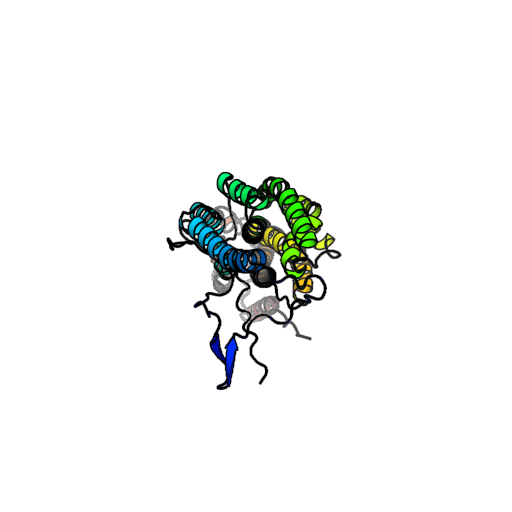R A 1 311 ? -26.775 -0.699 41.955 1.00 64.88 311 TYR A CA 1
ATOM 2517 C C . TYR A 1 311 ? -26.581 -1.279 43.360 1.00 64.88 311 TYR A C 1
ATOM 2519 O O . TYR A 1 311 ? -27.562 -1.649 44.005 1.00 64.88 311 TYR A O 1
ATOM 2527 N N . VAL A 1 312 ? -25.341 -1.367 43.848 1.00 63.78 312 VAL A N 1
ATOM 2528 C CA . VAL A 1 312 ? -25.025 -2.015 45.131 1.00 63.78 312 VAL A CA 1
ATOM 2529 C C . VAL A 1 312 ? -25.099 -1.047 46.310 1.00 63.78 312 VAL A C 1
ATOM 2531 O O . VAL A 1 312 ? -25.418 -1.482 47.415 1.00 63.78 312 VAL A O 1
ATOM 2534 N N . ILE A 1 313 ? -24.839 0.253 46.125 1.00 57.75 313 ILE A N 1
ATOM 2535 C CA . ILE A 1 313 ? -24.845 1.200 47.249 1.00 57.75 313 ILE A CA 1
ATOM 2536 C C . ILE A 1 313 ? -26.298 1.612 47.580 1.00 57.75 313 ILE A C 1
ATOM 2538 O O . ILE A 1 313 ? -26.921 2.354 46.822 1.00 57.75 313 ILE A O 1
ATOM 2542 N N . PRO A 1 314 ? -26.859 1.204 48.738 1.00 52.81 314 PRO A N 1
ATOM 2543 C CA . PRO A 1 314 ? -28.270 1.384 49.073 1.00 52.81 314 PRO A CA 1
ATOM 2544 C C . PRO A 1 314 ? -28.536 2.755 49.716 1.00 52.81 314 PRO A C 1
ATOM 2546 O O . PRO A 1 314 ? -29.376 2.893 50.609 1.00 52.81 314 PRO A O 1
ATOM 2549 N N . CYS A 1 315 ? -27.804 3.793 49.316 1.00 50.34 315 CYS A N 1
ATOM 2550 C CA . CYS A 1 315 ? -28.145 5.160 49.682 1.00 50.34 315 CYS A CA 1
ATOM 2551 C C . CYS A 1 315 ? -29.091 5.684 48.601 1.00 50.34 315 CYS A C 1
ATOM 2553 O O . CYS A 1 315 ? -28.689 5.867 47.460 1.00 50.34 315 CYS A O 1
ATOM 2555 N N . GLY A 1 316 ? -30.371 5.834 48.962 1.00 49.72 316 GLY A N 1
ATOM 2556 C CA . GLY A 1 316 ? -31.483 6.125 48.051 1.00 49.72 316 GLY A CA 1
ATOM 2557 C C . GLY A 1 316 ? -31.255 7.274 47.048 1.00 49.72 316 GLY A C 1
ATOM 2558 O O . GLY A 1 316 ? -30.248 7.974 47.109 1.00 49.72 316 GLY A O 1
ATOM 2559 N N . PRO A 1 317 ? -32.219 7.525 46.145 1.00 50.22 317 PRO A N 1
ATOM 2560 C CA . PRO A 1 317 ? -32.052 8.259 44.876 1.00 50.22 317 PRO A CA 1
ATOM 2561 C C . PRO A 1 317 ? -31.351 9.637 44.923 1.00 50.22 317 PRO A C 1
ATOM 2563 O O . PRO A 1 317 ? -30.924 10.133 43.887 1.00 50.22 317 PRO A O 1
ATOM 2566 N N . GLY A 1 318 ? -31.183 10.254 46.098 1.00 51.91 318 GLY A N 1
ATOM 2567 C CA . GLY A 1 318 ? -30.411 11.485 46.291 1.00 51.91 318 GLY A CA 1
ATOM 2568 C C . GLY A 1 318 ? -28.884 11.336 46.407 1.00 51.91 318 GLY A C 1
ATOM 2569 O O . GLY A 1 318 ? -28.204 12.358 46.435 1.00 51.91 318 GLY A O 1
ATOM 2570 N N . TYR A 1 319 ? -28.321 10.123 46.499 1.00 52.62 319 TYR A N 1
ATOM 2571 C CA . TYR A 1 319 ? -26.858 9.936 46.568 1.00 52.62 319 TYR A CA 1
ATOM 2572 C C . TYR A 1 319 ? -26.228 9.684 45.190 1.00 52.62 319 TYR A C 1
ATOM 2574 O O . TYR A 1 319 ? -25.158 10.217 44.897 1.00 52.62 319 TYR A O 1
ATOM 2582 N N . GLY A 1 320 ? -26.929 8.957 44.312 1.00 47.88 320 GLY A N 1
ATOM 2583 C CA . GLY A 1 320 ? -26.519 8.768 42.915 1.00 47.88 320 GLY A CA 1
ATOM 2584 C C . GLY A 1 320 ? -26.475 10.078 42.121 1.00 47.88 320 GLY A C 1
ATOM 2585 O O . GLY A 1 320 ? -25.588 10.264 41.294 1.00 47.88 320 GLY A O 1
ATOM 2586 N N . SER A 1 321 ? -27.343 11.045 42.447 1.00 49.19 321 SER A N 1
ATOM 2587 C CA . SER A 1 321 ? -27.438 12.318 41.721 1.00 49.19 321 SER A CA 1
ATOM 2588 C C . SER A 1 321 ? -26.207 13.225 41.834 1.00 49.19 321 SER A C 1
ATOM 2590 O O . SER A 1 321 ? -25.977 14.041 40.948 1.00 49.19 321 SER A O 1
ATOM 2592 N N . ARG A 1 322 ? -25.369 13.068 42.873 1.00 51.06 322 ARG A N 1
ATOM 2593 C CA . ARG A 1 322 ? -24.102 13.822 42.994 1.00 51.06 322 ARG A CA 1
ATOM 2594 C C . ARG A 1 322 ? -23.005 13.326 42.054 1.00 51.06 322 ARG A C 1
ATOM 2596 O O . ARG A 1 322 ? -22.046 14.054 41.821 1.00 51.06 322 ARG A O 1
ATOM 2603 N N . TYR A 1 323 ? -23.154 12.114 41.527 1.00 51.06 323 TYR A N 1
ATOM 2604 C CA . TYR A 1 323 ? -22.207 11.505 40.597 1.00 51.06 323 TYR A CA 1
ATOM 2605 C C . TYR A 1 323 ? -22.783 11.345 39.185 1.00 51.06 323 TYR A C 1
ATOM 2607 O O . TYR A 1 323 ? -22.033 11.052 38.258 1.00 51.06 323 TYR A O 1
ATOM 2615 N N . THR A 1 324 ? -24.086 11.576 38.981 1.00 44.31 324 THR A N 1
ATOM 2616 C CA . THR A 1 324 ? -24.691 11.530 37.648 1.00 44.31 324 THR A CA 1
ATOM 2617 C C . THR A 1 324 ? -24.718 12.900 36.963 1.00 44.31 324 THR A C 1
ATOM 2619 O O . THR A 1 324 ? -25.496 13.787 37.305 1.00 44.31 324 THR A O 1
ATOM 2622 N N . SER A 1 325 ? -23.958 12.965 35.871 1.00 44.16 325 SER A N 1
ATOM 2623 C CA . SER A 1 325 ? -24.287 13.599 34.583 1.00 44.16 325 SER A CA 1
ATOM 2624 C C . SER A 1 325 ? -23.831 15.028 34.268 1.00 44.16 325 SER A C 1
ATOM 2626 O O . SER A 1 325 ? -23.447 15.233 33.123 1.00 44.16 325 SER A O 1
ATOM 2628 N N . GLU A 1 326 ? -23.741 15.989 35.193 1.00 41.34 326 GLU A N 1
ATOM 2629 C CA . GLU A 1 326 ? -23.250 17.335 34.801 1.00 41.34 326 GLU A CA 1
ATOM 2630 C C . GLU A 1 326 ? -21.730 17.509 34.948 1.00 41.34 326 GLU A C 1
ATOM 2632 O O . GLU A 1 326 ? -21.113 18.202 34.146 1.00 41.34 326 GLU A O 1
ATOM 2637 N N . ALA A 1 327 ? -21.086 16.796 35.877 1.00 43.38 327 ALA A N 1
ATOM 2638 C CA . ALA A 1 327 ? -19.623 16.811 36.022 1.00 43.38 327 ALA A CA 1
ATOM 2639 C C . ALA A 1 327 ? -18.889 15.817 35.092 1.00 43.38 327 ALA A C 1
ATOM 2641 O O . ALA A 1 327 ? -17.660 15.780 35.076 1.00 43.38 327 ALA A O 1
ATOM 2642 N N . CYS A 1 328 ? -19.626 14.995 34.333 1.00 42.56 328 CYS A N 1
ATOM 2643 C CA . CYS A 1 328 ? -19.072 13.938 33.474 1.00 42.56 328 CYS A CA 1
ATOM 2644 C C . CYS A 1 328 ? -19.156 14.244 31.969 1.00 42.56 328 CYS A C 1
ATOM 2646 O O . CYS A 1 328 ? -18.722 13.414 31.174 1.00 42.56 328 CYS A O 1
ATOM 2648 N N . ASN A 1 329 ? -19.685 15.410 31.580 1.00 41.59 329 ASN A N 1
ATOM 2649 C CA . ASN A 1 329 ? -19.794 15.827 30.175 1.00 41.59 329 ASN A CA 1
ATOM 2650 C C . ASN A 1 329 ? -18.582 16.629 29.661 1.00 41.59 329 ASN A C 1
ATOM 2652 O O . ASN A 1 329 ? -18.559 16.999 28.491 1.00 41.59 329 ASN A O 1
ATOM 2656 N N . ASP A 1 330 ? -17.568 16.859 30.499 1.00 43.53 330 ASP A N 1
ATOM 2657 C CA . ASP A 1 330 ? -16.275 17.433 30.102 1.00 43.53 330 ASP A CA 1
ATOM 2658 C C . ASP A 1 330 ? -15.193 16.331 30.038 1.00 43.53 330 ASP A C 1
ATOM 2660 O O . ASP A 1 330 ? -15.389 15.267 30.632 1.00 43.53 330 ASP A O 1
ATOM 2664 N N . PRO A 1 331 ? -14.043 16.526 29.351 1.00 41.72 331 PRO A N 1
ATOM 2665 C CA . PRO A 1 331 ? -13.127 15.466 28.874 1.00 41.72 331 PRO A CA 1
ATOM 2666 C C . PRO A 1 331 ? -12.389 14.647 29.961 1.00 41.72 331 PRO A C 1
ATOM 2668 O O . PRO A 1 331 ? -11.419 13.936 29.684 1.00 41.72 331 PRO A O 1
ATOM 2671 N N . GLY A 1 332 ? -12.855 14.699 31.207 1.00 41.22 332 GLY A N 1
ATOM 2672 C CA . GLY A 1 332 ? -12.307 14.040 32.383 1.00 41.22 332 GLY A CA 1
ATOM 2673 C C . GLY A 1 332 ? -12.356 12.512 32.387 1.00 41.22 332 GLY A C 1
ATOM 2674 O O . GLY A 1 332 ? -11.660 11.936 33.218 1.00 41.22 332 GLY A O 1
ATOM 2675 N N . MET A 1 333 ? -13.066 11.828 31.476 1.00 43.88 333 MET A N 1
ATOM 2676 C CA . MET A 1 333 ? -12.960 10.357 31.353 1.00 43.88 333 MET A CA 1
ATOM 2677 C C . MET A 1 333 ? -11.510 9.904 31.097 1.00 43.88 333 MET A C 1
ATOM 2679 O O . MET A 1 333 ? -11.083 8.878 31.625 1.00 43.88 333 MET A O 1
ATOM 2683 N N . SER A 1 334 ? -10.719 10.726 30.397 1.00 47.94 334 SER A N 1
ATOM 2684 C CA . SER A 1 334 ? -9.283 10.493 30.185 1.00 47.94 334 SER A CA 1
ATOM 2685 C C . SER A 1 334 ? -8.463 10.471 31.486 1.00 47.94 334 SER A C 1
ATOM 2687 O O . SER A 1 334 ? -7.444 9.792 31.558 1.00 47.94 334 SER A O 1
ATOM 2689 N N . CYS A 1 335 ? -8.907 11.145 32.553 1.00 45.84 335 CYS A N 1
ATOM 2690 C CA . CYS A 1 335 ? -8.143 11.273 33.798 1.00 45.84 335 CYS A CA 1
ATOM 2691 C C . CYS A 1 335 ? -8.346 10.112 34.782 1.00 45.84 335 CYS A C 1
ATOM 2693 O O . CYS A 1 335 ? -7.499 9.908 35.656 1.00 45.84 335 CYS A O 1
ATOM 2695 N N . TRP A 1 336 ? -9.436 9.348 34.663 1.00 46.06 336 TRP A N 1
ATOM 2696 C CA . TRP A 1 336 ? -9.701 8.219 35.564 1.00 46.06 336 TRP A CA 1
ATOM 2697 C C . TRP A 1 336 ? -8.893 6.979 35.179 1.00 46.06 336 TRP A C 1
ATOM 2699 O O . TRP A 1 336 ? -8.381 6.296 36.062 1.00 46.06 336 TRP A O 1
ATOM 2709 N N . GLY A 1 337 ? -8.677 6.744 33.879 1.00 46.75 337 GLY A N 1
ATOM 2710 C CA . GLY A 1 337 ? -7.877 5.614 33.390 1.00 46.75 337 GLY A CA 1
ATOM 2711 C C . GLY A 1 337 ? -6.411 5.632 33.849 1.00 46.75 337 GLY A C 1
ATOM 2712 O O . GLY A 1 337 ? -5.813 4.574 34.023 1.00 46.75 337 GLY A O 1
ATOM 2713 N N . TYR A 1 338 ? -5.841 6.815 34.116 1.00 48.34 338 TYR A N 1
ATOM 2714 C CA . TYR A 1 338 ? -4.443 6.970 34.551 1.00 48.34 338 TYR A CA 1
ATOM 2715 C C . TYR A 1 338 ? -4.247 7.051 36.069 1.00 48.34 338 TYR A C 1
ATOM 2717 O O . TYR A 1 338 ? -3.109 7.076 36.540 1.00 48.34 338 TYR A O 1
ATOM 2725 N N . ARG A 1 339 ? -5.319 7.102 36.865 1.00 45.94 339 ARG A N 1
ATOM 2726 C CA . ARG A 1 339 ? -5.216 7.197 38.326 1.00 45.94 339 ARG A CA 1
ATOM 2727 C C . ARG A 1 339 ? -5.771 5.938 38.972 1.00 45.94 339 ARG A C 1
ATOM 2729 O O . ARG A 1 339 ? -6.910 5.922 39.425 1.00 45.94 339 ARG A O 1
ATOM 2736 N N . ALA A 1 340 ? -4.911 4.929 39.126 1.00 50.44 340 ALA A N 1
ATOM 2737 C CA . ALA A 1 340 ? -5.163 3.782 40.009 1.00 50.44 340 ALA A CA 1
ATOM 2738 C C . ALA A 1 340 ? -5.648 4.221 41.414 1.00 50.44 340 ALA A C 1
ATOM 2740 O O . ALA A 1 340 ? -6.468 3.557 42.037 1.00 50.44 340 ALA A O 1
ATOM 2741 N N . ASN A 1 341 ? -5.242 5.416 41.858 1.00 47.75 341 ASN A N 1
ATOM 2742 C CA . ASN A 1 341 ? -5.570 5.988 43.167 1.00 47.75 341 ASN A CA 1
ATOM 2743 C C . ASN A 1 341 ? -6.983 6.605 43.262 1.00 47.75 341 ASN A C 1
ATOM 2745 O O . ASN A 1 341 ? -7.387 7.058 44.335 1.00 47.75 341 ASN A O 1
ATOM 2749 N N . ALA A 1 342 ? -7.740 6.688 42.163 1.00 53.06 342 ALA A N 1
ATOM 2750 C CA . ALA A 1 342 ? -9.105 7.219 42.198 1.00 53.06 342 ALA A CA 1
ATOM 2751 C C . ALA A 1 342 ? -10.079 6.248 42.899 1.00 53.06 342 ALA A C 1
ATOM 2753 O O . ALA A 1 342 ? -11.003 6.684 43.586 1.00 53.06 342 ALA A O 1
ATOM 2754 N N . LEU A 1 343 ? -9.811 4.940 42.803 1.00 50.66 343 LEU A N 1
ATOM 2755 C CA . LEU A 1 343 ? -10.511 3.885 43.544 1.00 50.66 343 LEU A CA 1
ATOM 2756 C C . LEU A 1 343 ? -10.215 3.952 45.053 1.00 50.66 343 LEU A C 1
ATOM 2758 O O . LEU A 1 343 ? -11.152 3.946 45.853 1.00 50.66 343 LEU A O 1
ATOM 2762 N N . ASP A 1 344 ? -8.947 4.144 45.432 1.00 48.91 344 ASP A N 1
ATOM 2763 C CA . ASP A 1 344 ? -8.547 4.388 46.830 1.00 48.91 344 ASP A CA 1
ATOM 2764 C C . ASP A 1 344 ? -9.177 5.669 47.393 1.00 48.91 344 ASP A C 1
ATOM 2766 O O . ASP A 1 344 ? -9.525 5.750 48.571 1.00 48.91 344 ASP A O 1
ATOM 2770 N N . SER A 1 345 ? -9.372 6.684 46.548 1.00 53.97 345 SER A N 1
ATOM 2771 C CA . SER A 1 345 ? -10.022 7.930 46.959 1.00 53.97 345 SER A CA 1
ATOM 2772 C C . SER A 1 345 ? -11.523 7.742 47.205 1.00 53.97 345 SER A C 1
ATOM 2774 O O . SER A 1 345 ? -12.051 8.322 48.149 1.00 53.97 345 SER A O 1
ATOM 2776 N N . MET A 1 346 ? -12.218 6.904 46.423 1.00 51.09 346 MET A N 1
ATOM 2777 C CA . MET A 1 346 ? -13.639 6.609 46.660 1.00 51.09 346 MET A CA 1
ATOM 2778 C C . MET A 1 346 ? -13.876 5.765 47.919 1.00 51.09 346 MET A C 1
ATOM 2780 O O . MET A 1 346 ? -14.834 6.031 48.643 1.00 51.09 346 MET A O 1
ATOM 2784 N N . GLN A 1 347 ? -12.999 4.806 48.232 1.00 50.59 347 GLN A N 1
ATOM 2785 C CA . GLN A 1 347 ? -13.122 4.003 49.459 1.00 50.59 347 GLN A CA 1
ATOM 2786 C C . GLN A 1 347 ? -12.904 4.831 50.737 1.00 50.59 347 GLN A C 1
ATOM 2788 O O . GLN A 1 347 ? -13.515 4.550 51.766 1.00 50.59 347 GLN A O 1
ATOM 2793 N N . ASN A 1 348 ? -12.106 5.899 50.661 1.00 52.03 348 ASN A N 1
ATOM 2794 C CA . ASN A 1 348 ? -11.795 6.769 51.798 1.00 52.03 348 ASN A CA 1
ATOM 2795 C C . ASN A 1 348 ? -12.750 7.968 51.974 1.00 52.03 348 ASN A C 1
ATOM 2797 O O . ASN A 1 348 ? -12.581 8.745 52.911 1.00 52.03 348 ASN A O 1
ATOM 2801 N N . LEU A 1 349 ? -13.764 8.138 51.115 1.00 52.00 349 LEU A N 1
ATOM 2802 C CA . LEU A 1 349 ? -14.665 9.305 51.132 1.00 52.00 349 LEU A CA 1
ATOM 2803 C C . LEU A 1 349 ? -15.918 9.155 52.016 1.00 52.00 349 LEU A C 1
ATOM 2805 O O . LEU A 1 349 ? -16.775 10.039 52.002 1.00 52.00 349 LEU A O 1
ATOM 2809 N N . CYS A 1 350 ? -16.031 8.101 52.834 1.00 47.56 350 CYS A N 1
ATOM 2810 C CA . CYS A 1 350 ? -17.157 7.948 53.766 1.00 47.56 350 CYS A CA 1
ATOM 2811 C C . CYS A 1 350 ? -16.830 7.937 55.280 1.00 47.56 350 CYS A C 1
ATOM 2813 O O . CYS A 1 350 ? -17.476 7.192 56.021 1.00 47.56 350 CYS A O 1
ATOM 2815 N N . PRO A 1 351 ? -15.925 8.779 55.822 1.00 43.12 351 PRO A N 1
ATOM 2816 C CA . PRO A 1 351 ? -15.836 8.957 57.265 1.00 43.12 351 PRO A CA 1
ATOM 2817 C C . PRO A 1 351 ? -16.955 9.915 57.714 1.00 43.12 351 PRO A C 1
ATOM 2819 O O . PRO A 1 351 ? -16.760 11.124 57.803 1.00 43.12 351 PRO A O 1
ATOM 2822 N N . GLY A 1 352 ? -18.161 9.387 57.966 1.00 49.59 352 GLY A N 1
ATOM 2823 C CA . GLY A 1 352 ? -19.219 10.138 58.664 1.00 49.59 352 GLY A CA 1
ATOM 2824 C C . GLY A 1 352 ? -20.614 10.184 58.031 1.00 49.59 352 GLY A C 1
ATOM 2825 O O . GLY A 1 352 ? -21.380 11.100 58.340 1.00 49.59 352 GLY A O 1
ATOM 2826 N N . CYS A 1 353 ? -20.998 9.228 57.180 1.00 46.28 353 CYS A N 1
ATOM 2827 C CA . CYS A 1 353 ? -22.379 9.151 56.692 1.00 46.28 353 CYS A CA 1
ATOM 2828 C C . CYS A 1 353 ? -23.347 8.801 57.843 1.00 46.28 353 CYS A C 1
ATOM 2830 O O . CYS A 1 353 ? -23.483 7.646 58.231 1.00 46.28 353 CYS A O 1
ATOM 2832 N N . LYS A 1 354 ? -24.042 9.806 58.398 1.00 47.84 354 LYS A N 1
ATOM 2833 C CA . LYS A 1 354 ? -25.054 9.658 59.470 1.00 47.84 354 LYS A CA 1
ATOM 2834 C C . LYS A 1 354 ? -26.419 9.162 58.964 1.00 47.84 354 LYS A C 1
ATOM 2836 O O . LYS A 1 354 ? -27.441 9.408 59.603 1.00 47.84 354 LYS A O 1
ATOM 2841 N N . HIS A 1 355 ? -26.478 8.524 57.796 1.00 48.66 355 HIS A N 1
ATOM 2842 C CA . HIS A 1 355 ? -27.750 8.058 57.255 1.00 48.66 355 HIS A CA 1
ATOM 2843 C C . HIS A 1 355 ? -28.213 6.825 58.055 1.00 48.66 355 HIS A C 1
ATOM 2845 O O . HIS A 1 355 ? -27.474 5.844 58.107 1.00 48.66 355 HIS A O 1
ATOM 2851 N N . PRO A 1 356 ? -29.429 6.799 58.631 1.00 46.81 356 PRO A N 1
ATOM 2852 C CA . PRO A 1 356 ? -29.893 5.722 59.525 1.00 46.81 356 PRO A CA 1
ATOM 2853 C C . PRO A 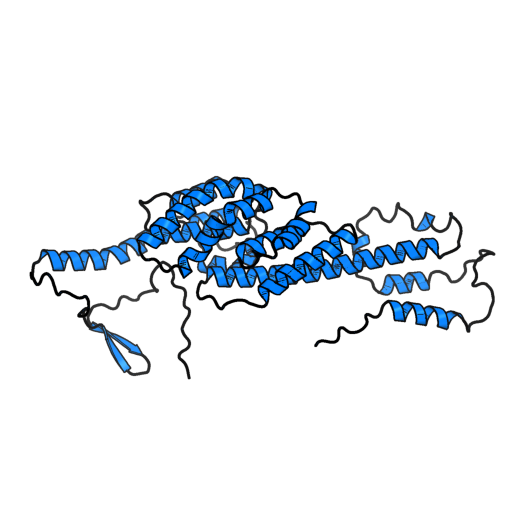1 356 ? -30.104 4.353 58.845 1.00 46.81 356 PRO A C 1
ATOM 2855 O O . PRO A 1 356 ? -30.630 3.430 59.454 1.00 46.81 356 PRO A O 1
ATOM 2858 N N . ARG A 1 357 ? -29.719 4.218 57.570 1.00 43.62 357 ARG A N 1
ATOM 2859 C CA . ARG A 1 357 ? -29.729 2.967 56.794 1.00 43.62 357 ARG A CA 1
ATOM 2860 C C . ARG A 1 357 ? -28.350 2.607 56.229 1.00 43.62 357 ARG A C 1
ATOM 2862 O O . ARG A 1 357 ? -28.257 1.717 55.394 1.00 43.62 357 ARG A O 1
ATOM 2869 N N . CYS A 1 358 ? -27.288 3.301 56.643 1.00 40.50 358 CYS A N 1
ATOM 2870 C CA . CYS A 1 358 ? -25.929 2.935 56.261 1.00 40.50 358 CYS A CA 1
ATOM 2871 C C . CYS A 1 358 ? -25.541 1.670 57.052 1.00 40.50 358 CYS A C 1
ATOM 2873 O O . CYS A 1 358 ? -25.492 1.741 58.280 1.00 40.50 358 CYS A O 1
ATOM 2875 N N . PRO A 1 359 ? -25.250 0.526 56.403 1.00 46.53 359 PRO A N 1
ATOM 2876 C CA . PRO A 1 359 ? -24.981 -0.739 57.100 1.00 46.53 359 PRO A CA 1
ATOM 2877 C C . PRO A 1 359 ? -23.688 -0.731 57.939 1.00 46.53 359 PRO A C 1
ATOM 2879 O O . PRO A 1 359 ? -23.398 -1.699 58.628 1.00 46.53 359 PRO A O 1
ATOM 2882 N N . LEU A 1 360 ? -22.927 0.369 57.914 1.00 43.84 360 LEU A N 1
ATOM 2883 C CA . LEU A 1 360 ? -21.649 0.544 58.608 1.00 43.84 360 LEU A CA 1
ATOM 2884 C C . LEU A 1 360 ? -21.754 1.266 59.963 1.00 43.84 360 LEU A C 1
ATOM 2886 O O . LEU A 1 360 ? -20.730 1.552 60.572 1.00 43.84 360 LEU A O 1
ATOM 2890 N N . SER A 1 361 ? -22.956 1.569 60.469 1.00 40.75 361 SER A N 1
ATOM 2891 C CA . SER A 1 361 ? -23.103 2.167 61.809 1.00 40.75 361 SER A CA 1
ATOM 2892 C C . SER A 1 361 ? -23.240 1.140 62.941 1.00 40.75 361 SER A C 1
ATOM 2894 O O . SER A 1 361 ? -23.764 1.476 64.003 1.00 40.75 361 SER A O 1
ATOM 2896 N N . ILE A 1 362 ? -22.815 -0.106 62.728 1.00 45.12 362 ILE A N 1
ATOM 2897 C CA . ILE A 1 362 ? -22.729 -1.115 63.786 1.00 45.12 362 ILE A CA 1
ATOM 2898 C C . ILE A 1 362 ? -21.245 -1.298 64.075 1.00 45.12 362 ILE A C 1
ATOM 2900 O O . ILE A 1 362 ? -20.490 -1.764 63.228 1.00 45.12 362 ILE A O 1
ATOM 2904 N N . GLY A 1 363 ? -20.828 -0.818 65.244 1.00 47.09 363 GLY A N 1
ATOM 2905 C CA . GLY A 1 363 ? -19.444 -0.874 65.680 1.00 47.09 363 GLY A CA 1
ATOM 2906 C C . GLY A 1 363 ? -18.992 -2.313 65.862 1.00 47.09 363 GLY A C 1
ATOM 2907 O O . GLY A 1 363 ? -19.360 -2.936 66.846 1.00 47.09 363 GLY A O 1
ATOM 2908 N N . ASP A 1 364 ? -18.191 -2.808 64.924 1.00 48.41 364 ASP A N 1
ATOM 2909 C CA . ASP A 1 364 ? -17.134 -3.774 65.201 1.00 48.41 364 ASP A CA 1
ATOM 2910 C C . ASP A 1 364 ? -16.126 -3.802 64.040 1.00 48.41 364 ASP A C 1
ATOM 2912 O O . ASP A 1 364 ? -16.431 -4.140 62.898 1.00 48.41 364 ASP A O 1
ATOM 2916 N N . ASP A 1 365 ? -14.886 -3.431 64.351 1.00 49.19 365 ASP A N 1
ATOM 2917 C CA . ASP A 1 365 ? -13.775 -3.147 63.425 1.00 49.19 365 ASP A CA 1
ATOM 2918 C C . ASP A 1 365 ? -13.197 -4.393 62.708 1.00 49.19 365 ASP A C 1
ATOM 2920 O O . ASP A 1 365 ? -12.149 -4.330 62.058 1.00 49.19 365 ASP A O 1
ATOM 2924 N N . ARG A 1 366 ? -13.830 -5.568 62.845 1.00 49.72 366 ARG A N 1
ATOM 2925 C CA . ARG A 1 366 ? -13.267 -6.854 62.387 1.00 49.72 366 ARG A CA 1
ATOM 2926 C C . ARG A 1 366 ? -13.782 -7.345 61.032 1.00 49.72 366 ARG A C 1
ATOM 2928 O O . ARG A 1 366 ? -13.037 -8.059 60.364 1.00 49.72 366 ARG A O 1
ATOM 2935 N N . ASP A 1 367 ? -14.948 -6.898 60.565 1.00 49.56 367 ASP A N 1
ATOM 2936 C CA . ASP A 1 367 ? -15.546 -7.425 59.322 1.00 49.56 367 ASP A CA 1
ATOM 2937 C C . ASP A 1 367 ? -15.198 -6.624 58.052 1.00 49.56 367 ASP A C 1
ATOM 2939 O O . ASP A 1 367 ? -15.229 -7.157 56.940 1.00 49.56 367 ASP A O 1
ATOM 2943 N N . ALA A 1 368 ? -14.738 -5.375 58.185 1.00 45.28 368 ALA A N 1
ATOM 2944 C CA . ALA A 1 368 ? -14.373 -4.529 57.040 1.00 45.28 368 ALA A CA 1
ATOM 2945 C C . ALA A 1 368 ? -13.147 -5.039 56.244 1.00 45.28 368 ALA A C 1
ATOM 2947 O O . ALA A 1 368 ? -12.995 -4.718 55.061 1.00 45.28 368 ALA A O 1
ATOM 2948 N N . ARG A 1 369 ? -12.288 -5.873 56.855 1.00 46.19 369 ARG A N 1
ATOM 2949 C CA . ARG A 1 369 ? -11.106 -6.467 56.193 1.00 46.19 369 ARG A CA 1
ATOM 2950 C C . ARG A 1 369 ? -11.442 -7.649 55.274 1.00 46.19 369 ARG A C 1
ATOM 2952 O O . ARG A 1 369 ? -10.670 -7.949 54.372 1.00 46.19 369 ARG A O 1
ATOM 2959 N N . SER A 1 370 ? -12.588 -8.310 55.461 1.00 44.44 370 SER A N 1
ATOM 2960 C CA . SER A 1 370 ? -12.975 -9.485 54.660 1.00 44.44 370 SER A CA 1
ATOM 2961 C C . SER A 1 370 ? -13.479 -9.103 53.257 1.00 44.44 370 SER A C 1
ATOM 2963 O O . SER A 1 370 ? -13.168 -9.759 52.258 1.00 44.44 370 SER A O 1
ATOM 2965 N N . ILE A 1 371 ? -14.196 -7.981 53.159 1.00 45.38 371 ILE A N 1
ATOM 2966 C CA . ILE A 1 371 ? -14.779 -7.497 51.899 1.00 45.38 371 ILE A CA 1
ATOM 2967 C C . ILE A 1 371 ? -13.701 -6.871 50.998 1.00 45.38 371 ILE A C 1
ATOM 2969 O O . ILE A 1 371 ? -13.705 -7.076 49.784 1.00 45.38 371 ILE A O 1
ATOM 2973 N N . THR A 1 372 ? -12.719 -6.182 51.587 1.00 43.69 372 THR A N 1
ATOM 2974 C CA . THR A 1 372 ? -11.588 -5.574 50.862 1.00 43.69 372 THR A CA 1
ATOM 2975 C C . THR A 1 372 ? -10.648 -6.616 50.249 1.00 43.69 372 THR A C 1
ATOM 2977 O O . THR A 1 372 ? -10.207 -6.437 49.114 1.00 43.69 372 THR A O 1
ATOM 2980 N N . SER A 1 373 ? -10.403 -7.748 50.919 1.00 43.22 373 SER A N 1
ATOM 2981 C CA . SER A 1 373 ? -9.608 -8.844 50.341 1.00 43.22 373 SER A CA 1
ATOM 2982 C C . SER A 1 373 ? -10.315 -9.563 49.185 1.00 43.22 373 SER A C 1
ATOM 2984 O O . SER A 1 373 ? -9.655 -9.963 48.233 1.00 43.22 373 SER A O 1
ATOM 2986 N N . SER A 1 374 ? -11.645 -9.674 49.209 1.00 40.28 374 SER A N 1
ATOM 2987 C CA . SER A 1 374 ? -12.407 -10.369 48.156 1.00 40.28 374 SER A CA 1
ATOM 2988 C C . SER A 1 374 ? -12.507 -9.557 46.850 1.00 40.28 374 SER A C 1
ATOM 2990 O O . SER A 1 374 ? -12.489 -10.118 45.753 1.00 40.28 374 SER A O 1
ATOM 2992 N N . LEU A 1 375 ? -12.540 -8.223 46.950 1.00 41.44 375 LEU A N 1
ATOM 2993 C CA . LEU A 1 375 ? -12.578 -7.312 45.797 1.00 41.44 375 LEU A CA 1
ATOM 2994 C C . LEU A 1 375 ? -11.211 -7.137 45.114 1.00 41.44 375 LEU A C 1
ATOM 2996 O O . LEU A 1 375 ? -11.151 -7.061 43.889 1.00 41.44 375 LEU A O 1
ATOM 3000 N N . LEU A 1 376 ? -10.111 -7.145 45.875 1.00 42.38 376 LEU A N 1
ATOM 3001 C CA . LEU A 1 376 ? -8.752 -7.088 45.316 1.00 42.38 376 LEU A CA 1
ATOM 3002 C C . LEU A 1 376 ? -8.349 -8.379 44.582 1.00 42.38 376 LEU A C 1
ATOM 3004 O O . LEU A 1 376 ? -7.605 -8.316 43.608 1.00 42.38 376 LEU A O 1
ATOM 3008 N N . ILE A 1 377 ? -8.885 -9.535 44.990 1.00 46.75 377 ILE A N 1
ATOM 3009 C CA . ILE A 1 377 ? -8.657 -10.827 44.313 1.00 46.75 377 ILE A CA 1
ATOM 3010 C C . ILE A 1 377 ? -9.376 -10.900 42.953 1.00 46.75 377 ILE A C 1
ATOM 3012 O O . ILE A 1 377 ? -8.932 -11.617 42.064 1.00 46.75 377 ILE A O 1
ATOM 3016 N N . SER A 1 378 ? -10.443 -10.123 42.745 1.00 42.72 378 SER A N 1
ATOM 3017 C CA . SER A 1 378 ? -11.201 -10.126 41.481 1.00 42.72 378 SER A CA 1
ATOM 3018 C C . SER A 1 378 ? -10.577 -9.246 40.384 1.00 4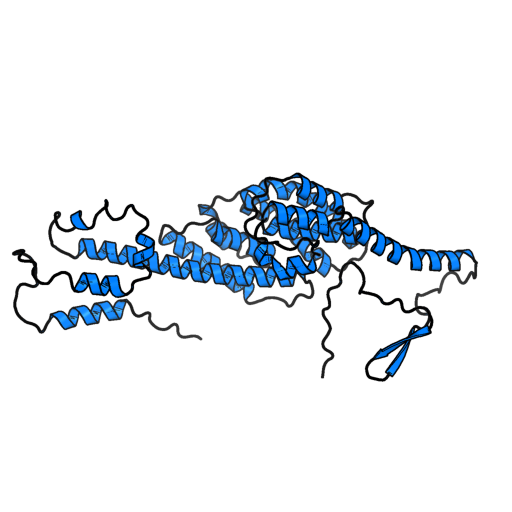2.72 378 SER A C 1
ATOM 3020 O O . SER A 1 378 ? -10.965 -9.343 39.222 1.00 42.72 378 SER A O 1
ATOM 3022 N N . LEU A 1 379 ? -9.612 -8.389 40.738 1.00 41.19 379 LEU A N 1
ATOM 3023 C CA . LEU A 1 379 ? -8.923 -7.473 39.818 1.00 41.19 379 LEU A CA 1
ATOM 3024 C C . LEU A 1 379 ? -7.481 -7.901 39.497 1.00 41.19 379 LEU A C 1
ATOM 3026 O O . LEU A 1 379 ? -6.853 -7.295 38.628 1.00 41.19 379 LEU A O 1
ATOM 3030 N N . SER A 1 380 ? -6.955 -8.949 40.143 1.00 38.34 380 SER A N 1
ATOM 3031 C CA . SER A 1 380 ? -5.708 -9.585 39.717 1.00 38.34 380 SER A CA 1
ATOM 3032 C C . SER A 1 380 ? -6.012 -10.640 38.649 1.00 38.34 380 SER A C 1
ATOM 3034 O O . SER A 1 380 ? -6.709 -11.626 38.869 1.00 38.34 380 SER A O 1
ATOM 3036 N N . THR A 1 381 ? -5.516 -10.415 37.435 1.00 42.25 381 THR A N 1
ATOM 3037 C CA . THR A 1 381 ? -5.603 -11.383 36.335 1.00 42.25 381 THR A CA 1
ATOM 3038 C C . THR A 1 381 ? -4.965 -12.721 36.730 1.00 42.25 381 THR A C 1
ATOM 3040 O O . THR A 1 381 ? -3.823 -12.708 37.201 1.00 42.25 381 THR A O 1
ATOM 3043 N N . PRO A 1 382 ? -5.614 -13.877 36.488 1.00 41.22 382 PRO A N 1
ATOM 3044 C CA . PRO A 1 382 ? -4.924 -15.158 36.543 1.00 41.22 382 PRO A CA 1
ATOM 3045 C C . PRO A 1 382 ? -3.880 -15.194 35.422 1.00 41.22 382 PRO A C 1
ATOM 3047 O O . PRO A 1 382 ? -4.159 -14.818 34.281 1.00 41.22 382 PRO A O 1
ATOM 3050 N N . GLY A 1 383 ? -2.656 -15.596 35.765 1.00 37.34 383 GLY A N 1
ATOM 3051 C CA . GLY A 1 383 ? -1.543 -15.670 34.826 1.00 37.34 383 GLY A CA 1
ATOM 3052 C C . GLY A 1 383 ? -1.895 -16.512 33.601 1.00 37.34 383 GLY A C 1
ATOM 3053 O O . GLY A 1 383 ? -2.306 -17.663 33.731 1.00 37.34 383 GLY A O 1
ATOM 3054 N N . ARG A 1 384 ? -1.699 -15.935 32.410 1.00 35.75 384 ARG A N 1
ATOM 3055 C CA . ARG A 1 384 ? -1.576 -16.689 31.158 1.00 35.75 384 ARG A CA 1
ATOM 3056 C C . ARG A 1 384 ? -0.394 -17.647 31.320 1.00 35.75 384 ARG A C 1
ATOM 3058 O O . ARG A 1 384 ? 0.759 -17.223 31.306 1.00 35.75 384 ARG A O 1
ATOM 3065 N N . THR A 1 385 ? -0.676 -18.931 31.495 1.00 37.78 385 THR A N 1
ATOM 3066 C CA . THR A 1 385 ? 0.299 -19.996 31.270 1.00 37.78 385 THR A CA 1
ATOM 3067 C C . THR A 1 385 ? 0.601 -20.047 29.777 1.00 37.78 385 THR A C 1
ATOM 3069 O O . THR A 1 385 ? -0.272 -20.351 28.969 1.00 37.78 385 THR A O 1
ATOM 3072 N N . LEU A 1 386 ? 1.837 -19.704 29.415 1.00 34.16 386 LEU A N 1
ATOM 3073 C CA . LEU A 1 386 ? 2.403 -19.995 28.102 1.00 34.16 386 LEU A CA 1
ATOM 3074 C C . LEU A 1 386 ? 2.616 -21.512 28.004 1.00 34.16 386 LEU A C 1
ATOM 3076 O O . LEU A 1 386 ? 3.344 -22.080 28.821 1.00 34.16 386 LEU A O 1
ATOM 3080 N N . THR A 1 387 ? 1.969 -22.143 27.028 1.00 42.50 387 THR A N 1
ATOM 3081 C CA . THR A 1 387 ? 2.333 -23.462 26.487 1.00 42.50 387 THR A CA 1
ATOM 3082 C C . THR A 1 387 ? 2.917 -23.289 25.106 1.00 42.50 387 THR A C 1
ATOM 3084 O O . THR A 1 387 ? 2.295 -22.514 24.341 1.00 42.50 387 THR A O 1
#

Mean predicted aligned error: 13.71 Å